Protein AF-A0A2H3INU5-F1 (afdb_monomer_lite)

Foldseek 3Di:
DDVVVVVVLVVVVVVVLDPLVLVLLLLQCPDPVQHLVNSLVVQLVLLLVLLVLLVVVPPDPLSVVVSVVSNVCSNVSSVSSSVPHDDPPVPPVPVPDPPPPPDDDDDDDDDDDDDDDDDDDDPPPPPPPPPPPPCPVVPPPPVVPPPPPDPDPPPDPVPPPVVVCVVVPVSSVDCCPDPSNVVSSVVSNCVSANDLLNLLVVVVVVQVPDDPVSVVQCVVQVSVVVSVQCRPFDLVQKDKDDQPDDDPVLAVVLQVQVVVCVVVVHNDPPPPDDNRHYGADPQKMKIWGQGPVRDIDITIHGNSVVVSSVVSSVPHDPVVNPDPDPDPDPPPDPPDDDDDDDDDDDDDDDDDDDDDDDDDDDDDDDDDDDDDDDDDDDDPPPPVQPFDKDWDWDDAPPDIDIDIDGCRPDDPVRSVVVNVVVNCVRNPCPVVVVVVVVVVD

Sequence (441 aa):
MDRSDLLDELRKRIEELEGTLLSLLLVGVSKQRIGFERMRNVFEEMLDRFANDLEADNHSVLHRDVKSFVSSNSAIITRELFDMIPCDDEQTFNSPGSEADHSLAPMDTRPVHEREEGHLQDLHSDLHTPQINEVTGLFDSHTEESDQDSVTEETGEDELLGGYLEQSGPIKHFILGSTAYQTFRRRLEDFVQPSLHSRLRDIVAMYTDATEESYGEVKRCNLRNLVTELRDVNPHELKFEYDQDSSQTVRSIGYYQHLIEHWTGERWDWWSLSRCPRPLGELEARLRWRCVCGENRWAEVPNWLAERIRSIISSLPMDTAASPNMQPLPEAHVRSSSSSRSSSSKGQVPNPIDTGKGKQPVDSSSNPAPHQTSGLGADSLFVDVFQYRVLFCAKYGAEYRLAQLHVAGLSSHAFFSNLKEEYFRLRSFTELAQCLEILSL

Structure (mmCIF, N/CA/C/O backbone):
data_AF-A0A2H3INU5-F1
#
_entry.id   AF-A0A2H3INU5-F1
#
loop_
_atom_site.group_PDB
_atom_site.id
_atom_site.type_symbol
_atom_site.label_atom_id
_atom_site.label_alt_id
_atom_site.label_comp_id
_atom_site.label_asym_id
_atom_site.label_entity_id
_atom_site.label_seq_id
_atom_site.pdbx_PDB_ins_code
_atom_site.Cartn_x
_atom_site.Cartn_y
_atom_site.Cartn_z
_atom_site.occupancy
_atom_site.B_iso_or_equiv
_atom_site.auth_seq_id
_atom_site.auth_comp_id
_atom_site.auth_asym_id
_atom_site.auth_atom_id
_atom_site.pdbx_PDB_model_num
ATOM 1 N N . MET A 1 1 ? 27.373 -3.802 -36.717 1.00 51.28 1 MET A N 1
ATOM 2 C CA . MET A 1 1 ? 25.904 -3.694 -36.630 1.00 51.28 1 MET A CA 1
ATOM 3 C C . MET A 1 1 ? 25.638 -2.234 -36.363 1.00 51.28 1 MET A C 1
ATOM 5 O O . MET A 1 1 ? 26.251 -1.711 -35.442 1.00 51.28 1 MET A O 1
ATOM 9 N N . ASP A 1 2 ? 24.899 -1.562 -37.238 1.00 65.00 2 ASP A N 1
ATOM 10 C CA . ASP A 1 2 ? 24.682 -0.121 -37.101 1.00 65.00 2 ASP A CA 1
ATOM 11 C C . ASP A 1 2 ? 23.841 0.145 -35.839 1.00 65.00 2 ASP A C 1
ATOM 13 O O . ASP A 1 2 ? 23.052 -0.706 -35.415 1.00 65.00 2 ASP A O 1
ATOM 17 N N . ARG A 1 3 ? 23.979 1.323 -35.228 1.00 57.12 3 ARG A N 1
ATOM 18 C CA . ARG A 1 3 ? 23.133 1.759 -34.106 1.00 57.12 3 ARG A CA 1
ATOM 19 C C . ARG A 1 3 ? 21.645 1.664 -34.470 1.00 57.12 3 ARG A C 1
ATOM 21 O O . ARG A 1 3 ? 20.824 1.363 -33.609 1.00 57.12 3 ARG A O 1
ATOM 28 N N . SER A 1 4 ? 21.310 1.860 -35.747 1.00 59.62 4 SER A N 1
ATOM 29 C CA . SER A 1 4 ? 19.960 1.647 -36.282 1.00 59.62 4 SER A CA 1
ATOM 30 C C . SER A 1 4 ? 19.502 0.189 -36.165 1.00 59.62 4 SER A C 1
ATOM 32 O O . SER A 1 4 ? 18.396 -0.056 -35.699 1.00 59.62 4 SER A O 1
ATOM 34 N N . ASP A 1 5 ? 20.354 -0.783 -36.503 1.00 66.19 5 ASP A N 1
ATOM 35 C CA . ASP A 1 5 ? 20.024 -2.214 -36.408 1.00 66.19 5 ASP A CA 1
ATOM 36 C C . ASP A 1 5 ? 19.826 -2.643 -34.943 1.00 66.19 5 ASP A C 1
ATOM 38 O O . ASP A 1 5 ? 18.989 -3.486 -34.626 1.00 66.19 5 ASP A O 1
ATOM 42 N N . LEU A 1 6 ? 20.611 -2.049 -34.037 1.00 59.34 6 LEU A N 1
ATOM 43 C CA . LEU A 1 6 ? 20.507 -2.210 -32.584 1.00 59.34 6 LEU A CA 1
ATOM 44 C C . LEU A 1 6 ? 19.158 -1.732 -32.054 1.00 59.34 6 LEU A C 1
ATOM 46 O O . LEU A 1 6 ? 18.527 -2.437 -31.267 1.00 59.34 6 LEU A O 1
ATOM 50 N N . LEU A 1 7 ? 18.718 -0.557 -32.498 1.00 59.50 7 LEU A N 1
ATOM 51 C CA . LEU A 1 7 ? 17.434 0.011 -32.111 1.00 59.50 7 LEU A CA 1
ATOM 52 C C . LEU A 1 7 ? 16.262 -0.729 -32.751 1.00 59.50 7 LEU A C 1
ATOM 54 O O . LEU A 1 7 ? 15.282 -0.967 -32.058 1.00 59.50 7 LEU A O 1
ATOM 58 N N . ASP A 1 8 ? 16.367 -1.173 -34.004 1.00 66.25 8 ASP A N 1
ATOM 59 C CA . ASP A 1 8 ? 15.325 -1.974 -34.657 1.00 66.25 8 ASP A CA 1
ATOM 60 C C . ASP A 1 8 ? 15.177 -3.362 -34.015 1.00 66.25 8 ASP A C 1
ATOM 62 O O . ASP A 1 8 ? 14.062 -3.854 -33.819 1.00 66.25 8 ASP A O 1
ATOM 66 N N . GLU A 1 9 ? 16.284 -3.989 -33.613 1.00 65.06 9 GLU A N 1
ATOM 67 C CA . GLU A 1 9 ? 16.249 -5.262 -32.895 1.00 65.06 9 GLU A CA 1
ATOM 68 C C . GLU A 1 9 ? 15.768 -5.078 -31.448 1.00 65.06 9 GLU A C 1
ATOM 70 O O . GLU A 1 9 ? 14.989 -5.896 -30.957 1.00 65.06 9 GLU A O 1
ATOM 75 N N . LEU A 1 10 ? 16.158 -3.993 -30.767 1.00 59.72 10 LEU A N 1
ATOM 76 C CA . LEU A 1 10 ? 15.609 -3.624 -29.461 1.00 59.72 10 LEU A CA 1
ATOM 77 C C . LEU A 1 10 ? 14.105 -3.356 -29.567 1.00 59.72 10 LEU A C 1
ATOM 79 O O . LEU A 1 10 ? 13.345 -3.876 -28.761 1.00 59.72 10 LEU A O 1
ATOM 83 N N . ARG A 1 11 ? 13.664 -2.619 -30.585 1.00 64.25 11 ARG A N 1
ATOM 84 C CA . ARG A 1 11 ? 12.263 -2.313 -30.880 1.00 64.25 11 ARG A CA 1
ATOM 85 C C . ARG A 1 11 ? 11.451 -3.582 -31.080 1.00 64.25 11 ARG A C 1
ATOM 87 O O . ARG A 1 11 ? 10.498 -3.815 -30.342 1.00 64.25 11 ARG A O 1
ATOM 94 N N . LYS A 1 12 ? 11.881 -4.450 -32.000 1.00 70.31 12 LYS A N 1
ATOM 95 C CA . LYS A 1 12 ? 11.267 -5.764 -32.226 1.00 70.31 12 LYS A CA 1
ATOM 96 C C . LYS A 1 12 ? 11.230 -6.578 -30.936 1.00 70.31 12 LYS A C 1
ATOM 98 O O . LYS A 1 12 ? 10.246 -7.245 -30.635 1.00 70.31 12 LYS A O 1
ATOM 103 N N . ARG A 1 13 ? 12.286 -6.506 -30.128 1.00 65.44 13 ARG A N 1
ATOM 104 C CA . ARG A 1 13 ? 12.331 -7.218 -28.855 1.00 65.44 13 ARG A CA 1
ATOM 105 C C . ARG A 1 13 ? 11.463 -6.615 -27.790 1.00 65.44 13 ARG A C 1
ATOM 107 O O . ARG A 1 13 ? 10.966 -7.412 -27.020 1.00 65.44 13 ARG A O 1
ATOM 114 N N . ILE A 1 14 ? 11.271 -5.303 -27.733 1.00 62.53 14 ILE A N 1
ATOM 115 C CA . ILE A 1 14 ? 10.348 -4.658 -26.802 1.00 62.53 14 ILE A CA 1
ATOM 116 C C . ILE A 1 14 ? 8.903 -4.971 -27.197 1.00 62.53 14 ILE A C 1
ATOM 118 O O . ILE A 1 14 ? 8.109 -5.324 -26.328 1.00 62.53 14 ILE A O 1
ATOM 122 N N . GLU A 1 15 ? 8.593 -4.979 -28.495 1.00 67.06 15 GLU A N 1
ATOM 123 C CA . GLU A 1 15 ? 7.325 -5.504 -29.016 1.00 67.06 15 GLU A CA 1
ATOM 124 C C . GLU A 1 15 ? 7.110 -6.975 -28.594 1.00 67.06 15 GLU A C 1
ATOM 126 O O . GLU A 1 15 ? 5.997 -7.379 -28.251 1.00 67.06 15 GLU A O 1
ATOM 131 N N . GLU A 1 16 ? 8.183 -7.774 -28.530 1.00 66.88 16 GLU A N 1
ATOM 132 C CA . GLU A 1 16 ? 8.145 -9.154 -28.040 1.00 66.88 16 GLU A CA 1
ATOM 133 C C . GLU A 1 16 ? 8.360 -9.334 -26.516 1.00 66.88 16 GLU A C 1
ATOM 135 O O . GLU A 1 16 ? 8.151 -10.447 -26.018 1.00 66.88 16 GLU A O 1
ATOM 140 N N . LEU A 1 17 ? 8.829 -8.332 -25.758 1.00 60.66 17 LEU A N 1
ATOM 141 C CA . LEU A 1 17 ? 9.209 -8.414 -24.326 1.00 60.66 17 LEU A CA 1
ATOM 142 C C . LEU A 1 17 ? 7.988 -8.229 -23.425 1.00 60.66 17 LEU A C 1
ATOM 144 O O . LEU A 1 17 ? 8.077 -7.754 -22.300 1.00 60.66 17 LEU A O 1
ATOM 148 N N . GLU A 1 18 ? 6.868 -8.737 -23.930 1.00 66.38 18 GLU A N 1
ATOM 149 C CA . GLU A 1 18 ? 5.526 -8.663 -23.397 1.00 66.38 18 GLU A CA 1
ATOM 150 C C . GLU A 1 18 ? 4.820 -7.347 -23.740 1.00 66.38 18 GLU A C 1
ATOM 152 O O . GLU A 1 18 ? 5.085 -6.289 -23.172 1.00 66.38 18 GLU A O 1
ATOM 157 N N . GLY A 1 19 ? 3.763 -7.458 -24.552 1.00 75.69 19 GLY A N 1
ATOM 158 C CA . GLY A 1 19 ? 2.725 -6.429 -24.658 1.00 75.69 19 GLY A CA 1
ATOM 159 C C . GLY A 1 19 ? 2.126 -6.016 -23.303 1.00 75.69 19 GLY A C 1
ATOM 160 O O . GLY A 1 19 ? 1.387 -5.042 -23.251 1.00 75.69 19 GLY A O 1
ATOM 161 N N . THR A 1 20 ? 2.472 -6.695 -22.201 1.00 83.88 20 THR A N 1
ATOM 162 C CA . THR A 1 20 ? 2.183 -6.271 -20.828 1.00 83.88 20 THR A CA 1
ATOM 163 C C . THR A 1 20 ? 2.901 -4.962 -20.475 1.00 83.88 20 THR A C 1
ATOM 165 O O . THR A 1 20 ? 2.244 -4.062 -19.958 1.00 83.88 20 THR A O 1
ATOM 168 N N . LEU A 1 21 ? 4.193 -4.794 -20.799 1.00 88.81 21 LEU A N 1
ATOM 169 C CA . LEU A 1 21 ? 4.945 -3.578 -20.473 1.00 88.81 21 LEU A CA 1
ATOM 170 C C . LEU A 1 21 ? 4.377 -2.389 -21.242 1.00 88.81 21 LEU A C 1
ATOM 172 O O . LEU A 1 21 ? 4.013 -1.382 -20.641 1.00 88.81 21 LEU A O 1
ATOM 176 N N . LEU A 1 22 ? 4.213 -2.545 -22.558 1.00 88.75 22 LEU A N 1
ATOM 177 C CA . LEU A 1 22 ? 3.614 -1.515 -23.397 1.00 88.75 22 LEU A CA 1
ATOM 178 C C . LEU A 1 22 ? 2.174 -1.215 -22.963 1.00 88.75 22 LEU A C 1
ATOM 180 O O . LEU A 1 22 ? 1.790 -0.053 -22.906 1.00 88.75 22 LEU A O 1
ATOM 184 N N . SER A 1 23 ? 1.389 -2.228 -22.572 1.00 91.00 23 SER A N 1
ATOM 185 C CA . SER A 1 23 ? 0.047 -1.990 -22.028 1.00 91.00 23 SER A CA 1
ATOM 186 C C . SER A 1 23 ? 0.076 -1.192 -20.723 1.00 91.00 23 SER A C 1
ATOM 188 O O . SER A 1 23 ? -0.759 -0.311 -20.546 1.00 91.00 23 SER A O 1
ATOM 190 N N . LEU A 1 24 ? 1.049 -1.428 -19.834 1.00 92.50 24 LEU A N 1
ATOM 191 C CA . LEU A 1 24 ? 1.217 -0.641 -18.610 1.00 92.50 24 LEU A CA 1
ATOM 192 C C . LEU A 1 24 ? 1.623 0.798 -18.931 1.00 92.50 24 LEU A C 1
ATOM 194 O O . LEU A 1 24 ? 1.065 1.719 -18.339 1.00 92.50 24 LEU A O 1
ATOM 198 N N . LEU A 1 25 ? 2.533 0.998 -19.889 1.00 93.75 25 LEU A N 1
ATOM 199 C CA . LEU A 1 25 ? 2.915 2.328 -20.365 1.00 93.75 25 LEU A CA 1
ATOM 200 C C . LEU A 1 25 ? 1.719 3.074 -20.954 1.00 93.75 25 LEU A C 1
ATOM 202 O O . LEU A 1 25 ? 1.453 4.197 -20.543 1.00 93.75 25 LEU A O 1
ATOM 206 N N . LEU A 1 26 ? 0.943 2.433 -21.830 1.00 92.56 26 LEU A N 1
ATOM 207 C CA . LEU A 1 26 ? -0.275 3.002 -22.411 1.00 92.56 26 LEU A CA 1
ATOM 208 C C . LEU A 1 26 ? -1.301 3.363 -21.331 1.00 92.56 26 LEU A C 1
ATOM 210 O O . LEU A 1 26 ? -1.853 4.464 -21.339 1.00 92.56 26 LEU A O 1
ATOM 214 N N . VAL A 1 27 ? -1.521 2.480 -20.351 1.00 92.81 27 VAL A N 1
ATOM 215 C CA . VAL A 1 27 ? -2.390 2.779 -19.204 1.00 92.81 27 VAL A CA 1
ATOM 216 C C . VAL A 1 27 ? -1.842 3.966 -18.405 1.00 92.81 27 VAL A C 1
ATOM 218 O O . VAL A 1 27 ? -2.618 4.831 -18.013 1.00 92.81 27 VAL A O 1
ATOM 221 N N . GLY A 1 28 ? -0.530 4.051 -18.189 1.00 93.00 28 GLY A N 1
ATOM 222 C CA . GLY A 1 28 ? 0.113 5.176 -17.510 1.00 93.00 28 GLY A CA 1
ATOM 223 C C . GLY A 1 28 ? -0.067 6.498 -18.255 1.00 93.00 28 GLY A C 1
ATOM 224 O O . GLY A 1 28 ? -0.573 7.457 -17.680 1.00 93.00 28 GLY A O 1
ATOM 225 N N . VAL A 1 29 ? 0.258 6.527 -19.548 1.00 94.06 29 VAL A N 1
ATOM 226 C CA . VAL A 1 29 ? 0.128 7.707 -20.417 1.00 94.06 29 VAL A CA 1
ATOM 227 C C . VAL A 1 29 ? -1.327 8.179 -20.496 1.00 94.06 29 VAL A C 1
ATOM 229 O O . VAL A 1 29 ? -1.586 9.375 -20.393 1.00 94.06 29 VAL A O 1
ATOM 232 N N . SER A 1 30 ? -2.285 7.250 -20.597 1.00 91.56 30 SER A N 1
ATOM 233 C CA . SER A 1 30 ? -3.720 7.575 -20.679 1.00 91.56 30 SER A CA 1
ATOM 234 C C . SER A 1 30 ? -4.324 8.116 -19.372 1.00 91.56 30 SER A C 1
ATOM 236 O O . SER A 1 30 ? -5.400 8.718 -19.381 1.00 91.56 30 SER A O 1
ATOM 238 N N . LYS A 1 31 ? -3.666 7.923 -18.220 1.00 91.12 31 LYS A N 1
ATOM 239 C CA . LYS A 1 31 ? -4.162 8.415 -16.928 1.00 91.12 31 LYS A CA 1
ATOM 240 C C . LYS A 1 31 ? -3.859 9.897 -16.757 1.00 91.12 31 LYS A C 1
ATOM 242 O O . LYS A 1 31 ? -2.708 10.268 -16.572 1.00 91.12 31 LYS A O 1
ATOM 247 N N . GLN A 1 32 ? -4.901 10.723 -16.636 1.00 89.31 32 GLN A N 1
ATOM 248 C CA . GLN A 1 32 ? -4.793 12.181 -16.440 1.00 89.31 32 GLN A CA 1
ATOM 249 C C . GLN A 1 32 ? -3.845 12.606 -15.299 1.00 89.31 32 GLN A C 1
ATOM 251 O O . GLN A 1 32 ? -3.175 13.626 -15.404 1.00 89.31 32 GLN A O 1
ATOM 256 N N . ARG A 1 33 ? -3.775 11.839 -14.200 1.00 87.50 33 ARG A N 1
ATOM 257 C CA . ARG A 1 33 ? -2.887 12.149 -13.059 1.00 87.50 33 ARG A CA 1
ATOM 258 C C . ARG A 1 33 ? -1.410 11.843 -13.319 1.00 87.50 33 ARG A C 1
ATOM 260 O O . ARG A 1 33 ? -0.547 12.375 -12.619 1.00 87.50 33 ARG A O 1
ATOM 267 N N . ILE A 1 34 ? -1.131 10.938 -14.253 1.00 92.75 34 ILE A N 1
ATOM 268 C CA . ILE A 1 34 ? 0.226 10.575 -14.651 1.00 92.75 34 ILE A CA 1
ATOM 269 C C . ILE A 1 34 ? 0.576 11.418 -15.878 1.00 92.75 34 ILE A C 1
ATOM 271 O O . ILE A 1 34 ? 1.349 12.360 -15.756 1.00 92.75 34 ILE A O 1
ATOM 275 N N . GLY A 1 35 ? -0.072 11.160 -17.013 1.00 92.75 35 GLY A N 1
ATOM 276 C CA . GLY A 1 35 ? 0.192 11.837 -18.277 1.00 92.75 35 GLY A CA 1
ATOM 277 C C . GLY A 1 35 ? 1.493 11.376 -18.938 1.00 92.75 35 GLY A C 1
ATOM 278 O O . GLY A 1 35 ? 2.308 10.675 -18.336 1.00 92.75 35 GLY A O 1
ATOM 279 N N . PHE A 1 36 ? 1.684 11.779 -20.195 1.00 94.19 36 PHE A N 1
ATOM 280 C CA . PHE A 1 36 ? 2.806 11.341 -21.030 1.00 94.19 36 PHE A CA 1
ATOM 281 C C . PHE A 1 36 ? 4.173 11.682 -20.422 1.00 94.19 36 PHE A C 1
ATOM 283 O O . PHE A 1 36 ? 4.962 10.790 -20.123 1.00 94.19 36 PHE A O 1
ATOM 290 N N . GLU A 1 37 ? 4.417 12.968 -20.165 1.00 94.62 37 GLU A N 1
ATOM 291 C CA . GLU A 1 37 ? 5.711 13.482 -19.695 1.00 94.62 37 GLU A CA 1
ATOM 292 C C . GLU A 1 37 ? 6.146 12.862 -18.362 1.00 94.62 37 GLU A C 1
ATOM 294 O O . GLU A 1 37 ? 7.284 12.424 -18.198 1.00 94.62 37 GLU A O 1
ATOM 299 N N . ARG A 1 38 ? 5.219 12.750 -17.406 1.00 94.25 38 ARG A N 1
ATOM 300 C CA . ARG A 1 38 ? 5.519 12.149 -16.104 1.00 94.25 38 ARG A CA 1
ATOM 301 C C . ARG A 1 38 ? 5.783 10.654 -16.218 1.00 94.25 38 ARG A C 1
ATOM 303 O O . ARG A 1 38 ? 6.673 10.155 -15.540 1.00 94.25 38 ARG A O 1
ATOM 310 N N . MET A 1 39 ? 5.009 9.943 -17.043 1.00 96.12 39 MET A N 1
ATOM 311 C CA . MET A 1 39 ? 5.223 8.517 -17.279 1.00 96.12 39 MET A CA 1
ATOM 312 C C . MET A 1 39 ? 6.601 8.276 -17.904 1.00 96.12 39 MET A C 1
ATOM 314 O O . MET A 1 39 ? 7.295 7.359 -17.476 1.00 96.12 39 MET A O 1
ATOM 318 N N . ARG A 1 40 ? 7.010 9.129 -18.854 1.00 95.62 40 ARG A N 1
ATOM 319 C CA . ARG A 1 40 ? 8.322 9.078 -19.510 1.00 95.62 40 ARG A CA 1
ATOM 320 C C . ARG A 1 40 ? 9.460 9.252 -18.509 1.00 95.62 40 ARG A C 1
ATOM 322 O O . ARG A 1 40 ? 10.297 8.364 -18.391 1.00 95.62 40 ARG A O 1
ATOM 329 N N . ASN A 1 41 ? 9.435 10.339 -17.738 1.00 95.62 41 ASN A N 1
ATOM 330 C CA . ASN A 1 41 ? 10.500 10.652 -16.783 1.00 95.62 41 ASN A CA 1
ATOM 331 C C . ASN A 1 41 ? 10.616 9.585 -15.679 1.00 95.62 41 ASN A C 1
ATOM 333 O O . ASN A 1 41 ? 11.714 9.179 -15.312 1.00 95.62 41 ASN A O 1
ATOM 337 N N . VAL A 1 42 ? 9.484 9.089 -15.165 1.00 94.81 42 VAL A N 1
ATOM 338 C CA . VAL A 1 42 ? 9.492 8.030 -14.142 1.00 94.81 42 VAL A CA 1
ATOM 339 C C . VAL A 1 42 ? 9.979 6.700 -14.715 1.00 94.81 42 VAL A C 1
ATOM 341 O O . VAL A 1 42 ? 10.683 5.961 -14.031 1.00 94.81 42 VAL A O 1
ATOM 344 N N . PHE A 1 43 ? 9.618 6.373 -15.956 1.00 96.00 43 PHE A N 1
ATOM 345 C CA . PHE A 1 43 ? 10.096 5.156 -16.605 1.00 96.00 43 PHE A CA 1
ATOM 346 C C . PHE A 1 43 ? 11.614 5.177 -16.814 1.00 96.00 43 PHE A C 1
ATOM 348 O O . PHE A 1 43 ? 12.269 4.178 -16.522 1.00 96.00 43 PHE A O 1
ATOM 355 N N . GLU A 1 44 ? 12.168 6.313 -17.243 1.00 95.56 44 GLU A N 1
ATOM 356 C CA . GLU A 1 44 ? 13.615 6.523 -17.367 1.00 95.56 44 GLU A CA 1
ATOM 357 C C . GLU A 1 44 ? 14.328 6.298 -16.027 1.00 95.56 44 GLU A C 1
ATOM 359 O O . GLU A 1 44 ? 15.214 5.450 -15.931 1.00 95.56 44 GLU A O 1
ATOM 364 N N . GLU A 1 45 ? 13.848 6.932 -14.951 1.00 95.62 45 GLU A N 1
ATOM 365 C CA . GLU A 1 45 ? 14.405 6.744 -13.605 1.00 95.62 45 GLU A CA 1
ATOM 366 C C . GLU A 1 45 ? 14.306 5.277 -13.135 1.00 95.62 45 GLU A C 1
ATOM 368 O O . GLU A 1 45 ? 15.196 4.737 -12.467 1.00 95.62 45 GLU A O 1
ATOM 373 N N . MET A 1 46 ? 13.218 4.584 -13.486 1.00 95.62 46 MET A N 1
ATOM 374 C CA . MET A 1 46 ? 13.067 3.162 -13.187 1.00 95.62 46 MET A CA 1
ATOM 375 C C . MET A 1 46 ? 14.055 2.286 -13.966 1.00 95.62 46 MET A C 1
ATOM 377 O O . MET A 1 46 ? 14.480 1.267 -13.416 1.00 95.62 46 MET A O 1
ATOM 381 N N . LEU A 1 47 ? 14.427 2.651 -15.198 1.00 94.25 47 LEU A N 1
ATOM 382 C CA . LEU A 1 47 ? 15.454 1.943 -15.971 1.00 94.25 47 LEU A CA 1
ATOM 383 C C . LEU A 1 47 ? 16.838 2.093 -15.338 1.00 94.25 47 LEU A C 1
ATOM 385 O O . LEU A 1 47 ? 17.562 1.102 -15.235 1.00 94.25 47 LEU A O 1
ATOM 389 N N . ASP A 1 48 ? 17.175 3.278 -14.836 1.00 94.25 48 ASP A N 1
ATOM 390 C CA . ASP A 1 48 ? 18.444 3.499 -14.136 1.00 94.25 48 ASP A CA 1
ATOM 391 C C . ASP A 1 48 ? 18.516 2.665 -12.848 1.00 94.25 48 ASP A C 1
ATOM 393 O O . ASP A 1 48 ? 19.497 1.966 -12.578 1.00 94.25 48 ASP A O 1
ATOM 397 N N . ARG A 1 49 ? 17.425 2.641 -12.070 1.00 94.94 49 ARG A N 1
ATOM 398 C CA . ARG A 1 49 ? 17.313 1.772 -10.886 1.00 94.94 49 ARG A CA 1
ATOM 399 C C . ARG A 1 49 ? 17.379 0.295 -11.251 1.00 94.94 49 ARG A C 1
ATOM 401 O O . ARG A 1 49 ? 17.980 -0.479 -10.516 1.00 94.94 49 ARG A O 1
ATOM 408 N N . PHE A 1 50 ? 16.782 -0.101 -12.370 1.00 94.00 50 PHE A N 1
ATOM 409 C CA . PHE A 1 50 ? 16.863 -1.468 -12.872 1.00 94.00 50 PHE A CA 1
ATOM 410 C C . PHE A 1 50 ? 18.304 -1.852 -13.238 1.00 94.00 50 PHE A C 1
ATOM 412 O O . PHE A 1 50 ? 18.741 -2.942 -12.874 1.00 94.00 50 PHE A O 1
ATOM 419 N N . ALA A 1 51 ? 19.072 -0.958 -13.868 1.00 93.50 51 ALA A N 1
ATOM 420 C CA . ALA A 1 51 ? 20.494 -1.182 -14.133 1.00 93.50 51 ALA A CA 1
ATOM 421 C C . ALA A 1 51 ? 21.305 -1.360 -12.835 1.00 93.50 51 ALA A C 1
ATOM 423 O O . ALA A 1 51 ? 22.185 -2.222 -12.764 1.00 93.50 51 ALA A O 1
ATOM 424 N N . ASN A 1 52 ? 20.978 -0.601 -11.787 1.00 93.25 52 ASN A N 1
ATOM 425 C CA . ASN A 1 52 ? 21.584 -0.768 -10.464 1.00 93.25 52 ASN A CA 1
ATOM 426 C C . ASN A 1 52 ? 21.155 -2.080 -9.786 1.00 93.25 52 ASN A C 1
ATOM 428 O O . ASN A 1 52 ? 21.989 -2.782 -9.223 1.00 93.25 52 ASN A O 1
ATOM 432 N N . ASP A 1 53 ? 19.884 -2.470 -9.888 1.00 92.50 53 ASP A N 1
ATOM 433 C CA . ASP A 1 53 ? 19.392 -3.739 -9.337 1.00 92.50 53 ASP A CA 1
ATOM 434 C C . ASP A 1 53 ? 20.027 -4.949 -10.059 1.00 92.50 53 ASP A C 1
ATOM 436 O O . ASP A 1 53 ? 20.342 -5.957 -9.424 1.00 92.50 53 ASP A O 1
ATOM 440 N N . LEU A 1 54 ? 20.309 -4.842 -11.365 1.00 90.00 54 LEU A N 1
ATOM 441 C CA . LEU A 1 54 ? 21.066 -5.852 -12.119 1.00 90.00 54 LEU A CA 1
ATOM 442 C C . LEU A 1 54 ? 22.497 -6.037 -11.595 1.00 90.00 54 LEU A C 1
ATOM 444 O O . LEU A 1 54 ? 23.057 -7.126 -11.725 1.00 90.00 54 LEU A O 1
ATOM 448 N N . GLU A 1 55 ? 23.096 -5.005 -10.991 1.00 90.12 55 GLU A N 1
ATOM 449 C CA . GLU A 1 55 ? 24.409 -5.126 -10.355 1.00 90.12 55 GLU A CA 1
ATOM 450 C C . GLU A 1 55 ? 24.379 -6.061 -9.150 1.00 90.12 55 GLU A C 1
ATOM 452 O O . GLU A 1 55 ? 25.327 -6.818 -8.941 1.00 90.12 55 GLU A O 1
ATOM 457 N N . ALA A 1 56 ? 23.300 -6.019 -8.366 1.00 86.44 56 ALA A N 1
ATOM 458 C CA . ALA A 1 56 ? 23.135 -6.878 -7.199 1.00 86.44 56 ALA A CA 1
ATOM 459 C C . ALA A 1 56 ? 22.964 -8.355 -7.598 1.00 86.44 56 ALA A C 1
ATOM 461 O O . ALA A 1 56 ? 23.419 -9.242 -6.875 1.00 86.44 56 ALA A O 1
ATOM 462 N N . ASP A 1 57 ? 22.395 -8.608 -8.781 1.00 80.56 57 ASP A N 1
ATOM 463 C CA . ASP A 1 57 ? 22.222 -9.940 -9.371 1.00 80.56 57 ASP A CA 1
ATOM 464 C C . ASP A 1 57 ? 23.489 -10.438 -10.122 1.00 80.56 57 ASP A C 1
ATOM 466 O O . ASP A 1 57 ? 23.467 -11.513 -10.724 1.00 80.56 57 ASP A O 1
ATOM 470 N N . ASN A 1 58 ? 24.619 -9.707 -10.087 1.00 77.88 58 ASN A N 1
ATOM 471 C CA . ASN A 1 58 ? 25.845 -10.025 -10.841 1.00 77.88 58 ASN A CA 1
ATOM 472 C C . ASN A 1 58 ? 26.402 -11.431 -10.541 1.00 77.88 58 ASN A C 1
ATOM 474 O O . ASN A 1 58 ? 27.228 -11.647 -9.649 1.00 77.88 58 ASN A O 1
ATOM 478 N N . HIS A 1 59 ? 26.023 -12.397 -11.371 1.00 78.94 59 HIS A N 1
ATOM 479 C CA . HIS A 1 59 ? 26.561 -13.760 -11.342 1.00 78.94 59 HIS A CA 1
ATOM 480 C C . HIS A 1 59 ? 27.299 -14.139 -12.634 1.00 78.94 59 HIS A C 1
ATOM 482 O O . HIS A 1 59 ? 27.871 -15.224 -12.726 1.00 78.94 59 HIS A O 1
ATOM 488 N N . SER A 1 60 ? 27.307 -13.263 -13.645 1.00 80.81 60 SER A N 1
ATOM 489 C CA . SER A 1 60 ? 27.901 -13.535 -14.960 1.00 80.81 60 SER A CA 1
ATOM 490 C C . SER A 1 60 ? 28.399 -12.258 -15.640 1.00 80.81 60 SER A C 1
ATOM 492 O O . SER A 1 60 ? 27.902 -11.172 -15.362 1.00 80.81 60 SER A O 1
ATOM 494 N N . VAL A 1 61 ? 29.358 -12.396 -16.565 1.00 82.94 61 VAL A N 1
ATOM 495 C CA . VAL A 1 61 ? 29.845 -11.294 -17.424 1.00 82.94 61 VAL A CA 1
ATOM 496 C C . VAL A 1 61 ? 28.683 -10.628 -18.170 1.00 82.94 61 VAL A C 1
ATOM 498 O O . VAL A 1 61 ? 28.617 -9.408 -18.238 1.00 82.94 61 VAL A O 1
ATOM 501 N N . LEU A 1 62 ? 27.695 -11.428 -18.580 1.00 80.12 62 LEU A N 1
ATOM 502 C CA . LEU A 1 62 ? 26.482 -10.953 -19.237 1.00 80.12 62 LEU A CA 1
ATOM 503 C C . LEU A 1 62 ? 25.685 -9.935 -18.398 1.00 80.12 62 LEU A C 1
ATOM 505 O O . LEU A 1 62 ? 25.125 -9.008 -18.970 1.00 80.12 62 LEU A O 1
ATOM 509 N N . HIS A 1 63 ? 25.637 -10.061 -17.063 1.00 81.75 63 HIS A N 1
ATOM 510 C CA . HIS A 1 63 ? 24.955 -9.067 -16.216 1.00 81.75 63 HIS A CA 1
ATOM 511 C C . HIS A 1 63 ? 25.621 -7.693 -16.318 1.00 81.75 63 HIS A C 1
ATOM 513 O O . HIS A 1 63 ? 24.929 -6.681 -16.388 1.00 81.75 63 HIS A O 1
ATOM 519 N N . ARG A 1 64 ? 26.959 -7.658 -16.362 1.00 86.94 64 ARG A N 1
ATOM 520 C CA . ARG A 1 64 ? 27.724 -6.412 -16.464 1.00 86.94 64 ARG A CA 1
ATOM 521 C C . ARG A 1 64 ? 27.477 -5.727 -17.801 1.00 86.94 64 ARG A C 1
ATOM 523 O O . ARG A 1 64 ? 27.251 -4.521 -17.817 1.00 86.94 64 ARG A O 1
ATOM 530 N N . ASP A 1 65 ? 27.470 -6.500 -18.881 1.00 85.25 65 ASP A N 1
ATOM 531 C CA . ASP A 1 65 ? 27.248 -5.973 -20.228 1.00 85.25 65 ASP A CA 1
ATOM 532 C C . ASP A 1 65 ? 25.815 -5.438 -20.369 1.00 85.25 65 ASP A C 1
ATOM 534 O O . ASP A 1 65 ? 25.614 -4.327 -20.852 1.00 85.25 65 ASP A O 1
ATOM 538 N N . VAL A 1 66 ? 24.815 -6.172 -19.858 1.00 85.56 66 VAL A N 1
ATOM 5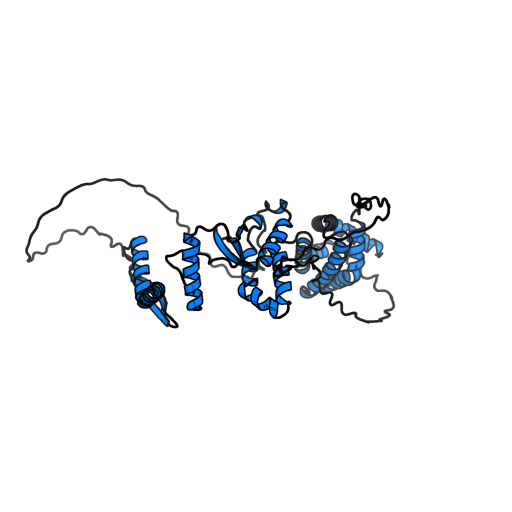39 C CA . VAL A 1 66 ? 23.413 -5.718 -19.844 1.00 85.56 66 VAL A CA 1
ATOM 540 C C . VAL A 1 66 ? 23.236 -4.488 -18.955 1.00 85.56 66 VAL A C 1
ATOM 542 O O . VAL A 1 66 ? 22.570 -3.545 -19.370 1.00 85.56 66 VAL A O 1
ATOM 545 N N . LYS A 1 67 ? 23.842 -4.454 -17.763 1.00 90.62 67 LYS A N 1
ATOM 546 C CA . LYS A 1 67 ? 23.821 -3.273 -16.889 1.00 90.62 67 LYS A CA 1
ATOM 547 C C . LYS A 1 67 ? 24.388 -2.055 -17.613 1.00 90.62 67 LYS A C 1
ATOM 549 O O . LYS A 1 67 ? 23.730 -1.019 -17.648 1.00 90.62 67 LYS A O 1
ATOM 554 N N . SER A 1 68 ? 25.599 -2.181 -18.162 1.00 89.44 68 SER A N 1
ATOM 555 C CA . SER A 1 68 ? 26.268 -1.088 -18.870 1.00 89.44 68 SER A CA 1
ATOM 556 C C . SER A 1 68 ? 25.406 -0.610 -20.030 1.00 89.44 68 SER A C 1
ATOM 558 O O . SER A 1 68 ? 25.191 0.585 -20.182 1.00 89.44 68 SER A O 1
ATOM 560 N N . PHE A 1 69 ? 24.835 -1.541 -20.795 1.00 87.25 69 PHE A N 1
ATOM 561 C CA . PHE A 1 69 ? 23.938 -1.216 -21.891 1.00 87.25 69 PHE A CA 1
ATOM 562 C C . PHE A 1 69 ? 22.697 -0.444 -21.427 1.00 87.25 69 PHE A C 1
ATOM 564 O O . PHE A 1 69 ? 22.428 0.628 -21.962 1.00 87.25 69 PHE A O 1
ATOM 571 N N . VAL A 1 70 ? 21.955 -0.952 -20.436 1.00 88.81 70 VAL A N 1
ATOM 572 C CA . VAL A 1 70 ? 20.728 -0.306 -19.937 1.00 88.81 70 VAL A CA 1
ATOM 573 C C . VAL A 1 70 ? 21.041 1.069 -19.354 1.00 88.81 70 VAL A C 1
ATOM 575 O O . VAL A 1 70 ? 20.342 2.021 -19.676 1.00 88.81 70 VAL A O 1
ATOM 578 N N . SER A 1 71 ? 22.105 1.190 -18.558 1.00 91.25 71 SER A N 1
ATOM 579 C CA . SER A 1 71 ? 22.497 2.459 -17.937 1.00 91.25 71 SER A CA 1
ATOM 580 C C . SER A 1 71 ? 22.951 3.500 -18.962 1.00 91.25 71 SER A C 1
ATOM 582 O O . SER A 1 71 ? 22.602 4.665 -18.828 1.00 91.25 71 SER A O 1
ATOM 584 N N . SER A 1 72 ? 23.702 3.108 -19.996 1.00 90.38 72 SER A N 1
ATOM 585 C CA . SER A 1 72 ? 24.160 4.039 -21.038 1.00 90.38 72 SER A CA 1
ATOM 586 C C . SER A 1 72 ? 23.070 4.402 -22.049 1.00 90.38 72 SER A C 1
ATOM 588 O O . SER A 1 72 ? 23.218 5.379 -22.778 1.00 90.38 72 SER A O 1
ATOM 590 N N . ASN A 1 73 ? 21.989 3.618 -22.127 1.00 86.94 73 ASN A N 1
ATOM 591 C CA . ASN A 1 73 ? 20.943 3.789 -23.135 1.00 86.94 73 ASN A CA 1
ATOM 592 C C . ASN A 1 73 ? 19.552 4.072 -22.545 1.00 86.94 73 ASN A C 1
ATOM 594 O O . ASN A 1 73 ? 18.596 4.084 -23.314 1.00 86.94 73 ASN A O 1
ATOM 598 N N . SER A 1 74 ? 19.389 4.317 -21.240 1.00 91.44 74 SER A N 1
ATOM 599 C CA . SER A 1 74 ? 18.067 4.492 -20.605 1.00 91.44 74 SER A CA 1
ATOM 600 C C . SER A 1 74 ? 17.241 5.616 -21.244 1.00 91.44 74 SER A C 1
ATOM 602 O O . SER A 1 74 ? 16.081 5.392 -21.602 1.00 91.44 74 SER A O 1
ATOM 604 N N . ALA A 1 75 ? 17.854 6.773 -21.506 1.00 92.19 75 ALA A N 1
ATOM 605 C CA . ALA A 1 75 ? 17.224 7.895 -22.207 1.00 92.19 75 ALA A CA 1
ATOM 606 C C . ALA A 1 75 ? 16.801 7.541 -23.645 1.00 92.19 75 ALA A C 1
ATOM 608 O O . ALA A 1 75 ? 15.701 7.878 -24.085 1.00 92.19 75 ALA A O 1
ATOM 609 N N . ILE A 1 76 ? 17.656 6.822 -24.385 1.00 88.25 76 ILE A N 1
ATOM 610 C CA . ILE A 1 76 ? 17.376 6.406 -25.769 1.00 88.25 76 ILE A CA 1
ATOM 611 C C . ILE A 1 76 ? 16.241 5.380 -25.781 1.00 88.25 76 ILE A C 1
ATOM 613 O O . ILE A 1 76 ? 15.275 5.554 -26.514 1.00 88.25 76 ILE A O 1
ATOM 617 N N . ILE A 1 77 ? 16.328 4.348 -24.936 1.00 87.06 77 ILE A N 1
ATOM 618 C CA . ILE A 1 77 ? 15.300 3.313 -24.775 1.00 87.06 77 ILE A CA 1
ATOM 619 C C . ILE A 1 77 ? 13.957 3.965 -24.444 1.00 87.06 77 ILE A C 1
ATOM 621 O O . ILE A 1 77 ? 12.946 3.626 -25.053 1.00 87.06 77 ILE A O 1
ATOM 625 N N . THR A 1 78 ? 13.950 4.918 -23.509 1.00 92.38 78 THR A N 1
ATOM 626 C CA . THR A 1 78 ? 12.747 5.654 -23.115 1.00 92.38 78 THR A CA 1
ATOM 627 C C . THR A 1 78 ? 12.184 6.463 -24.279 1.00 92.38 78 THR A C 1
ATOM 629 O O . THR A 1 78 ? 10.999 6.343 -24.573 1.00 92.38 78 THR A O 1
ATOM 632 N N . ARG A 1 79 ? 13.006 7.251 -24.978 1.00 92.06 79 ARG A N 1
ATOM 633 C CA . ARG A 1 79 ? 12.554 8.050 -26.124 1.00 92.06 79 ARG A CA 1
ATOM 634 C C . ARG A 1 79 ? 11.916 7.177 -27.202 1.00 92.06 79 ARG A C 1
ATOM 636 O O . ARG A 1 79 ? 10.759 7.389 -27.536 1.00 92.06 79 ARG A O 1
ATOM 643 N N . GLU A 1 80 ? 12.631 6.156 -27.672 1.00 87.94 80 GLU A N 1
ATOM 644 C CA . GLU A 1 80 ? 12.134 5.263 -28.728 1.00 87.94 80 GLU A CA 1
ATOM 645 C C . GLU A 1 80 ? 10.844 4.543 -28.303 1.00 87.94 80 GLU A C 1
ATOM 647 O O . GLU A 1 80 ? 9.931 4.361 -29.105 1.00 87.94 80 GLU A O 1
ATOM 652 N N . LEU A 1 81 ? 10.731 4.158 -27.026 1.00 87.94 81 LEU A N 1
ATOM 653 C CA . LEU A 1 81 ? 9.517 3.535 -26.502 1.00 87.94 81 LEU A CA 1
ATOM 654 C C . LEU A 1 81 ? 8.308 4.459 -26.508 1.00 87.94 81 LEU A C 1
ATOM 656 O O . LEU A 1 81 ? 7.205 4.023 -26.836 1.00 87.94 81 LEU A O 1
ATOM 660 N N . PHE A 1 82 ? 8.506 5.710 -26.112 1.00 91.94 82 PHE A N 1
ATOM 661 C CA . PHE A 1 82 ? 7.429 6.682 -26.010 1.00 91.94 82 PHE A CA 1
ATOM 662 C C . PHE A 1 82 ? 7.072 7.297 -27.368 1.00 91.94 82 PHE A C 1
ATOM 664 O O . PHE A 1 82 ? 5.908 7.626 -27.567 1.00 91.94 82 PHE A O 1
ATOM 671 N N . ASP A 1 83 ? 8.000 7.329 -28.329 1.00 90.31 83 ASP A N 1
ATOM 672 C CA . ASP A 1 83 ? 7.725 7.686 -29.729 1.00 90.31 83 ASP A CA 1
ATOM 673 C C . ASP A 1 83 ? 6.794 6.665 -30.417 1.00 90.31 83 ASP A C 1
ATOM 675 O O . ASP A 1 83 ? 6.083 6.996 -31.367 1.00 90.31 83 ASP A O 1
ATOM 679 N N . MET A 1 84 ? 6.756 5.417 -29.931 1.00 86.50 84 MET A N 1
ATOM 680 C CA . MET A 1 84 ? 5.814 4.392 -30.403 1.00 86.50 84 MET A CA 1
ATOM 681 C C . MET A 1 84 ? 4.414 4.513 -29.792 1.00 86.50 84 MET A C 1
ATOM 683 O O . MET A 1 84 ? 3.473 3.886 -30.289 1.00 86.50 84 MET A O 1
ATOM 687 N N . ILE A 1 85 ? 4.258 5.265 -28.703 1.00 88.44 85 ILE A N 1
ATOM 688 C CA . ILE A 1 85 ? 2.964 5.448 -28.055 1.00 88.44 85 ILE A CA 1
ATOM 689 C C . ILE A 1 85 ? 2.225 6.553 -28.814 1.00 88.44 85 ILE A C 1
ATOM 691 O O . ILE A 1 85 ? 2.711 7.682 -28.839 1.00 88.44 85 ILE A O 1
ATOM 695 N N . PRO A 1 86 ? 1.059 6.273 -29.430 1.00 85.31 86 PRO A N 1
ATOM 696 C CA . PRO A 1 86 ? 0.294 7.310 -30.104 1.00 85.31 86 PRO A CA 1
ATOM 697 C C . PRO A 1 86 ? -0.106 8.371 -29.076 1.00 85.31 86 PRO A C 1
ATOM 699 O O . PRO A 1 86 ? -0.909 8.114 -28.177 1.00 85.31 86 PRO A O 1
ATOM 702 N N . CYS A 1 87 ? 0.496 9.552 -29.189 1.00 82.00 87 CYS A N 1
ATOM 703 C CA . CYS A 1 87 ? 0.060 10.732 -28.470 1.00 82.00 87 CYS A CA 1
ATOM 704 C C . CYS A 1 87 ? -1.045 11.356 -29.318 1.00 82.00 87 CYS A C 1
ATOM 706 O O . CYS A 1 87 ? -0.778 11.913 -30.382 1.00 82.00 87 CYS A O 1
ATOM 708 N N . ASP A 1 88 ? -2.300 11.200 -28.893 1.00 79.19 88 ASP A N 1
ATOM 709 C CA . ASP A 1 88 ? -3.406 11.950 -29.481 1.00 79.19 88 ASP A CA 1
ATOM 710 C C . ASP A 1 88 ? -3.230 13.428 -29.086 1.00 79.19 88 ASP A C 1
ATOM 712 O O . ASP A 1 88 ? -3.888 13.932 -28.172 1.00 79.19 88 ASP A O 1
ATOM 716 N N . ASP A 1 89 ? -2.333 14.134 -29.782 1.00 65.94 89 ASP A N 1
ATOM 717 C CA . ASP A 1 89 ? -2.055 15.570 -29.617 1.00 65.94 89 ASP A CA 1
ATOM 718 C C . ASP A 1 89 ? -3.324 16.435 -29.809 1.00 65.94 89 ASP A C 1
ATOM 720 O O . ASP A 1 89 ? -3.357 17.622 -29.477 1.00 65.94 89 ASP A O 1
ATOM 724 N N . GLU A 1 90 ? -4.410 15.833 -30.305 1.00 55.69 90 GLU A N 1
ATOM 725 C CA . GLU A 1 90 ? -5.716 16.453 -30.514 1.00 55.69 90 GLU A CA 1
ATOM 726 C C . GLU A 1 90 ? -6.651 16.428 -29.295 1.00 55.69 90 GLU A C 1
ATOM 728 O O . GLU A 1 90 ? -7.690 17.089 -29.329 1.00 55.69 90 GLU A O 1
ATOM 733 N N . GLN A 1 91 ? -6.284 15.802 -28.167 1.00 57.53 91 GLN A N 1
ATOM 734 C CA . GLN A 1 91 ? -6.895 16.158 -26.877 1.00 57.53 91 GLN A CA 1
ATOM 735 C C . GLN A 1 91 ? -6.299 17.472 -26.356 1.00 57.53 91 GLN A C 1
ATOM 737 O O . GLN A 1 91 ? -5.858 17.598 -25.213 1.00 57.53 91 GLN A O 1
ATOM 742 N N . THR A 1 92 ? -6.355 18.513 -27.191 1.00 56.59 92 THR A N 1
ATOM 743 C CA . THR A 1 92 ? -6.453 19.877 -26.689 1.00 56.59 92 THR A CA 1
ATOM 744 C C . THR A 1 92 ? -7.676 19.866 -25.786 1.00 56.59 92 THR A C 1
ATOM 746 O O . THR A 1 92 ? -8.815 19.816 -26.249 1.00 56.59 92 THR A O 1
ATOM 749 N N . PHE A 1 93 ? -7.428 19.806 -24.477 1.00 54.88 93 PHE A N 1
ATOM 750 C CA . PHE A 1 93 ? -8.409 20.069 -23.444 1.00 54.88 93 PHE A CA 1
ATOM 751 C C . PHE A 1 93 ? -8.993 21.443 -23.766 1.00 54.88 93 PHE A C 1
ATOM 753 O O . PHE A 1 93 ? -8.483 22.474 -23.327 1.00 54.88 93 PHE A O 1
ATOM 760 N N . ASN A 1 94 ? -10.058 21.453 -24.565 1.00 47.88 94 ASN A N 1
ATOM 761 C CA . ASN A 1 94 ? -11.016 22.531 -24.646 1.00 47.88 94 ASN A CA 1
ATOM 762 C C . ASN A 1 94 ? -11.616 22.608 -23.248 1.00 47.88 94 ASN A C 1
ATOM 764 O O . ASN A 1 94 ? -12.655 22.015 -22.966 1.00 47.88 94 ASN A O 1
ATOM 768 N N . SER A 1 95 ? -10.872 23.251 -22.347 1.00 47.00 95 SER A N 1
ATOM 769 C CA . SER A 1 95 ? -11.320 23.636 -21.027 1.00 47.00 95 SER A CA 1
ATOM 770 C C . SER A 1 95 ? -12.632 24.376 -21.257 1.00 47.00 95 SER A C 1
ATOM 772 O O . SER A 1 95 ? -12.624 25.409 -21.937 1.00 47.00 95 SER A O 1
ATOM 774 N N . PRO A 1 96 ? -13.778 23.817 -20.841 1.00 51.34 96 PRO A N 1
ATOM 775 C CA . PRO A 1 96 ? -15.054 24.418 -21.154 1.00 51.34 96 PRO A CA 1
ATOM 776 C C . PRO A 1 96 ? -15.142 25.749 -20.405 1.00 51.34 96 PRO A C 1
ATOM 778 O O . PRO A 1 96 ? -15.297 25.774 -19.191 1.00 51.34 96 PRO A O 1
ATOM 781 N N . GLY A 1 97 ? -15.011 26.840 -21.161 1.00 54.03 97 GLY A N 1
ATOM 782 C CA . GLY A 1 97 ? -15.588 28.151 -20.888 1.00 54.03 97 GLY A CA 1
ATOM 783 C C . GLY A 1 97 ? -15.309 28.761 -19.515 1.00 54.03 97 GLY A C 1
ATOM 784 O O . GLY A 1 97 ? -16.112 28.635 -18.597 1.00 54.03 97 GLY A O 1
ATOM 785 N N . SER A 1 98 ? -14.272 29.594 -19.448 1.00 48.31 98 SER A N 1
ATOM 786 C CA . SER A 1 98 ? -14.309 30.804 -18.619 1.00 48.31 98 SER A CA 1
ATOM 787 C C . SER A 1 98 ? -14.313 32.038 -19.526 1.00 48.31 98 SER A C 1
ATOM 789 O O . SER A 1 98 ? -13.459 32.912 -19.410 1.00 48.31 98 SER A O 1
ATOM 791 N N . GLU A 1 99 ? -15.281 32.120 -20.442 1.00 50.94 99 GLU A N 1
ATOM 792 C CA . GLU A 1 99 ? -15.712 33.407 -21.000 1.00 50.94 99 GLU A CA 1
ATOM 793 C C . GLU A 1 99 ? -16.641 34.070 -19.973 1.00 50.94 99 GLU A C 1
ATOM 795 O O . GLU A 1 99 ? -17.865 34.045 -20.078 1.00 50.94 99 GLU A O 1
ATOM 800 N N . ALA A 1 100 ? -16.037 34.618 -18.916 1.00 53.81 100 ALA A N 1
ATOM 801 C CA . ALA A 1 100 ? -16.688 35.626 -18.096 1.00 53.81 100 ALA A CA 1
ATOM 802 C C . ALA A 1 100 ? -16.597 36.951 -18.860 1.00 53.81 100 ALA A C 1
ATOM 804 O O . ALA A 1 100 ? -15.571 37.628 -18.877 1.00 53.81 100 ALA A O 1
ATOM 805 N N . ASP A 1 101 ? -17.695 37.252 -19.537 1.00 52.97 101 ASP A N 1
ATOM 806 C CA . ASP A 1 101 ? -18.014 38.505 -20.198 1.00 52.97 101 ASP A CA 1
ATOM 807 C C . ASP A 1 101 ? -17.826 39.690 -19.227 1.00 52.97 101 ASP A C 1
ATOM 809 O O . ASP A 1 101 ? -18.628 39.934 -18.320 1.00 52.97 101 ASP A O 1
ATOM 813 N N . HIS A 1 102 ? -16.716 40.418 -19.372 1.00 51.16 102 HIS A N 1
ATOM 814 C CA . HIS A 1 102 ? -16.470 41.669 -18.662 1.00 51.16 102 HIS A CA 1
ATOM 815 C C . HIS A 1 102 ? -17.213 42.816 -19.357 1.00 51.16 102 HIS A C 1
ATOM 817 O O . HIS A 1 102 ? -16.622 43.621 -20.078 1.00 51.16 102 HIS A O 1
ATOM 823 N N . SER A 1 103 ? -18.513 42.933 -19.085 1.00 56.78 103 SER A N 1
ATOM 824 C CA . SER A 1 103 ? -19.265 44.151 -19.388 1.00 56.78 103 SER A CA 1
ATOM 825 C C . SER A 1 103 ? -19.045 45.194 -18.285 1.00 56.78 103 SER A C 1
ATOM 827 O O . SER A 1 103 ? -19.574 45.099 -17.178 1.00 56.78 103 SER A O 1
ATOM 829 N N . LEU A 1 104 ? -18.240 46.205 -18.609 1.00 61.09 104 LEU A N 1
ATOM 830 C CA . LEU A 1 104 ? -17.998 47.420 -17.828 1.00 61.09 104 LEU A CA 1
ATOM 831 C C . LEU A 1 104 ? -19.246 48.321 -17.785 1.00 61.09 104 LEU A C 1
ATOM 833 O O . LEU A 1 104 ? -19.763 48.694 -18.836 1.00 61.09 104 LEU A O 1
ATOM 837 N N . ALA A 1 105 ? -19.654 48.776 -16.594 1.00 46.09 105 ALA A N 1
ATOM 838 C CA . ALA A 1 105 ? -20.364 50.049 -16.410 1.00 46.09 105 ALA A CA 1
ATOM 839 C C . ALA A 1 105 ? -20.179 50.609 -14.976 1.00 46.09 105 ALA A C 1
ATOM 841 O O . ALA A 1 105 ? -19.934 49.829 -14.054 1.00 46.09 105 ALA A O 1
ATOM 842 N N . PRO A 1 106 ? -20.243 51.945 -14.780 1.00 59.59 106 PRO A N 1
ATOM 843 C CA . PRO A 1 106 ? -19.533 52.645 -13.709 1.00 59.59 106 PRO A CA 1
ATOM 844 C C . PRO A 1 106 ? -20.413 53.170 -12.558 1.00 59.59 106 PRO A C 1
ATOM 846 O O . PRO A 1 106 ? -21.616 53.352 -12.705 1.00 59.59 106 PRO A O 1
ATOM 849 N N . MET A 1 107 ? -19.723 53.446 -11.441 1.00 60.00 107 MET A N 1
ATOM 850 C CA . MET A 1 107 ? -20.037 54.298 -10.278 1.00 60.00 107 MET A CA 1
ATOM 851 C C . MET A 1 107 ? -21.435 54.929 -10.150 1.00 60.00 107 MET A C 1
ATOM 853 O O . MET A 1 107 ? -21.805 55.783 -10.949 1.00 60.00 107 MET A O 1
ATOM 857 N N . ASP A 1 108 ? -22.058 54.708 -8.986 1.00 42.50 108 ASP A N 1
ATOM 858 C CA . ASP A 1 108 ? -22.762 55.776 -8.267 1.00 42.50 108 ASP A CA 1
ATOM 859 C C . ASP A 1 108 ? -22.715 55.556 -6.737 1.00 42.50 108 ASP A C 1
ATOM 861 O O . ASP A 1 108 ? -22.273 54.527 -6.229 1.00 42.50 108 ASP A O 1
ATOM 865 N N . THR A 1 109 ? -23.088 56.596 -6.010 1.00 52.50 109 THR A N 1
ATOM 866 C CA . THR A 1 109 ? -22.469 57.109 -4.789 1.00 52.50 109 THR A CA 1
ATOM 867 C C . THR A 1 109 ? -23.256 56.735 -3.508 1.00 52.50 109 THR A C 1
ATOM 869 O O . THR A 1 109 ? -24.459 56.516 -3.564 1.00 52.50 109 THR A O 1
ATOM 872 N N . ARG A 1 110 ? -22.554 56.680 -2.355 1.00 45.56 110 ARG A N 1
ATOM 873 C CA . ARG A 1 110 ? -22.967 56.746 -0.909 1.00 45.56 110 ARG A CA 1
ATOM 874 C C . ARG A 1 110 ? -24.411 57.228 -0.573 1.00 45.56 110 ARG A C 1
ATOM 876 O O . ARG A 1 110 ? -24.902 58.070 -1.316 1.00 45.56 110 ARG A O 1
ATOM 883 N N . PRO A 1 111 ? -25.012 56.931 0.623 1.00 51.75 111 PRO A N 1
ATOM 884 C CA . PRO A 1 111 ? -24.350 57.020 1.947 1.00 51.75 111 PRO A CA 1
ATOM 885 C C . PRO A 1 111 ? -24.810 56.079 3.101 1.00 51.75 111 PRO A C 1
ATOM 887 O O . PRO A 1 111 ? -25.896 55.521 3.104 1.00 51.75 111 PRO A O 1
ATOM 890 N N . VAL A 1 112 ? -23.930 55.994 4.112 1.00 48.09 112 VAL A N 1
ATOM 891 C CA . VAL A 1 112 ? -24.165 56.011 5.579 1.00 48.09 112 VAL A CA 1
ATOM 892 C C . VAL A 1 112 ? -25.398 55.280 6.139 1.00 48.09 112 VAL A C 1
ATOM 894 O O . VAL A 1 112 ? -26.512 55.788 6.061 1.00 48.09 112 VAL A O 1
ATOM 897 N N . HIS A 1 113 ? -25.157 54.212 6.910 1.00 45.62 113 HIS A N 1
ATOM 898 C CA . HIS A 1 113 ? -25.890 54.000 8.161 1.00 45.62 113 HIS A CA 1
ATOM 899 C C . HIS A 1 113 ? -24.997 53.325 9.211 1.00 45.62 113 HIS A C 1
ATOM 901 O O . HIS A 1 113 ? -24.556 52.190 9.047 1.00 45.62 113 HIS A O 1
ATOM 907 N N . GLU A 1 114 ? -24.731 54.060 10.289 1.00 48.56 114 GLU A N 1
ATOM 908 C CA . GLU A 1 114 ? -24.282 53.534 11.577 1.00 48.56 114 GLU A CA 1
ATOM 909 C C . GLU A 1 114 ? -25.346 52.584 12.143 1.00 48.56 114 GLU A C 1
ATOM 911 O O . GLU A 1 114 ? -26.508 52.984 12.261 1.00 48.56 114 GLU A O 1
ATOM 916 N N . ARG A 1 115 ? -24.956 51.374 12.559 1.00 47.59 115 ARG A N 1
ATOM 917 C CA . ARG A 1 115 ? -25.510 50.777 13.778 1.00 47.59 115 ARG A CA 1
ATOM 918 C C . ARG A 1 115 ? -24.557 49.756 14.386 1.00 47.59 115 ARG A C 1
ATOM 920 O O . ARG A 1 115 ? -24.118 48.812 13.740 1.00 47.59 115 ARG A O 1
ATOM 927 N N . GLU A 1 116 ? -24.267 50.044 15.640 1.00 40.38 116 GLU A N 1
ATOM 928 C CA . GLU A 1 116 ? -23.503 49.304 16.625 1.00 40.38 116 GLU A CA 1
ATOM 929 C C . GLU A 1 116 ? -24.052 47.901 16.944 1.00 40.38 116 GLU A C 1
ATOM 931 O O . GLU A 1 116 ? -25.237 47.618 16.770 1.00 40.38 116 GLU A O 1
ATOM 936 N N . GLU A 1 117 ? -23.143 47.123 17.546 1.00 37.62 117 GLU A N 1
ATOM 937 C CA . GLU A 1 117 ? -23.353 46.049 18.529 1.00 37.62 117 GLU A CA 1
ATOM 938 C C . GLU A 1 117 ? -23.718 44.637 18.042 1.00 37.62 117 GLU A C 1
ATOM 940 O O . GLU A 1 117 ? -24.831 44.331 17.626 1.00 37.62 117 GLU A O 1
ATOM 945 N N . GLY A 1 118 ? -22.751 43.726 18.220 1.00 34.09 118 GLY A N 1
ATOM 946 C CA . GLY A 1 118 ? -22.930 42.283 18.060 1.00 34.09 118 GLY A CA 1
ATOM 947 C C . GLY A 1 118 ? -21.625 41.495 18.161 1.00 34.09 118 GLY A C 1
ATOM 948 O O . GLY A 1 118 ? -21.271 40.754 17.255 1.00 34.09 118 GLY A O 1
ATOM 949 N N . HIS A 1 119 ? -20.887 41.720 19.243 1.00 45.75 119 HIS A N 1
ATOM 950 C CA . HIS A 1 119 ? -19.606 41.114 19.602 1.00 45.75 119 HIS A CA 1
ATOM 951 C C . HIS A 1 119 ? -19.726 39.585 19.797 1.00 45.75 119 HIS A C 1
ATOM 953 O O . HIS A 1 119 ? -20.119 39.150 20.873 1.00 45.75 119 HIS A O 1
ATOM 959 N N . LEU A 1 120 ? -19.393 38.788 18.772 1.00 39.19 120 LEU A N 1
ATOM 960 C CA . LEU A 1 120 ? -18.994 37.369 18.865 1.00 39.19 120 LEU A CA 1
ATOM 961 C C . LEU A 1 120 ? -18.014 37.029 17.715 1.00 39.19 120 LEU A C 1
ATOM 963 O O . LEU A 1 120 ? -18.356 36.356 16.748 1.00 39.19 120 LEU A O 1
ATOM 967 N N . GLN A 1 121 ? -16.792 37.553 17.822 1.00 40.06 121 GLN A N 1
ATOM 968 C CA . GLN A 1 121 ? -15.554 36.863 17.415 1.00 40.06 121 GLN A CA 1
ATOM 969 C C . GLN A 1 121 ? -15.174 35.991 18.630 1.00 40.06 121 GLN A C 1
ATOM 971 O O . GLN A 1 121 ? -15.426 36.406 19.757 1.00 40.06 121 GLN A O 1
ATOM 976 N N . ASP A 1 122 ? -14.686 34.762 18.571 1.00 40.84 122 ASP A N 1
ATOM 977 C CA . ASP A 1 122 ? -13.694 34.120 17.716 1.00 40.84 122 ASP A CA 1
ATOM 978 C C . ASP A 1 122 ? -13.786 32.601 17.974 1.00 40.84 122 ASP A C 1
ATOM 980 O O . ASP A 1 122 ? -14.390 32.187 18.965 1.00 40.84 122 ASP A O 1
ATOM 984 N N . LEU A 1 123 ? -13.109 31.799 17.142 1.00 36.31 123 LEU A N 1
ATOM 985 C CA . LEU A 1 123 ? -13.018 30.321 17.107 1.00 36.31 123 LEU A CA 1
ATOM 986 C C . LEU A 1 123 ? -13.816 29.655 15.976 1.00 36.31 123 LEU A C 1
ATOM 988 O O . LEU A 1 123 ? -14.317 28.543 16.111 1.00 36.31 123 LEU A O 1
ATOM 992 N N . HIS A 1 124 ? -13.825 30.271 14.796 1.00 35.16 124 HIS A N 1
ATOM 993 C CA . HIS A 1 124 ? -13.626 29.463 13.596 1.00 35.16 124 HIS A CA 1
ATOM 994 C C . HIS A 1 124 ? -12.118 29.268 13.450 1.00 35.16 124 HIS A C 1
ATOM 996 O O . HIS A 1 124 ? -11.426 30.097 12.870 1.00 35.16 124 HIS A O 1
ATOM 1002 N N . SER A 1 125 ? -11.590 28.197 14.049 1.00 35.19 125 SER A N 1
ATOM 1003 C CA . SER A 1 125 ? -10.296 27.677 13.621 1.00 35.19 125 SER A CA 1
ATOM 1004 C C . SER A 1 125 ? -10.443 27.319 12.151 1.00 35.19 125 SER A C 1
ATOM 1006 O O . SER A 1 125 ? -11.121 26.348 11.813 1.00 35.19 125 SER A O 1
ATOM 1008 N N . ASP A 1 126 ? -9.827 28.131 11.298 1.00 33.50 126 ASP A N 1
ATOM 1009 C CA . ASP A 1 126 ? -9.469 27.765 9.940 1.00 33.50 126 ASP A CA 1
ATOM 1010 C C . ASP A 1 126 ? -8.667 26.460 10.010 1.00 33.50 126 ASP A C 1
ATOM 1012 O O . ASP A 1 126 ? -7.439 26.448 10.107 1.00 33.50 126 ASP A O 1
ATOM 1016 N N . LEU A 1 127 ? -9.370 25.325 9.952 1.00 39.25 127 LEU A N 1
ATOM 1017 C CA . LEU A 1 127 ? -8.819 24.127 9.349 1.00 39.25 127 LEU A CA 1
ATOM 1018 C C . LEU A 1 127 ? -8.614 24.484 7.878 1.00 39.25 127 LEU A C 1
ATOM 1020 O O . LEU A 1 127 ? -9.430 24.163 7.012 1.00 39.25 127 LEU A O 1
ATOM 1024 N N . HIS A 1 128 ? -7.496 25.154 7.599 1.00 34.25 128 HIS A N 1
ATOM 1025 C CA . HIS A 1 128 ? -6.830 25.024 6.324 1.00 34.25 128 HIS A CA 1
ATOM 1026 C C . HIS A 1 128 ? -6.660 23.527 6.118 1.00 34.25 128 HIS A C 1
ATOM 1028 O O . HIS A 1 128 ? -5.758 22.907 6.668 1.00 34.25 128 HIS A O 1
ATOM 1034 N N . THR A 1 129 ? -7.584 22.928 5.371 1.00 33.94 129 THR A N 1
ATOM 1035 C CA . THR A 1 129 ? -7.325 21.648 4.737 1.00 33.94 129 THR A CA 1
ATOM 1036 C C . THR A 1 129 ? -6.204 21.998 3.776 1.00 33.94 129 THR A C 1
ATOM 1038 O O . THR A 1 129 ? -6.457 22.777 2.850 1.00 33.94 129 THR A O 1
ATOM 1041 N N . PRO A 1 130 ? -4.951 21.589 4.028 1.00 34.28 130 PRO A N 1
ATOM 1042 C CA . PRO A 1 130 ? -3.897 21.941 3.108 1.00 34.28 130 PRO A CA 1
ATOM 1043 C C . PRO A 1 130 ? -4.328 21.351 1.768 1.00 34.28 130 PRO A C 1
ATOM 1045 O O . PRO A 1 130 ? -4.628 20.157 1.663 1.00 34.28 130 PRO A O 1
ATOM 1048 N N . GLN A 1 131 ? -4.447 22.212 0.758 1.00 34.62 131 GLN A N 1
ATOM 1049 C CA . GLN A 1 131 ? -4.507 21.803 -0.636 1.00 34.62 131 GLN A CA 1
ATOM 1050 C C . GLN A 1 131 ? -3.126 21.201 -0.923 1.00 34.62 131 GLN A C 1
ATOM 1052 O O . GLN A 1 131 ? -2.237 21.829 -1.487 1.00 34.62 131 GLN A O 1
ATOM 1057 N N . ILE A 1 132 ? -2.897 19.999 -0.394 1.00 37.53 132 ILE A N 1
ATOM 1058 C CA . ILE A 1 132 ? -1.717 19.202 -0.658 1.00 37.53 132 ILE A CA 1
ATOM 1059 C C . ILE A 1 132 ? -1.951 18.728 -2.081 1.00 37.53 132 ILE A C 1
ATOM 1061 O O . ILE A 1 132 ? -2.577 17.688 -2.304 1.00 37.53 132 ILE A O 1
ATOM 1065 N N . ASN A 1 133 ? -1.493 19.536 -3.043 1.00 33.41 133 ASN A N 1
ATOM 1066 C CA . ASN A 1 133 ? -1.037 19.040 -4.336 1.00 33.41 133 ASN A CA 1
ATOM 1067 C C . ASN A 1 133 ? -0.391 17.693 -4.050 1.00 33.41 133 ASN A C 1
ATOM 1069 O O . ASN A 1 133 ? 0.503 17.673 -3.212 1.00 33.41 133 ASN A O 1
ATOM 1073 N N . GLU A 1 134 ? -0.911 16.592 -4.607 1.00 42.94 134 GLU A N 1
ATOM 1074 C CA . GLU A 1 134 ? -0.411 15.237 -4.355 1.00 42.94 134 GLU A CA 1
ATOM 1075 C C . GLU A 1 134 ? 1.117 15.241 -4.488 1.00 42.94 134 GLU A C 1
ATOM 1077 O O . GLU A 1 134 ? 1.649 15.105 -5.590 1.00 42.94 134 GLU A O 1
ATOM 1082 N N . VAL A 1 135 ? 1.817 15.426 -3.360 1.00 42.00 135 VAL A N 1
ATOM 1083 C CA . VAL A 1 135 ? 3.270 15.376 -3.252 1.00 42.00 135 VAL A CA 1
ATOM 1084 C C . VAL A 1 135 ? 3.597 13.913 -3.461 1.00 42.00 135 VAL A C 1
ATOM 1086 O O . VAL A 1 135 ? 3.662 13.110 -2.543 1.00 42.00 135 VAL A O 1
ATOM 1089 N N . THR A 1 136 ? 3.694 13.557 -4.732 1.00 46.47 136 THR A N 1
ATOM 1090 C CA . THR A 1 136 ? 4.298 12.315 -5.195 1.00 46.47 136 THR A CA 1
ATOM 1091 C C . THR A 1 136 ? 5.773 12.574 -5.528 1.00 46.47 136 THR A C 1
ATOM 1093 O O . THR A 1 136 ? 6.377 11.831 -6.290 1.00 46.47 136 THR A O 1
ATOM 1096 N N . GLY A 1 137 ? 6.337 13.661 -4.989 1.00 40.66 137 GLY A N 1
ATOM 1097 C CA . GLY A 1 137 ? 7.749 14.021 -5.061 1.00 40.66 137 GLY A CA 1
ATOM 1098 C C . GLY A 1 137 ? 8.538 13.393 -3.918 1.00 40.66 137 GLY A C 1
ATOM 1099 O O . GLY A 1 137 ? 9.286 14.090 -3.252 1.00 40.66 137 GLY A O 1
ATOM 1100 N N . LEU A 1 138 ? 8.319 12.101 -3.660 1.00 45.47 138 LEU A N 1
ATOM 1101 C CA . LEU A 1 138 ? 9.192 11.284 -2.811 1.00 45.47 138 LEU A CA 1
ATOM 1102 C C . LEU A 1 138 ? 9.973 10.290 -3.687 1.00 45.47 138 LEU A C 1
ATOM 1104 O O . LEU A 1 138 ? 10.183 9.131 -3.347 1.00 45.47 138 LEU A O 1
ATOM 1108 N N . PHE A 1 139 ? 10.360 10.756 -4.870 1.00 47.00 139 PHE A N 1
ATOM 1109 C CA . PHE A 1 139 ? 11.545 10.280 -5.557 1.00 47.00 139 PHE A CA 1
ATOM 1110 C C . PHE A 1 139 ? 12.579 11.369 -5.296 1.00 47.00 139 PHE A C 1
ATOM 1112 O O . PHE A 1 139 ? 12.671 12.328 -6.054 1.00 47.00 139 PHE A O 1
ATOM 1119 N N . ASP A 1 140 ? 13.244 11.292 -4.140 1.00 41.34 140 ASP A N 1
ATOM 1120 C CA . ASP A 1 140 ? 14.410 12.126 -3.858 1.00 41.34 140 ASP A CA 1
ATOM 1121 C C . ASP A 1 140 ? 15.446 11.794 -4.930 1.00 41.34 140 ASP A C 1
ATOM 1123 O O . ASP A 1 140 ? 16.165 10.794 -4.848 1.00 41.34 140 ASP A O 1
ATOM 1127 N N . SER A 1 141 ? 15.481 12.610 -5.980 1.00 42.09 141 SER A N 1
ATOM 1128 C CA . SER A 1 141 ? 16.579 12.652 -6.926 1.00 42.09 141 SER A CA 1
ATOM 1129 C C . SER A 1 141 ? 17.764 13.275 -6.195 1.00 42.09 141 SER A C 1
ATOM 1131 O O . SER A 1 141 ? 18.136 14.423 -6.432 1.00 42.09 141 SER A O 1
ATOM 1133 N N . HIS A 1 142 ? 18.382 12.502 -5.300 1.00 40.00 142 HIS A N 1
ATOM 1134 C CA . HIS A 1 142 ? 19.794 12.651 -4.969 1.00 40.00 142 HIS A CA 1
ATOM 1135 C C . HIS A 1 142 ? 20.613 12.222 -6.197 1.00 40.00 142 HIS A C 1
ATOM 1137 O O . HIS A 1 142 ? 21.405 11.284 -6.171 1.00 40.00 142 HIS A O 1
ATOM 1143 N N . THR A 1 143 ? 20.369 12.906 -7.312 1.00 46.19 143 THR A N 1
ATOM 1144 C CA . THR A 1 143 ? 21.290 12.980 -8.427 1.00 46.19 143 THR A CA 1
ATOM 1145 C C . THR A 1 143 ? 22.371 13.910 -7.922 1.00 46.19 143 THR A C 1
ATOM 1147 O O . THR A 1 143 ? 22.236 15.129 -7.986 1.00 46.19 143 THR A O 1
ATOM 1150 N N . GLU A 1 144 ? 23.396 13.339 -7.294 1.00 44.97 144 GLU A N 1
ATOM 1151 C CA . GLU A 1 144 ? 24.637 14.073 -7.122 1.00 44.97 144 GLU A CA 1
ATOM 1152 C C . GLU A 1 144 ? 25.045 14.534 -8.521 1.00 44.97 144 GLU A C 1
ATOM 1154 O O . GLU A 1 144 ? 25.282 13.704 -9.401 1.00 44.97 144 GLU A O 1
ATOM 1159 N N . GLU A 1 145 ? 25.017 15.850 -8.742 1.00 44.53 145 GLU A N 1
ATOM 1160 C CA . GLU A 1 145 ? 25.609 16.501 -9.902 1.00 44.53 145 GLU A CA 1
ATOM 1161 C C . GLU A 1 145 ? 27.084 16.099 -9.916 1.00 44.53 145 GLU A C 1
ATOM 1163 O O . GLU A 1 145 ? 27.943 16.693 -9.264 1.00 44.53 145 GLU A O 1
ATOM 1168 N N . SER A 1 146 ? 27.367 14.983 -10.583 1.00 46.69 146 SER A N 1
ATOM 1169 C CA . SER A 1 146 ? 28.718 14.545 -10.853 1.00 46.69 146 SER A CA 1
ATOM 1170 C C . SER A 1 146 ? 29.235 15.457 -11.953 1.00 46.69 146 SER A C 1
ATOM 1172 O O . SER A 1 146 ? 29.099 15.165 -13.139 1.00 46.69 146 SER A O 1
ATOM 1174 N N . ASP A 1 147 ? 29.797 16.590 -11.532 1.00 47.22 147 ASP A N 1
ATOM 1175 C CA . ASP A 1 147 ? 30.665 17.451 -12.331 1.00 47.22 147 ASP A CA 1
ATOM 1176 C C . ASP A 1 147 ? 31.915 16.650 -12.736 1.00 47.22 147 ASP A C 1
ATOM 1178 O O . ASP A 1 147 ? 33.013 16.814 -12.200 1.00 47.22 147 ASP A O 1
ATOM 1182 N N . GLN A 1 148 ? 31.748 15.719 -13.673 1.00 45.53 148 GLN A N 1
ATOM 1183 C CA . GLN A 1 148 ? 32.845 15.117 -14.410 1.00 45.53 148 GLN A CA 1
ATOM 1184 C C . GLN A 1 148 ? 32.785 15.609 -15.846 1.00 45.53 148 GLN A C 1
ATOM 1186 O O . GLN A 1 148 ? 32.259 14.956 -16.745 1.00 45.53 148 GLN A O 1
ATOM 1191 N N . ASP A 1 149 ? 33.420 16.764 -16.034 1.00 45.53 149 ASP A N 1
ATOM 1192 C CA . ASP A 1 149 ? 33.998 17.238 -17.290 1.00 45.53 149 ASP A CA 1
ATOM 1193 C C . ASP A 1 149 ? 35.070 16.223 -17.755 1.00 45.53 149 ASP A C 1
ATOM 1195 O O . ASP A 1 149 ? 36.281 16.449 -17.695 1.00 45.53 149 ASP A O 1
ATOM 1199 N N . SER A 1 150 ? 34.633 15.022 -18.143 1.00 50.19 150 SER A N 1
ATOM 1200 C CA . SER A 1 150 ? 35.478 14.003 -18.756 1.00 50.19 150 SER A CA 1
ATOM 1201 C C . SER A 1 150 ? 35.196 14.004 -20.253 1.00 50.19 150 SER A C 1
ATOM 1203 O O . SER A 1 150 ? 34.291 13.347 -20.762 1.00 50.19 150 SER A O 1
ATOM 1205 N N . VAL A 1 151 ? 35.983 14.809 -20.965 1.00 63.78 151 VAL A N 1
ATOM 1206 C CA . VAL A 1 151 ? 36.128 14.729 -22.419 1.00 63.78 151 VAL A CA 1
ATOM 1207 C C . VAL A 1 151 ? 36.754 13.368 -22.722 1.00 63.78 151 VAL A C 1
ATOM 1209 O O . VAL A 1 151 ? 37.973 13.206 -22.723 1.00 63.78 151 VAL A O 1
ATOM 1212 N N . THR A 1 152 ? 35.905 12.360 -22.881 1.00 49.00 152 THR A N 1
ATOM 1213 C CA . THR A 1 152 ? 36.285 11.036 -23.360 1.00 49.00 152 THR A CA 1
ATOM 1214 C C . THR A 1 152 ? 36.180 11.064 -24.874 1.00 49.00 152 THR A C 1
ATOM 1216 O O . THR A 1 152 ? 35.108 11.268 -25.437 1.00 49.00 152 THR A O 1
ATOM 1219 N N . GLU A 1 153 ? 37.327 10.941 -25.540 1.00 50.47 153 GLU A N 1
ATOM 1220 C CA . GLU A 1 153 ? 37.375 10.816 -26.989 1.00 50.47 153 GLU A CA 1
ATOM 1221 C C . GLU A 1 153 ? 36.604 9.562 -27.415 1.00 50.47 153 GLU A C 1
ATOM 1223 O O . GLU A 1 153 ? 36.981 8.434 -27.098 1.00 50.47 153 GLU A O 1
ATOM 1228 N N . GLU A 1 154 ? 35.513 9.799 -28.135 1.00 53.12 154 GLU A N 1
ATOM 1229 C CA . GLU A 1 154 ? 34.639 8.850 -28.818 1.00 53.12 154 GLU A CA 1
ATOM 1230 C C . GLU A 1 154 ? 35.447 8.091 -29.888 1.00 53.12 154 GLU A C 1
ATOM 1232 O O . GLU A 1 154 ? 35.421 8.409 -31.073 1.00 53.12 154 GLU A O 1
ATOM 1237 N N . THR A 1 155 ? 36.272 7.129 -29.467 1.00 49.88 155 THR A N 1
ATOM 1238 C CA . THR A 1 155 ? 37.102 6.329 -30.377 1.00 49.88 155 THR A CA 1
ATOM 1239 C C . THR A 1 155 ? 36.880 4.837 -30.138 1.00 49.88 155 THR A C 1
ATOM 1241 O O . THR A 1 155 ? 37.646 4.180 -29.442 1.00 49.88 155 THR A O 1
ATOM 1244 N N . GLY A 1 156 ? 35.857 4.291 -30.803 1.00 54.38 156 GLY A N 1
ATOM 1245 C CA . GLY A 1 156 ? 35.936 2.944 -31.380 1.00 54.38 156 GLY A CA 1
ATOM 1246 C C . GLY A 1 156 ? 35.443 1.745 -30.561 1.00 54.38 156 GLY A C 1
ATOM 1247 O O . GLY A 1 156 ? 35.966 0.655 -30.777 1.00 54.38 156 GLY A O 1
ATOM 1248 N N . GLU A 1 157 ? 34.446 1.886 -29.681 1.00 53.03 157 GLU A N 1
ATOM 1249 C CA . GLU A 1 157 ? 33.856 0.729 -28.966 1.00 53.03 157 GLU A CA 1
ATOM 1250 C C . GLU A 1 157 ? 32.536 0.198 -29.571 1.00 53.03 157 GLU A C 1
ATOM 1252 O O . GLU A 1 157 ? 32.069 -0.878 -29.192 1.00 53.03 157 GLU A O 1
ATOM 1257 N N . ASP A 1 158 ? 31.977 0.865 -30.587 1.00 54.09 158 ASP A N 1
ATOM 1258 C CA . ASP A 1 158 ? 30.681 0.495 -31.188 1.00 54.09 158 ASP A CA 1
ATOM 1259 C C . ASP A 1 158 ? 30.683 -0.846 -31.952 1.00 54.09 158 ASP A C 1
ATOM 1261 O O . ASP A 1 158 ? 29.626 -1.401 -32.265 1.00 54.09 158 ASP A O 1
ATOM 1265 N N . GLU A 1 159 ? 31.851 -1.427 -32.245 1.00 57.34 159 GLU A N 1
ATOM 1266 C CA . GLU A 1 159 ? 31.936 -2.622 -33.093 1.00 57.34 159 GLU A CA 1
ATOM 1267 C C . GLU A 1 159 ? 31.801 -3.956 -32.328 1.00 57.34 159 GLU A C 1
ATOM 1269 O O . GLU A 1 159 ? 31.565 -4.998 -32.944 1.00 57.34 159 GLU A O 1
ATOM 1274 N N . LEU A 1 160 ? 31.870 -3.954 -30.988 1.00 55.72 160 LEU A N 1
ATOM 1275 C CA . LEU A 1 160 ? 31.802 -5.187 -30.181 1.00 55.72 160 LEU A CA 1
ATOM 1276 C C . LEU A 1 160 ? 30.381 -5.625 -29.796 1.00 55.72 160 LEU A C 1
ATOM 1278 O O . LEU A 1 160 ? 30.175 -6.797 -29.470 1.00 55.72 160 LEU A O 1
ATOM 1282 N N . LEU A 1 161 ? 29.384 -4.741 -29.874 1.00 56.06 161 LEU A N 1
ATOM 1283 C CA . LEU A 1 161 ? 28.017 -5.076 -29.455 1.00 56.06 161 LEU A CA 1
ATOM 1284 C C . LEU A 1 161 ? 27.252 -5.925 -30.487 1.00 56.06 161 LEU A C 1
ATOM 1286 O O . LEU A 1 161 ? 26.378 -6.713 -30.122 1.00 56.06 161 LEU A O 1
ATOM 1290 N N . GLY A 1 162 ? 27.604 -5.815 -31.774 1.00 57.44 162 GLY A N 1
ATOM 1291 C CA . GLY A 1 162 ? 26.856 -6.437 -32.873 1.00 57.44 162 GLY A CA 1
ATOM 1292 C C . GLY A 1 162 ? 26.813 -7.969 -32.848 1.00 57.44 162 GLY A C 1
ATOM 1293 O O . GLY A 1 162 ? 25.828 -8.558 -33.278 1.00 57.44 162 GLY A O 1
ATOM 1294 N N . GLY A 1 163 ? 27.840 -8.630 -32.302 1.00 62.28 163 GLY A N 1
ATOM 1295 C CA . GLY A 1 163 ? 27.892 -10.098 -32.231 1.00 62.28 163 GLY A CA 1
ATOM 1296 C C . GLY A 1 163 ? 27.065 -10.713 -31.094 1.00 62.28 163 GLY A C 1
ATOM 1297 O O . GLY A 1 163 ? 26.658 -11.870 -31.181 1.00 62.28 163 GLY A O 1
ATOM 1298 N N . TYR A 1 164 ? 26.786 -9.957 -30.027 1.00 58.12 164 TYR A N 1
ATOM 1299 C CA . TYR A 1 164 ? 26.065 -10.474 -28.856 1.00 58.12 164 TYR A CA 1
ATOM 1300 C C . TYR A 1 164 ? 24.547 -10.526 -29.062 1.00 58.12 164 TYR A C 1
ATOM 1302 O O . TYR A 1 164 ? 23.867 -11.365 -28.468 1.00 58.12 164 TYR A O 1
ATOM 1310 N N . LEU A 1 165 ? 24.004 -9.684 -29.945 1.00 56.16 165 LEU A N 1
ATOM 1311 C CA . LEU A 1 165 ? 22.565 -9.640 -30.204 1.00 56.16 165 LEU A CA 1
ATOM 1312 C C . LEU A 1 165 ? 22.043 -10.833 -30.992 1.00 56.16 165 LEU A C 1
ATOM 1314 O O . LEU A 1 165 ? 20.902 -11.232 -30.765 1.00 56.16 165 LEU A O 1
ATOM 1318 N N . GLU A 1 166 ? 22.860 -11.473 -31.825 1.00 62.81 166 GLU A N 1
ATOM 1319 C CA . GLU A 1 166 ? 22.460 -12.701 -32.522 1.00 62.81 166 GLU A CA 1
ATOM 1320 C C . GLU A 1 166 ? 22.198 -13.864 -31.539 1.00 62.81 166 GLU A C 1
ATOM 1322 O O . GLU A 1 166 ? 21.393 -14.750 -31.822 1.00 62.81 166 GLU A O 1
ATOM 1327 N N . GLN A 1 167 ? 22.752 -13.807 -30.317 1.00 64.06 167 GLN A N 1
ATOM 1328 C CA . GLN A 1 167 ? 22.440 -14.715 -29.196 1.00 64.06 167 GLN A CA 1
ATOM 1329 C C . GLN A 1 167 ? 21.323 -14.173 -28.288 1.00 64.06 167 GLN A C 1
ATOM 1331 O O . GLN A 1 167 ? 21.304 -14.332 -27.069 1.00 64.06 167 GLN A O 1
ATOM 1336 N N . SER A 1 168 ? 20.351 -13.557 -28.943 1.00 66.38 168 SER A N 1
ATOM 1337 C CA . SER A 1 168 ? 19.114 -12.975 -28.448 1.00 66.38 168 SER A CA 1
ATOM 1338 C C . SER A 1 168 ? 18.379 -13.709 -27.326 1.00 66.38 168 SER A C 1
ATOM 1340 O O . SER A 1 168 ? 18.108 -13.163 -26.253 1.00 66.38 168 SER A O 1
ATOM 1342 N N . GLY A 1 169 ? 18.014 -14.959 -27.615 1.00 76.19 169 GLY A N 1
ATOM 1343 C CA . GLY A 1 169 ? 17.059 -15.725 -26.827 1.00 76.19 169 GLY A CA 1
ATOM 1344 C C . GLY A 1 169 ? 17.527 -15.966 -25.392 1.00 76.19 169 GLY A C 1
ATOM 1345 O O . GLY A 1 169 ? 16.763 -15.688 -24.466 1.00 76.19 169 GLY A O 1
ATOM 1346 N N . PRO A 1 170 ? 18.775 -16.429 -25.183 1.00 80.69 170 PRO A N 1
ATOM 1347 C CA . PRO A 1 170 ? 19.351 -16.581 -23.852 1.00 80.69 170 PRO A CA 1
ATOM 1348 C C . PRO A 1 170 ? 19.344 -15.289 -23.030 1.00 80.69 170 PRO A C 1
ATOM 1350 O O . PRO A 1 170 ? 18.939 -15.329 -21.872 1.00 80.69 170 PRO A O 1
ATOM 1353 N N . ILE A 1 171 ? 19.726 -14.151 -23.626 1.00 76.94 171 ILE A N 1
ATOM 1354 C CA . ILE A 1 171 ? 19.781 -12.851 -22.936 1.00 76.94 171 ILE A CA 1
ATOM 1355 C C . ILE A 1 171 ? 18.374 -12.396 -22.544 1.00 76.94 171 ILE A C 1
ATOM 1357 O O . ILE A 1 171 ? 18.152 -11.975 -21.412 1.00 76.94 171 ILE A O 1
ATOM 1361 N N . LYS A 1 172 ? 17.396 -12.549 -23.444 1.00 80.69 172 LYS A N 1
ATOM 1362 C CA . LYS A 1 172 ? 15.993 -12.213 -23.174 1.00 80.69 172 LYS A CA 1
ATOM 1363 C C . LYS A 1 172 ? 15.422 -13.040 -22.024 1.00 80.69 172 LYS A C 1
ATOM 1365 O O . LYS A 1 172 ? 14.889 -12.477 -21.074 1.00 80.69 172 LYS A O 1
ATOM 1370 N N . HIS A 1 173 ? 15.548 -14.367 -22.092 1.00 83.25 173 HIS A N 1
ATOM 1371 C CA . HIS A 1 173 ? 15.059 -15.260 -21.036 1.00 83.25 173 HIS A CA 1
ATOM 1372 C C . HIS A 1 173 ? 15.725 -14.951 -19.692 1.00 83.25 173 HIS A C 1
ATOM 1374 O O . HIS A 1 173 ? 15.094 -15.001 -18.641 1.00 83.25 173 HIS A O 1
ATOM 1380 N N . PHE A 1 174 ? 17.007 -14.614 -19.733 1.00 83.88 174 PHE A N 1
ATOM 1381 C CA . PHE A 1 174 ? 17.775 -14.239 -18.564 1.00 83.88 174 PHE A CA 1
ATOM 1382 C C . PHE A 1 174 ? 17.317 -12.910 -17.947 1.00 83.88 174 PHE A C 1
ATOM 1384 O O . PHE A 1 174 ? 17.056 -12.879 -16.749 1.00 83.88 174 PHE A O 1
ATOM 1391 N N . ILE A 1 175 ? 17.138 -11.848 -18.743 1.00 84.81 175 ILE A N 1
ATOM 1392 C CA . ILE A 1 175 ? 16.630 -10.555 -18.258 1.00 84.81 175 ILE A CA 1
ATOM 1393 C C . ILE A 1 175 ? 15.234 -10.735 -17.664 1.00 84.81 175 ILE A C 1
ATOM 1395 O O . ILE A 1 175 ? 15.011 -10.356 -16.519 1.00 84.81 175 ILE A O 1
ATOM 1399 N N . LEU A 1 176 ? 14.319 -11.378 -18.394 1.00 86.50 176 LEU A N 1
ATOM 1400 C CA . LEU A 1 176 ? 12.942 -11.615 -17.942 1.00 86.50 176 LEU A CA 1
ATOM 1401 C C . LEU A 1 176 ? 12.872 -12.479 -16.671 1.00 86.50 176 LEU A C 1
ATOM 1403 O O . LEU A 1 176 ? 11.983 -12.303 -15.835 1.00 86.50 176 LEU A O 1
ATOM 1407 N N . GLY A 1 177 ? 13.816 -13.410 -16.520 1.00 86.25 177 GLY A N 1
ATOM 1408 C CA . GLY A 1 177 ? 13.952 -14.267 -15.345 1.00 86.25 177 GLY A CA 1
ATOM 1409 C C . GLY A 1 177 ? 14.701 -13.632 -14.169 1.00 86.25 177 GLY A C 1
ATOM 1410 O O . GLY A 1 177 ? 14.737 -14.244 -13.103 1.00 86.25 177 GLY A O 1
ATOM 1411 N N . SER A 1 178 ? 15.300 -12.448 -14.339 1.00 89.62 178 SER A N 1
ATOM 1412 C CA . SER A 1 178 ? 16.072 -11.775 -13.285 1.00 89.62 178 SER A CA 1
ATOM 1413 C C . SER A 1 178 ? 15.174 -11.197 -12.189 1.00 89.62 178 SER A C 1
ATOM 1415 O O . SER A 1 178 ? 14.052 -10.742 -12.444 1.00 89.62 178 SER A O 1
ATOM 1417 N N . THR A 1 179 ? 15.677 -11.164 -10.952 1.00 92.38 179 THR A N 1
ATOM 1418 C CA . THR A 1 179 ? 14.969 -10.541 -9.822 1.00 92.38 179 THR A CA 1
ATOM 1419 C C . THR A 1 179 ? 14.850 -9.033 -10.034 1.00 92.38 179 THR A C 1
ATOM 1421 O O . THR A 1 179 ? 13.812 -8.443 -9.710 1.00 92.38 179 THR A O 1
ATOM 1424 N N . ALA A 1 180 ? 15.875 -8.424 -10.637 1.00 91.62 180 ALA A N 1
ATOM 1425 C CA . ALA A 1 180 ? 15.875 -7.028 -11.056 1.00 91.62 180 ALA A CA 1
ATOM 1426 C C . ALA A 1 180 ? 14.689 -6.696 -11.982 1.00 91.62 180 ALA A C 1
ATOM 1428 O O . ALA A 1 180 ? 13.937 -5.762 -11.697 1.00 91.62 180 ALA A O 1
ATOM 1429 N N . TYR A 1 181 ? 14.436 -7.491 -13.030 1.00 91.81 181 TYR A N 1
ATOM 1430 C CA . TYR A 1 181 ? 13.325 -7.231 -13.958 1.00 91.81 181 TYR A CA 1
ATOM 1431 C C . TYR A 1 181 ? 11.960 -7.402 -13.284 1.00 91.81 181 TYR A C 1
ATOM 1433 O O . TYR A 1 181 ? 11.066 -6.576 -13.461 1.00 91.81 181 TYR A O 1
ATOM 1441 N N . GLN A 1 182 ? 11.798 -8.434 -12.451 1.00 91.94 182 GLN A N 1
ATOM 1442 C CA . GLN A 1 182 ? 10.560 -8.631 -11.686 1.00 91.94 182 GLN A CA 1
ATOM 1443 C C . GLN A 1 182 ? 10.294 -7.464 -10.723 1.00 91.94 182 GLN A C 1
ATOM 1445 O O . GLN A 1 182 ? 9.147 -7.063 -10.517 1.00 91.94 182 GLN A O 1
ATOM 1450 N N . THR A 1 183 ? 11.352 -6.889 -10.150 1.00 92.88 183 THR A N 1
ATOM 1451 C CA . THR A 1 183 ? 11.267 -5.706 -9.286 1.00 92.88 183 THR A CA 1
ATOM 1452 C C . THR A 1 183 ? 10.912 -4.455 -10.085 1.00 92.88 183 THR A C 1
ATOM 1454 O O . THR A 1 183 ? 10.003 -3.729 -9.684 1.00 92.88 183 THR A O 1
ATOM 1457 N N . PHE A 1 184 ? 11.560 -4.235 -11.230 1.00 94.31 184 PHE A N 1
ATOM 1458 C CA . PHE A 1 184 ? 11.245 -3.159 -12.170 1.00 94.31 184 PHE A CA 1
ATOM 1459 C C . PHE A 1 184 ? 9.779 -3.205 -12.611 1.00 94.31 184 PHE A C 1
ATOM 1461 O O . PHE A 1 184 ? 9.044 -2.240 -12.409 1.00 94.31 184 PHE A O 1
ATOM 1468 N N . ARG A 1 185 ? 9.317 -4.358 -13.110 1.00 93.69 185 ARG A N 1
ATOM 1469 C CA . ARG A 1 185 ? 7.928 -4.560 -13.535 1.00 93.69 185 ARG A CA 1
ATOM 1470 C C . ARG A 1 185 ? 6.944 -4.275 -12.404 1.00 93.69 185 ARG A C 1
ATOM 1472 O O . ARG A 1 185 ? 5.964 -3.573 -12.625 1.00 93.69 185 ARG A O 1
ATOM 1479 N N . ARG A 1 186 ? 7.213 -4.772 -11.192 1.00 92.56 186 ARG A N 1
ATOM 1480 C CA . ARG A 1 186 ? 6.362 -4.520 -10.019 1.00 92.56 186 ARG A CA 1
ATOM 1481 C C . ARG A 1 186 ? 6.303 -3.033 -9.664 1.00 92.56 186 ARG A C 1
ATOM 1483 O O . ARG A 1 186 ? 5.228 -2.545 -9.340 1.00 92.56 186 ARG A O 1
ATOM 1490 N N . ARG A 1 187 ? 7.434 -2.317 -9.706 1.00 93.88 187 ARG A N 1
ATOM 1491 C CA . ARG A 1 187 ? 7.482 -0.864 -9.452 1.00 93.88 187 ARG A CA 1
ATOM 1492 C C . ARG A 1 187 ? 6.700 -0.094 -10.512 1.00 93.88 187 ARG A C 1
ATOM 1494 O O . ARG A 1 187 ? 5.963 0.820 -10.161 1.00 93.88 187 ARG A O 1
ATOM 1501 N N . LEU A 1 188 ? 6.823 -0.486 -11.778 1.00 94.81 188 LEU A N 1
ATOM 1502 C CA . LEU A 1 188 ? 6.077 0.125 -12.872 1.00 94.81 188 LEU A CA 1
ATOM 1503 C C . LEU A 1 188 ? 4.571 -0.112 -12.727 1.00 94.81 188 LEU A C 1
ATOM 1505 O O . LEU A 1 188 ? 3.781 0.820 -12.843 1.00 94.81 188 LEU A O 1
ATOM 1509 N N . GLU A 1 189 ? 4.175 -1.350 -12.439 1.00 93.62 189 GLU A N 1
ATOM 1510 C CA . GLU A 1 189 ? 2.779 -1.714 -12.210 1.00 93.62 189 GLU A CA 1
ATOM 1511 C C . GLU A 1 189 ? 2.188 -0.946 -11.025 1.00 93.62 189 GLU A C 1
ATOM 1513 O O . GLU A 1 189 ? 1.107 -0.384 -11.155 1.00 93.62 189 GLU A O 1
ATOM 1518 N N . ASP A 1 190 ? 2.913 -0.840 -9.912 1.00 92.69 190 ASP A N 1
ATOM 1519 C CA . ASP A 1 190 ? 2.474 -0.089 -8.733 1.00 92.69 190 ASP A CA 1
ATOM 1520 C C . ASP A 1 19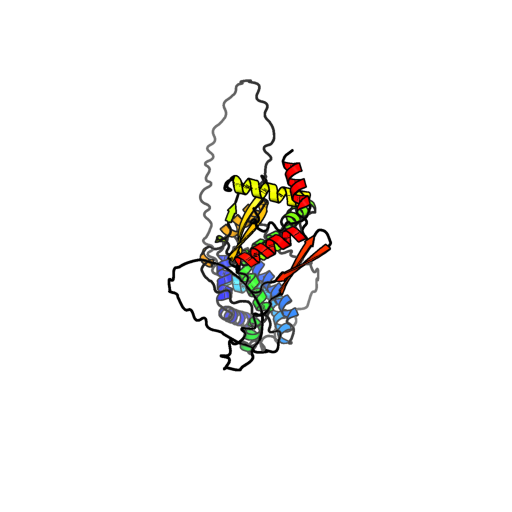0 ? 2.490 1.436 -8.965 1.00 92.69 190 ASP A C 1
ATOM 1522 O O . ASP A 1 190 ? 1.667 2.154 -8.410 1.00 92.69 190 ASP A O 1
ATOM 1526 N N . PHE A 1 191 ? 3.345 1.964 -9.842 1.00 93.75 191 PHE A N 1
ATOM 1527 C CA . PHE A 1 191 ? 3.273 3.372 -10.243 1.00 93.75 191 PHE A CA 1
ATOM 1528 C C . PHE A 1 191 ? 2.033 3.664 -11.097 1.00 93.75 191 PHE A C 1
ATOM 1530 O O . PHE A 1 191 ? 1.304 4.628 -10.850 1.00 93.75 191 PHE A O 1
ATOM 1537 N N . VAL A 1 192 ? 1.766 2.812 -12.090 1.00 93.75 192 VAL A N 1
ATOM 1538 C CA . VAL A 1 192 ? 0.621 2.968 -12.994 1.00 93.75 192 VAL A CA 1
ATOM 1539 C C . VAL A 1 192 ? -0.687 2.671 -12.264 1.00 93.75 192 VAL A C 1
ATOM 1541 O O . VAL A 1 192 ? -1.679 3.378 -12.448 1.00 93.75 192 VAL A O 1
ATOM 1544 N N . GLN A 1 193 ? -0.721 1.626 -11.443 1.00 92.44 193 GLN A N 1
ATOM 1545 C CA . GLN A 1 193 ? -1.883 1.128 -10.708 1.00 92.44 193 GLN A CA 1
ATOM 1546 C C . GLN A 1 193 ? -1.525 0.933 -9.229 1.00 92.44 193 GLN A C 1
ATOM 1548 O O . GLN A 1 193 ? -1.372 -0.197 -8.763 1.00 92.44 193 GLN A O 1
ATOM 1553 N N . PRO A 1 194 ? -1.413 2.031 -8.468 1.00 91.69 194 PRO A N 1
ATOM 1554 C CA . PRO A 1 194 ? -0.969 1.957 -7.089 1.00 91.69 194 PRO A CA 1
ATOM 1555 C C . PRO A 1 194 ? -1.939 1.155 -6.244 1.00 91.69 194 PRO A C 1
ATOM 1557 O O . PRO A 1 194 ? -3.139 1.435 -6.196 1.00 91.69 194 PRO A O 1
ATOM 1560 N N . SER A 1 195 ? -1.391 0.162 -5.553 1.00 91.25 195 SER A N 1
ATOM 1561 C CA . SER A 1 195 ? -2.136 -0.624 -4.579 1.00 91.25 195 SER A CA 1
ATOM 1562 C C . SER A 1 195 ? -2.490 0.223 -3.350 1.00 91.25 195 SER A C 1
ATOM 1564 O O . SER A 1 195 ? -1.780 1.173 -3.004 1.00 91.25 195 SER A O 1
ATOM 1566 N N . LEU A 1 196 ? -3.557 -0.150 -2.626 1.00 91.62 196 LEU A N 1
ATOM 1567 C CA . LEU A 1 196 ? -3.877 0.470 -1.332 1.00 91.62 196 LEU A CA 1
ATOM 1568 C C . LEU A 1 196 ? -2.653 0.440 -0.407 1.00 91.62 196 LEU A C 1
ATOM 1570 O O . LEU A 1 196 ? -2.312 1.444 0.210 1.00 91.62 196 LEU A O 1
ATOM 1574 N N . HIS A 1 197 ? -1.964 -0.700 -0.349 1.00 92.19 197 HIS A N 1
ATOM 1575 C CA . HIS A 1 197 ? -0.795 -0.873 0.503 1.00 92.19 197 HIS A CA 1
ATOM 1576 C C . HIS A 1 197 ? 0.360 0.070 0.139 1.00 92.19 197 HIS A C 1
ATOM 1578 O O . HIS A 1 197 ? 0.978 0.626 1.045 1.00 92.19 197 HIS A O 1
ATOM 1584 N N . SER A 1 198 ? 0.637 0.275 -1.152 1.00 91.38 198 SER A N 1
ATOM 1585 C CA . SER A 1 198 ? 1.672 1.215 -1.596 1.00 91.38 198 SER A CA 1
ATOM 1586 C C . SER A 1 198 ? 1.348 2.647 -1.175 1.00 91.38 198 SER A C 1
ATOM 1588 O O . SER A 1 198 ? 2.116 3.269 -0.445 1.00 91.38 198 SER A O 1
ATOM 1590 N N . ARG A 1 199 ? 0.123 3.109 -1.449 1.00 93.81 199 ARG A N 1
ATOM 1591 C CA . ARG A 1 199 ? -0.342 4.441 -1.025 1.00 93.81 199 ARG A CA 1
ATOM 1592 C C . ARG A 1 199 ? -0.320 4.629 0.495 1.00 93.81 199 ARG A C 1
ATOM 1594 O O . ARG A 1 199 ? -0.017 5.712 0.986 1.00 93.81 199 ARG A O 1
ATOM 1601 N N . LEU A 1 200 ? -0.654 3.588 1.259 1.00 93.69 200 LEU A N 1
ATOM 1602 C CA . LEU A 1 200 ? -0.566 3.614 2.722 1.00 93.69 200 LEU A CA 1
ATOM 1603 C C . LEU A 1 200 ? 0.889 3.661 3.214 1.00 93.69 200 LEU A C 1
ATOM 1605 O O . LEU A 1 200 ? 1.168 4.284 4.239 1.00 93.69 200 LEU A O 1
ATOM 1609 N N . ARG A 1 201 ? 1.821 3.022 2.501 1.00 92.44 201 ARG A N 1
ATOM 1610 C CA . ARG A 1 201 ? 3.254 3.103 2.799 1.00 92.44 201 ARG A CA 1
ATOM 1611 C C . ARG A 1 201 ? 3.788 4.512 2.561 1.00 92.44 201 ARG A C 1
ATOM 1613 O O . ARG A 1 201 ? 4.545 4.986 3.400 1.00 92.44 201 ARG A O 1
ATOM 1620 N N . ASP A 1 202 ? 3.342 5.187 1.506 1.00 91.44 202 ASP A N 1
ATOM 1621 C CA . ASP A 1 202 ? 3.717 6.582 1.237 1.00 91.44 202 ASP A CA 1
ATOM 1622 C C . ASP A 1 202 ? 3.295 7.504 2.385 1.00 91.44 202 ASP A C 1
ATOM 1624 O O . ASP A 1 202 ? 4.068 8.354 2.820 1.00 91.44 202 ASP A O 1
ATOM 1628 N N . ILE A 1 203 ? 2.099 7.285 2.950 1.00 91.12 203 ILE A N 1
ATOM 1629 C CA . ILE A 1 203 ? 1.661 7.983 4.167 1.00 91.12 203 ILE A CA 1
ATOM 1630 C C . ILE A 1 203 ? 2.649 7.709 5.306 1.00 91.12 203 ILE A C 1
ATOM 1632 O O . ILE A 1 203 ? 3.123 8.640 5.946 1.00 91.12 203 ILE A O 1
ATOM 1636 N N . VAL A 1 204 ? 2.990 6.444 5.567 1.00 90.88 204 VAL A N 1
ATOM 1637 C CA . VAL A 1 204 ? 3.942 6.094 6.637 1.00 90.88 204 VAL A CA 1
ATOM 1638 C C . VAL A 1 204 ? 5.299 6.765 6.437 1.00 90.88 204 VAL A C 1
ATOM 1640 O O . VAL A 1 204 ? 5.863 7.230 7.424 1.00 90.88 204 VAL A O 1
ATOM 1643 N N . ALA A 1 205 ? 5.821 6.806 5.209 1.00 89.81 205 ALA A N 1
ATOM 1644 C CA . ALA A 1 205 ? 7.094 7.452 4.891 1.00 89.81 205 ALA A CA 1
ATOM 1645 C C . ALA A 1 205 ? 7.024 8.958 5.175 1.00 89.81 205 ALA A C 1
ATOM 1647 O O . ALA A 1 205 ? 7.766 9.449 6.021 1.00 89.81 205 ALA A O 1
ATOM 1648 N N . MET A 1 206 ? 6.017 9.637 4.616 1.00 87.81 206 MET A N 1
ATOM 1649 C CA . MET A 1 206 ? 5.773 11.070 4.817 1.00 87.81 206 MET A CA 1
ATOM 1650 C C . MET A 1 206 ? 5.724 11.465 6.301 1.00 87.81 206 MET A C 1
ATOM 1652 O O . MET A 1 206 ? 6.199 12.530 6.678 1.00 87.81 206 MET A O 1
ATOM 1656 N N . TYR A 1 207 ? 5.172 10.601 7.156 1.00 84.69 207 TYR A N 1
ATOM 1657 C CA . TYR A 1 207 ? 5.080 10.835 8.599 1.00 84.69 207 TYR A CA 1
ATOM 1658 C C . TYR A 1 207 ? 6.257 10.291 9.418 1.00 84.69 207 TYR A C 1
ATOM 1660 O O . TYR A 1 207 ? 6.398 10.646 10.586 1.00 84.69 207 TYR A O 1
ATOM 1668 N N . THR A 1 208 ? 7.079 9.410 8.851 1.00 83.38 208 THR A N 1
ATOM 1669 C CA . THR A 1 208 ? 8.332 8.982 9.489 1.00 83.38 208 THR A CA 1
ATOM 1670 C C . THR A 1 208 ? 9.385 10.082 9.364 1.00 83.38 208 THR A C 1
ATOM 1672 O O . THR A 1 208 ? 10.174 10.253 10.290 1.00 83.38 208 THR A O 1
ATOM 1675 N N . ASP A 1 209 ? 9.341 10.840 8.268 1.00 81.88 209 ASP A N 1
ATOM 1676 C CA . ASP A 1 209 ? 10.312 11.893 7.956 1.00 81.88 209 ASP A CA 1
ATOM 1677 C C . ASP A 1 209 ? 9.890 13.276 8.488 1.00 81.88 209 ASP A C 1
ATOM 1679 O O . ASP A 1 209 ? 10.682 14.218 8.510 1.00 81.88 209 ASP A O 1
ATOM 1683 N N . ALA A 1 210 ? 8.640 13.414 8.940 1.00 78.38 210 ALA A N 1
ATOM 1684 C CA . ALA A 1 210 ? 8.103 14.664 9.460 1.00 78.38 210 ALA A CA 1
ATOM 1685 C C . ALA A 1 210 ? 8.669 15.028 10.852 1.00 78.38 210 ALA A C 1
ATOM 1687 O O . ALA A 1 210 ? 9.045 14.174 11.656 1.00 78.38 210 ALA A O 1
ATOM 1688 N N . THR A 1 211 ? 8.714 16.334 11.134 1.00 76.31 211 THR A N 1
ATOM 1689 C CA . THR A 1 211 ? 9.264 16.941 12.360 1.00 76.31 211 THR A CA 1
ATOM 1690 C C . THR A 1 211 ? 8.630 16.397 13.652 1.00 76.31 211 THR A C 1
ATOM 1692 O O . THR A 1 211 ? 7.515 15.863 13.643 1.00 76.31 211 THR A O 1
ATOM 1695 N N . GLU A 1 212 ? 9.332 16.569 14.787 1.00 75.75 212 GLU A N 1
ATOM 1696 C CA . GLU A 1 212 ? 8.995 15.996 16.109 1.00 75.75 212 GLU A CA 1
ATOM 1697 C C . GLU A 1 212 ? 7.529 16.177 16.553 1.00 75.75 212 GLU A C 1
ATOM 1699 O O . GLU A 1 212 ? 6.995 15.310 17.245 1.00 75.75 212 GLU A O 1
ATOM 1704 N N . GLU A 1 213 ? 6.845 17.250 16.142 1.00 75.56 213 GLU A N 1
ATOM 1705 C CA . GLU A 1 213 ? 5.448 17.512 16.526 1.00 75.56 213 GLU A CA 1
ATOM 1706 C C . GLU A 1 213 ? 4.462 16.483 15.945 1.00 75.56 213 GLU A C 1
ATOM 1708 O O . GLU A 1 213 ? 3.531 16.051 16.627 1.00 75.56 213 GLU A O 1
ATOM 1713 N N . SER A 1 214 ? 4.701 16.007 14.721 1.00 69.62 214 SER A N 1
ATOM 1714 C CA . SER A 1 214 ? 3.853 14.998 14.066 1.00 69.62 214 SER A CA 1
ATOM 1715 C C . SER A 1 214 ? 4.075 13.578 14.609 1.00 69.62 214 SER A C 1
ATOM 1717 O O . SER A 1 214 ? 3.199 12.711 14.524 1.00 69.62 214 SER A O 1
ATOM 1719 N N . TYR A 1 215 ? 5.227 13.340 15.244 1.00 74.12 215 TYR A N 1
ATOM 1720 C CA . TYR A 1 215 ? 5.627 12.029 15.751 1.00 74.12 215 TYR A CA 1
ATOM 1721 C C . TYR A 1 215 ? 4.695 11.518 16.863 1.00 74.12 215 TYR A C 1
ATOM 1723 O O . TYR A 1 215 ? 4.449 10.311 16.979 1.00 74.12 215 TYR A O 1
ATOM 1731 N N . GLY A 1 216 ? 4.134 12.430 17.666 1.00 75.75 216 GLY A N 1
ATOM 1732 C CA . GLY A 1 216 ? 3.208 12.097 18.751 1.00 75.75 216 GLY A CA 1
ATOM 1733 C C . GLY A 1 216 ? 1.937 11.399 18.258 1.00 75.75 216 GLY A C 1
ATOM 1734 O O . GLY A 1 216 ? 1.540 10.367 18.810 1.00 75.75 216 GLY A O 1
ATOM 1735 N N . GLU A 1 217 ? 1.332 11.907 17.183 1.00 71.25 217 GLU A N 1
ATOM 1736 C CA . GLU A 1 217 ? 0.110 11.338 16.598 1.00 71.25 217 GLU A CA 1
ATOM 1737 C C . GLU A 1 217 ? 0.378 9.991 15.916 1.00 71.25 217 GLU A C 1
ATOM 1739 O O . GLU A 1 217 ? -0.347 9.014 16.123 1.00 71.25 217 GLU A O 1
ATOM 1744 N N . VAL A 1 218 ? 1.481 9.898 15.170 1.00 71.38 218 VAL A N 1
ATOM 1745 C CA . VAL A 1 218 ? 1.889 8.684 14.445 1.00 71.38 218 VAL A CA 1
ATOM 1746 C C . VAL A 1 218 ? 2.165 7.533 15.411 1.00 71.38 218 VAL A C 1
ATOM 1748 O O . VAL A 1 218 ? 1.736 6.393 15.184 1.00 71.38 218 VAL A O 1
ATOM 1751 N N . LYS A 1 219 ? 2.841 7.832 16.528 1.00 78.00 219 LYS A N 1
ATOM 1752 C CA . LYS A 1 219 ? 3.108 6.864 17.594 1.00 78.00 219 LYS A CA 1
ATOM 1753 C C . LYS A 1 219 ? 1.823 6.436 18.299 1.00 78.00 219 LYS A C 1
ATOM 1755 O O . LYS A 1 219 ? 1.671 5.250 18.592 1.00 78.00 219 LYS A O 1
ATOM 1760 N N . ARG A 1 220 ? 0.887 7.365 18.532 1.00 75.62 220 ARG A N 1
ATOM 1761 C CA . ARG A 1 220 ? -0.407 7.078 19.173 1.00 75.62 220 ARG A CA 1
ATOM 1762 C C . ARG A 1 220 ? -1.240 6.089 18.358 1.00 75.62 220 ARG A C 1
ATOM 1764 O O . ARG A 1 220 ? -1.809 5.163 18.932 1.00 75.62 220 ARG A O 1
ATOM 1771 N N . CYS A 1 221 ? -1.260 6.236 17.037 1.00 77.56 221 CYS A N 1
ATOM 1772 C CA . CYS A 1 221 ? -2.025 5.353 16.152 1.00 77.56 221 CYS A CA 1
ATOM 1773 C C . CYS A 1 221 ? -1.297 4.066 15.773 1.00 77.56 221 CYS A C 1
ATOM 1775 O O . CYS A 1 221 ? -1.900 3.191 15.156 1.00 77.56 221 CYS A O 1
ATOM 1777 N N . ASN A 1 222 ? -0.012 3.946 16.125 1.00 88.44 222 ASN A N 1
ATOM 1778 C CA . ASN A 1 222 ? 0.850 2.852 15.694 1.00 88.44 222 ASN A CA 1
ATOM 1779 C C . ASN A 1 222 ? 0.696 2.588 14.183 1.00 88.44 222 ASN A C 1
ATOM 1781 O O . ASN A 1 222 ? 0.369 1.483 13.741 1.00 88.44 222 ASN A O 1
ATOM 1785 N N . LEU A 1 223 ? 0.882 3.656 13.401 1.00 90.38 223 LEU A N 1
ATOM 1786 C CA . LEU A 1 223 ? 0.540 3.706 11.979 1.00 90.38 223 LEU A CA 1
ATOM 1787 C C . LEU A 1 223 ? 1.165 2.555 11.174 1.00 90.38 223 LEU A C 1
ATOM 1789 O O . LEU A 1 223 ? 0.513 1.988 10.303 1.00 90.38 223 LEU A O 1
ATOM 1793 N N . ARG A 1 224 ? 2.398 2.150 11.503 1.00 90.50 224 ARG A N 1
ATOM 1794 C CA . ARG A 1 224 ? 3.076 1.013 10.856 1.00 90.50 224 ARG A CA 1
ATOM 1795 C C . ARG A 1 224 ? 2.323 -0.304 11.039 1.00 90.50 224 ARG A C 1
ATOM 1797 O O . ARG A 1 224 ? 2.163 -1.053 10.074 1.00 90.50 224 ARG A O 1
ATOM 1804 N N . ASN A 1 225 ? 1.835 -0.579 12.249 1.00 91.38 225 ASN A N 1
ATOM 1805 C CA . ASN A 1 225 ? 1.046 -1.781 12.507 1.00 91.38 225 ASN A CA 1
ATOM 1806 C C . ASN A 1 225 ? -0.295 -1.709 11.780 1.00 91.38 225 ASN A C 1
ATOM 1808 O O . ASN A 1 225 ? -0.682 -2.686 11.150 1.00 91.38 225 ASN A O 1
ATOM 1812 N N . LEU A 1 226 ? -0.949 -0.542 11.786 1.00 93.69 226 LEU A N 1
ATOM 1813 C CA . LEU A 1 226 ? -2.192 -0.345 11.045 1.00 93.69 226 LEU A CA 1
ATOM 1814 C C . LEU A 1 226 ? -2.007 -0.625 9.547 1.00 93.69 226 LEU A C 1
ATOM 1816 O O . LEU A 1 226 ? -2.740 -1.426 8.982 1.00 93.69 226 LEU A O 1
ATOM 1820 N N . VAL A 1 227 ? -0.996 -0.034 8.907 1.00 93.88 227 VAL A N 1
ATOM 1821 C CA . VAL A 1 227 ? -0.717 -0.256 7.477 1.00 93.88 227 VAL A CA 1
ATOM 1822 C C . VAL A 1 227 ? -0.378 -1.714 7.172 1.00 93.88 227 VAL A C 1
ATOM 1824 O O . VAL A 1 227 ? -0.762 -2.227 6.121 1.00 93.88 227 VAL A O 1
ATOM 1827 N N . THR A 1 228 ? 0.299 -2.400 8.094 1.00 91.69 228 THR A N 1
ATOM 1828 C CA . THR A 1 228 ? 0.574 -3.837 7.967 1.00 91.69 228 THR A CA 1
ATOM 1829 C C . THR A 1 228 ? -0.716 -4.654 8.034 1.00 91.69 228 THR A C 1
ATOM 1831 O O . THR A 1 228 ? -0.913 -5.541 7.212 1.00 91.69 228 THR A O 1
ATOM 1834 N N . GLU A 1 229 ? -1.622 -4.333 8.961 1.00 93.00 229 GLU A N 1
ATOM 1835 C CA . GLU A 1 229 ? -2.917 -5.013 9.087 1.00 93.00 229 GLU A CA 1
ATOM 1836 C C . GLU A 1 229 ? -3.864 -4.732 7.914 1.00 93.00 229 GLU A C 1
ATOM 1838 O O . GLU A 1 229 ? -4.674 -5.591 7.572 1.00 93.00 229 GLU A O 1
ATOM 1843 N N . LEU A 1 230 ? -3.756 -3.558 7.286 1.00 94.69 230 LEU A N 1
ATOM 1844 C CA . LEU A 1 230 ? -4.562 -3.163 6.128 1.00 94.69 230 LEU A CA 1
ATOM 1845 C C . LEU A 1 230 ? -4.031 -3.691 4.789 1.00 94.69 230 LEU A C 1
ATOM 1847 O O . LEU A 1 230 ? -4.715 -3.547 3.778 1.00 94.69 230 LEU A O 1
ATOM 1851 N N . ARG A 1 231 ? -2.837 -4.297 4.758 1.00 91.88 231 ARG A N 1
ATOM 1852 C CA . ARG A 1 231 ? -2.185 -4.762 3.522 1.00 91.88 231 ARG A CA 1
ATOM 1853 C C . ARG A 1 231 ? -3.059 -5.717 2.707 1.00 91.88 231 ARG A C 1
ATOM 1855 O O . ARG A 1 231 ? -3.120 -5.580 1.490 1.00 91.88 231 ARG A O 1
ATOM 1862 N N . ASP A 1 232 ? -3.715 -6.650 3.390 1.00 88.94 232 ASP A N 1
ATOM 1863 C CA . ASP A 1 232 ? -4.486 -7.734 2.768 1.00 88.94 232 ASP A CA 1
ATOM 1864 C C . ASP A 1 232 ? -6.002 -7.484 2.831 1.00 88.94 232 ASP A C 1
ATOM 1866 O O . ASP A 1 232 ? -6.809 -8.377 2.574 1.00 88.94 232 ASP A O 1
ATOM 1870 N N . VAL A 1 233 ? -6.408 -6.273 3.218 1.00 92.44 233 VAL A N 1
ATOM 1871 C CA . VAL A 1 233 ? -7.815 -5.909 3.375 1.00 92.44 233 VAL A CA 1
ATOM 1872 C C . VAL A 1 233 ? -8.359 -5.397 2.050 1.00 92.44 233 VAL A C 1
ATOM 1874 O O . VAL A 1 233 ? -7.756 -4.539 1.405 1.00 92.44 233 VAL A O 1
ATOM 1877 N N . ASN A 1 234 ? -9.541 -5.881 1.665 1.00 91.56 234 ASN A N 1
ATOM 1878 C CA . ASN A 1 234 ? -10.258 -5.329 0.524 1.00 91.56 234 ASN A CA 1
ATOM 1879 C C . ASN A 1 234 ? -10.614 -3.853 0.811 1.00 91.56 234 ASN A C 1
ATOM 1881 O O . ASN A 1 234 ? -11.323 -3.592 1.789 1.00 91.56 234 ASN A O 1
ATOM 1885 N N . PRO A 1 235 ? -10.189 -2.891 -0.033 1.00 93.56 235 PRO A N 1
ATOM 1886 C CA . PRO A 1 235 ? -10.471 -1.470 0.165 1.00 93.56 235 PRO A CA 1
ATOM 1887 C C . PRO A 1 235 ? -11.956 -1.153 0.403 1.00 93.56 235 PRO A C 1
ATOM 1889 O O . PRO A 1 235 ? -12.276 -0.250 1.169 1.00 93.56 235 PRO A O 1
ATOM 1892 N N . HIS A 1 236 ? -12.871 -1.917 -0.200 1.00 91.06 236 HIS A N 1
ATOM 1893 C CA . HIS A 1 236 ? -14.318 -1.713 -0.077 1.00 91.06 236 HIS A CA 1
ATOM 1894 C C . HIS A 1 236 ? -14.925 -2.280 1.215 1.00 91.06 236 HIS A C 1
ATOM 1896 O O . HIS A 1 236 ? -16.058 -1.949 1.564 1.00 91.06 236 HIS A O 1
ATOM 1902 N N . GLU A 1 237 ? -14.196 -3.130 1.940 1.00 94.31 237 GLU A N 1
ATOM 1903 C CA . GLU A 1 237 ? -14.617 -3.631 3.254 1.00 94.31 237 GLU A CA 1
ATOM 1904 C C . GLU A 1 237 ? -14.245 -2.675 4.394 1.00 94.31 237 GLU A C 1
ATOM 1906 O O . GLU A 1 237 ? -14.707 -2.857 5.527 1.00 94.31 237 GLU A O 1
ATOM 1911 N N . LEU A 1 238 ? -13.441 -1.647 4.103 1.00 96.31 238 LEU A N 1
ATOM 1912 C CA . LEU A 1 238 ? -13.094 -0.612 5.063 1.00 96.31 238 LEU A CA 1
ATOM 1913 C C . LEU A 1 238 ? -14.300 0.283 5.330 1.00 96.31 238 LEU A C 1
ATOM 1915 O O . LEU A 1 238 ? -14.827 0.956 4.445 1.00 96.31 238 LEU A O 1
ATOM 1919 N N . LYS A 1 239 ? -14.726 0.305 6.590 1.00 96.56 239 LYS A N 1
ATOM 1920 C CA . LYS A 1 239 ? -15.785 1.182 7.082 1.00 96.56 239 LYS A CA 1
ATOM 1921 C C . LYS A 1 239 ? -15.184 2.251 7.969 1.00 96.56 239 LYS A C 1
ATOM 1923 O O . LYS A 1 239 ? -14.280 1.981 8.758 1.00 96.56 239 LYS A O 1
ATOM 1928 N N . PHE A 1 240 ? -15.735 3.446 7.863 1.00 95.94 240 PHE A N 1
ATOM 1929 C CA . PHE A 1 240 ? -15.334 4.591 8.657 1.00 95.94 240 PHE A CA 1
ATOM 1930 C C . PHE A 1 240 ? -16.516 5.008 9.513 1.00 95.94 240 PHE A C 1
ATOM 1932 O O . PHE A 1 240 ? -17.601 5.239 8.983 1.00 95.94 240 PHE A O 1
ATOM 1939 N N . GLU A 1 241 ? -16.309 5.088 10.819 1.00 94.75 241 GLU A N 1
ATOM 1940 C CA . GLU A 1 241 ? -17.322 5.565 11.750 1.00 94.75 241 GLU A CA 1
ATOM 1941 C C . GLU A 1 241 ? -16.876 6.879 12.368 1.00 94.75 241 GLU A C 1
ATOM 1943 O O . GLU A 1 241 ? -15.771 6.987 12.907 1.00 94.75 241 GLU A O 1
ATOM 1948 N N . TYR A 1 242 ? -17.788 7.837 12.316 1.00 91.81 242 TYR A N 1
ATOM 1949 C CA . TYR A 1 242 ? -17.749 9.089 13.056 1.00 91.81 242 TYR A CA 1
ATOM 1950 C C . TYR A 1 242 ? -18.759 8.976 14.210 1.00 91.81 242 TYR A C 1
ATOM 1952 O O . TYR A 1 242 ? -19.613 8.091 14.168 1.00 91.81 242 TYR A O 1
ATOM 1960 N N . ASP A 1 243 ? -18.641 9.802 15.255 1.00 78.75 243 ASP A N 1
ATOM 1961 C CA . ASP A 1 243 ? -19.228 9.658 16.614 1.00 78.75 243 ASP A CA 1
ATOM 1962 C C . ASP A 1 243 ? -20.778 9.499 16.744 1.00 78.75 243 ASP A C 1
ATOM 1964 O O . ASP A 1 243 ? -21.347 9.670 17.820 1.00 78.75 243 ASP A O 1
ATOM 1968 N N . GLN A 1 244 ? -21.515 9.130 15.695 1.00 65.94 244 GLN A N 1
ATOM 1969 C CA . GLN A 1 244 ? -22.982 9.169 15.672 1.00 65.94 244 GLN A CA 1
ATOM 1970 C C . GLN A 1 244 ? -23.705 7.815 15.794 1.00 65.94 244 GLN A C 1
ATOM 1972 O O . GLN A 1 244 ? -24.845 7.806 16.251 1.00 65.94 244 GLN A O 1
ATOM 1977 N N . ASP A 1 245 ? -23.072 6.669 15.518 1.00 69.56 245 ASP A N 1
ATOM 1978 C CA . ASP A 1 245 ? -23.847 5.429 15.276 1.00 69.56 245 ASP A CA 1
ATOM 1979 C C . ASP A 1 245 ? -23.817 4.362 16.384 1.00 69.56 245 ASP A C 1
ATOM 1981 O O . ASP A 1 245 ? -24.419 3.292 16.254 1.00 69.56 245 ASP A O 1
ATOM 1985 N N . SER A 1 246 ? -23.135 4.604 17.505 1.00 75.06 246 SER A N 1
ATOM 1986 C CA . SER A 1 246 ? -23.059 3.596 18.573 1.00 75.06 246 SER A CA 1
ATOM 1987 C C . SER A 1 246 ? -24.196 3.734 19.588 1.00 75.06 246 SER A C 1
ATOM 1989 O O . SER A 1 246 ? -24.451 4.811 20.127 1.00 75.06 246 SER A O 1
ATOM 1991 N N . SER A 1 247 ? -24.869 2.615 19.890 1.00 82.25 247 SER A N 1
ATOM 1992 C CA . SER A 1 247 ? -25.886 2.574 20.950 1.00 82.25 247 SER A CA 1
ATOM 1993 C C . SER A 1 247 ? -25.315 3.096 22.275 1.00 82.25 247 SER A C 1
ATOM 1995 O O . SER A 1 247 ? -24.172 2.789 22.629 1.00 82.25 247 SER A O 1
ATOM 1997 N N . GLN A 1 248 ? -26.119 3.853 23.027 1.00 83.62 248 GLN A N 1
ATOM 1998 C CA . GLN A 1 248 ? -25.705 4.487 24.283 1.00 83.62 248 GLN A CA 1
ATOM 1999 C C . GLN A 1 248 ? -25.061 3.493 25.264 1.00 83.62 248 GLN A C 1
ATOM 2001 O O . GLN A 1 248 ? -24.053 3.804 25.889 1.00 83.62 248 GLN A O 1
ATOM 2006 N N . THR A 1 249 ? -25.577 2.263 25.339 1.00 83.31 249 THR A N 1
ATOM 2007 C CA . THR A 1 249 ? -25.039 1.204 26.204 1.00 83.31 249 THR A CA 1
ATOM 2008 C C . THR A 1 249 ? -23.614 0.793 25.827 1.00 83.31 249 THR A C 1
ATOM 2010 O O . THR A 1 249 ? -22.767 0.653 26.707 1.00 83.31 249 THR A O 1
ATOM 2013 N N . VAL A 1 250 ? -23.317 0.631 24.531 1.00 83.62 250 VAL A N 1
ATOM 2014 C CA . VAL A 1 250 ? -21.961 0.286 24.063 1.00 83.62 250 VAL A CA 1
ATOM 2015 C C . VAL A 1 250 ? -20.991 1.433 24.345 1.00 83.62 250 VAL A C 1
ATOM 2017 O O . VAL A 1 250 ? -19.865 1.176 24.770 1.00 83.62 250 VAL A O 1
ATOM 2020 N N . ARG A 1 251 ? -21.441 2.689 24.196 1.00 82.88 251 ARG A N 1
ATOM 2021 C CA . ARG A 1 251 ? -20.643 3.875 24.556 1.00 82.88 251 ARG A CA 1
ATOM 2022 C C . ARG A 1 251 ? -20.290 3.882 26.038 1.00 82.88 251 ARG A C 1
ATOM 2024 O O . ARG A 1 251 ? -19.130 4.090 26.373 1.00 82.88 251 ARG A O 1
ATOM 2031 N N . SER A 1 252 ? -21.257 3.612 26.916 1.00 86.25 252 SER A N 1
ATOM 2032 C CA . SER A 1 252 ? -21.018 3.567 28.362 1.00 86.25 252 SER A CA 1
ATOM 2033 C C . SER A 1 252 ? -20.036 2.461 28.747 1.00 86.25 252 SER A C 1
ATOM 2035 O O . SER A 1 252 ? -19.091 2.724 29.483 1.00 86.25 252 SER A O 1
ATOM 2037 N N . ILE A 1 253 ? -20.204 1.239 28.225 1.00 88.50 253 ILE A N 1
ATOM 2038 C CA . ILE A 1 253 ? -19.277 0.133 28.524 1.00 88.50 253 ILE A CA 1
ATOM 2039 C C . ILE A 1 253 ? -17.870 0.466 28.015 1.00 88.50 253 ILE A C 1
ATOM 2041 O O . ILE A 1 253 ? -16.910 0.344 28.771 1.00 88.50 253 ILE A O 1
ATOM 2045 N N . GLY A 1 254 ? -17.745 0.940 26.771 1.00 88.50 254 GLY A N 1
ATOM 2046 C CA . GLY A 1 254 ? -16.464 1.360 26.200 1.00 88.50 254 GLY A CA 1
ATOM 2047 C C . GLY A 1 254 ? -15.799 2.493 26.984 1.00 88.50 254 GLY A C 1
ATOM 2048 O O . GLY A 1 254 ? -14.585 2.474 27.164 1.00 88.50 254 GLY A O 1
ATOM 2049 N N . TYR A 1 255 ? -16.581 3.444 27.506 1.00 89.25 255 TYR A N 1
ATOM 2050 C CA . TYR A 1 255 ? -16.085 4.527 28.358 1.00 89.25 255 TYR A CA 1
ATOM 2051 C C . TYR A 1 255 ? -15.448 3.995 29.647 1.00 89.25 255 TYR A C 1
ATOM 2053 O O . TYR A 1 255 ? -14.309 4.344 29.947 1.00 89.25 255 TYR A O 1
ATOM 2061 N N . TYR A 1 256 ? -16.129 3.106 30.377 1.00 90.25 256 TYR A N 1
ATOM 2062 C CA . TYR A 1 256 ? -15.570 2.531 31.606 1.00 90.25 256 TYR A CA 1
ATOM 2063 C C . TYR A 1 256 ? -14.372 1.621 31.334 1.00 90.25 256 TYR A C 1
ATOM 2065 O O . TYR A 1 256 ? -13.393 1.672 32.078 1.00 90.25 256 TYR A O 1
ATOM 2073 N N . GLN A 1 257 ? -14.417 0.826 30.258 1.00 92.19 257 GLN A N 1
ATOM 2074 C CA . GLN A 1 257 ? -13.271 0.013 29.851 1.00 92.19 257 GLN A CA 1
ATOM 2075 C C . GLN A 1 257 ? -12.048 0.896 29.578 1.00 92.19 257 GLN A C 1
ATOM 2077 O O . GLN A 1 257 ? -10.969 0.667 30.120 1.00 92.19 257 GLN A O 1
ATOM 2082 N N . HIS A 1 258 ? -12.234 1.968 28.808 1.00 88.69 258 HIS A N 1
ATOM 2083 C CA . HIS A 1 258 ? -11.170 2.920 28.524 1.00 88.69 258 HIS A CA 1
ATOM 2084 C C . HIS A 1 258 ? -10.638 3.612 29.781 1.00 88.69 258 HIS A C 1
ATOM 2086 O O . HIS A 1 258 ? -9.426 3.731 29.938 1.00 88.69 258 HIS A O 1
ATOM 2092 N N . LEU A 1 259 ? -11.523 4.035 30.687 1.00 90.88 259 LEU A N 1
ATOM 2093 C CA . LEU A 1 259 ? -11.143 4.698 31.933 1.00 90.88 259 LEU A CA 1
ATOM 2094 C C . LEU A 1 259 ? -10.256 3.798 32.805 1.00 90.88 259 LEU A C 1
ATOM 2096 O O . LEU A 1 259 ? -9.253 4.263 33.340 1.00 90.88 259 LEU A O 1
ATOM 2100 N N . ILE A 1 260 ? -10.591 2.509 32.908 1.00 89.81 260 ILE A N 1
ATOM 2101 C CA . ILE A 1 260 ? -9.808 1.527 33.668 1.00 89.81 260 ILE A CA 1
ATOM 2102 C C . ILE A 1 260 ? -8.443 1.284 33.007 1.00 89.81 260 ILE A C 1
ATOM 2104 O O . ILE A 1 260 ? -7.426 1.312 33.700 1.00 89.81 260 ILE A O 1
ATOM 2108 N N . GLU A 1 261 ? -8.384 1.095 31.684 1.00 89.75 261 GLU A N 1
ATOM 2109 C CA . GLU A 1 261 ? -7.104 0.955 30.960 1.00 89.75 261 GLU A CA 1
ATOM 2110 C C . GLU A 1 261 ? -6.228 2.201 31.126 1.00 89.75 261 GLU A C 1
ATOM 2112 O O . GLU A 1 261 ? -5.033 2.094 31.387 1.00 89.75 261 GLU A O 1
ATOM 2117 N N . HIS A 1 262 ? -6.826 3.390 31.029 1.00 86.75 262 HIS A N 1
ATOM 2118 C CA . HIS A 1 262 ? -6.123 4.654 31.205 1.00 86.75 262 HIS A CA 1
ATOM 2119 C C . HIS A 1 262 ? -5.585 4.813 32.631 1.00 86.75 262 HIS A C 1
ATOM 2121 O O . HIS A 1 262 ? -4.427 5.176 32.816 1.00 86.75 262 HIS A O 1
ATOM 2127 N N . TRP A 1 263 ? -6.402 4.522 33.647 1.00 88.44 263 TRP A N 1
ATOM 2128 C CA . TRP A 1 263 ? -6.007 4.658 35.050 1.00 88.44 263 TRP A CA 1
ATOM 2129 C C . TRP A 1 263 ? -4.908 3.671 35.452 1.00 88.44 263 TRP A C 1
ATOM 2131 O O . TRP A 1 263 ? -4.016 4.005 36.227 1.00 88.44 263 TRP A O 1
ATOM 2141 N N . THR A 1 264 ? -4.952 2.464 34.898 1.00 86.25 264 THR A N 1
ATOM 2142 C CA . THR A 1 264 ? -3.988 1.400 35.209 1.00 86.25 264 THR A CA 1
ATOM 2143 C C . THR A 1 264 ? -2.741 1.445 34.330 1.00 86.25 264 THR A C 1
ATOM 2145 O O . THR A 1 264 ? -1.732 0.837 34.677 1.00 86.25 264 THR A O 1
ATOM 2148 N N . GLY A 1 265 ? -2.792 2.142 33.191 1.00 84.56 265 GLY A N 1
ATOM 2149 C CA . GLY A 1 265 ? -1.707 2.201 32.211 1.00 84.56 265 GLY A CA 1
ATOM 2150 C C . GLY A 1 265 ? -1.452 0.881 31.471 1.00 84.56 265 GLY A C 1
ATOM 2151 O O . GLY A 1 265 ? -0.497 0.790 30.699 1.00 84.56 265 GLY A O 1
ATOM 2152 N N . GLU A 1 266 ? -2.284 -0.142 31.679 1.00 81.62 266 GLU A N 1
ATOM 2153 C CA . GLU A 1 266 ? -2.171 -1.449 31.031 1.00 81.62 266 GLU A CA 1
ATOM 2154 C C . GLU A 1 266 ? -3.354 -1.697 30.086 1.00 81.62 266 GLU A C 1
ATOM 2156 O O . GLU A 1 266 ? -4.465 -1.213 30.292 1.00 81.62 266 GLU A O 1
ATOM 2161 N N . ARG A 1 267 ? -3.134 -2.499 29.037 1.00 80.12 267 ARG A N 1
ATOM 2162 C CA . ARG A 1 267 ? -4.236 -3.032 28.223 1.00 80.12 267 ARG A CA 1
ATOM 2163 C C . ARG A 1 267 ? -4.882 -4.190 28.977 1.00 80.12 267 ARG A C 1
ATOM 2165 O O . ARG A 1 267 ? -4.212 -5.190 29.238 1.00 80.12 267 ARG A O 1
ATOM 2172 N N . TRP A 1 268 ? -6.163 -4.060 29.305 1.00 82.44 268 TRP A N 1
ATOM 2173 C CA . TRP A 1 268 ? -6.891 -5.081 30.051 1.00 82.44 268 TRP A CA 1
ATOM 2174 C C . TRP A 1 268 ? -7.425 -6.164 29.118 1.00 82.44 268 TRP A C 1
ATOM 2176 O O . TRP A 1 268 ? -7.925 -5.892 28.025 1.00 82.44 268 TRP A O 1
ATOM 2186 N N . ASP A 1 269 ? -7.339 -7.413 29.572 1.00 84.25 269 ASP A N 1
ATOM 2187 C CA . ASP A 1 269 ? -8.120 -8.494 28.984 1.00 84.25 269 ASP A CA 1
ATOM 2188 C C . ASP A 1 269 ? -9.535 -8.426 29.563 1.00 84.25 269 ASP A C 1
ATOM 2190 O O . ASP A 1 269 ? -9.779 -8.795 30.714 1.00 84.25 269 ASP A O 1
ATOM 2194 N N . TRP A 1 270 ? -10.458 -7.895 28.763 1.00 84.19 270 TRP A N 1
ATOM 2195 C CA . TRP A 1 270 ? -11.845 -7.655 29.153 1.00 84.19 270 TRP A CA 1
ATOM 2196 C C . TRP A 1 270 ? -12.689 -8.923 29.282 1.00 84.19 270 TRP A C 1
ATOM 2198 O O . TRP A 1 270 ? -13.875 -8.820 29.591 1.00 84.19 270 TRP A O 1
ATOM 2208 N N . TRP A 1 271 ? -12.116 -10.114 29.086 1.00 79.44 271 TRP A N 1
ATOM 2209 C CA . TRP A 1 271 ? -12.838 -11.376 29.204 1.00 79.44 271 TRP A CA 1
ATOM 2210 C C . TRP A 1 271 ? -13.640 -11.484 30.520 1.00 79.44 271 TRP A C 1
ATOM 2212 O O . TRP A 1 271 ? -13.125 -11.277 31.615 1.00 79.44 271 TRP A O 1
ATOM 2222 N N . SER A 1 272 ? -14.931 -11.834 30.509 1.00 82.25 272 SER A N 1
ATOM 2223 C CA . SER A 1 272 ? -15.768 -12.349 29.410 1.00 82.25 272 SER A CA 1
ATOM 2224 C C . SER A 1 272 ? -16.538 -11.289 28.611 1.00 82.25 272 SER A C 1
ATOM 2226 O O . SER A 1 272 ? -17.441 -11.637 27.853 1.00 82.25 272 SER A O 1
ATOM 2228 N N . LEU A 1 273 ? -16.263 -10.006 28.826 1.00 80.19 273 LEU A N 1
ATOM 2229 C CA . LEU A 1 273 ? -16.862 -8.924 28.055 1.00 80.19 273 LEU A CA 1
ATOM 2230 C C . LEU A 1 273 ? -16.123 -8.777 26.726 1.00 80.19 273 LEU A C 1
ATOM 2232 O O . LEU A 1 273 ? -14.897 -8.866 26.655 1.00 80.19 273 LEU A O 1
ATOM 2236 N N . SER A 1 274 ? -16.873 -8.517 25.658 1.00 82.25 274 SER A N 1
ATOM 2237 C CA . SER A 1 274 ? -16.261 -8.088 24.406 1.00 82.25 274 SER A CA 1
ATOM 2238 C C . SER A 1 274 ? -15.555 -6.756 24.631 1.00 82.25 274 SER A C 1
ATOM 2240 O O . SER A 1 274 ? -16.089 -5.862 25.298 1.00 82.25 274 SER A O 1
ATOM 2242 N N . ARG A 1 275 ? -14.361 -6.618 24.052 1.00 84.19 275 ARG A N 1
ATOM 2243 C CA . ARG A 1 275 ? -13.656 -5.341 24.024 1.00 84.19 275 ARG A CA 1
ATOM 2244 C C . ARG A 1 275 ? -14.532 -4.331 23.290 1.00 84.19 275 ARG A C 1
ATOM 2246 O O . ARG A 1 275 ? -14.762 -4.455 22.086 1.00 84.19 275 ARG A O 1
ATOM 2253 N N . CYS A 1 276 ? -15.058 -3.374 24.035 1.00 85.69 276 CYS A N 1
ATOM 2254 C CA . CYS A 1 276 ? -15.865 -2.302 23.499 1.00 85.69 276 CYS A CA 1
ATOM 2255 C C . CYS A 1 276 ? -14.920 -1.209 23.001 1.00 85.69 276 CYS A C 1
ATOM 2257 O O . CYS A 1 276 ? -13.962 -0.860 23.693 1.00 85.69 276 CYS A O 1
ATOM 2259 N N . PRO A 1 277 ? -15.152 -0.669 21.800 1.00 86.69 277 PRO A N 1
ATOM 2260 C CA . PRO A 1 277 ? -14.403 0.490 21.355 1.00 86.69 277 PRO A CA 1
ATOM 2261 C C . PRO A 1 277 ? -14.638 1.661 22.317 1.00 86.69 277 PRO A C 1
ATOM 2263 O O . PRO A 1 277 ? -15.766 1.850 22.782 1.00 86.69 277 PRO A O 1
ATOM 2266 N N . ARG A 1 278 ? -13.602 2.451 22.618 1.00 87.56 278 ARG A N 1
ATOM 2267 C CA . ARG A 1 278 ? -13.773 3.621 23.491 1.00 87.56 278 ARG A CA 1
ATOM 2268 C C . ARG A 1 278 ? -14.616 4.701 22.797 1.00 87.56 278 ARG A C 1
ATOM 2270 O O . ARG A 1 278 ? -14.823 4.639 21.587 1.00 87.56 278 ARG A O 1
ATOM 2277 N N . PRO A 1 279 ? -15.122 5.716 23.500 1.00 87.00 279 PRO A N 1
ATOM 2278 C CA . PRO A 1 279 ? -15.695 6.878 22.830 1.00 87.00 279 PRO A CA 1
ATOM 2279 C C . PRO A 1 279 ? -14.660 7.538 21.904 1.00 87.00 279 PRO A C 1
ATOM 2281 O O . PRO A 1 279 ? -13.480 7.636 22.259 1.00 87.00 279 PRO A O 1
ATOM 2284 N N . LEU A 1 280 ? -15.097 7.936 20.708 1.00 90.44 280 LEU A N 1
ATOM 2285 C CA . LEU A 1 280 ? -14.257 8.690 19.780 1.00 90.44 280 LEU A CA 1
ATOM 2286 C C . LEU A 1 280 ? -14.084 10.116 20.305 1.00 90.44 280 LEU A C 1
ATOM 2288 O O . LEU A 1 280 ? -15.032 10.696 20.831 1.00 90.44 280 LEU A O 1
ATOM 2292 N N . GLY A 1 281 ? -12.875 10.663 20.188 1.00 89.38 281 GLY A N 1
ATOM 2293 C CA . GLY A 1 281 ? -12.671 12.100 20.351 1.00 89.38 281 GLY A CA 1
ATOM 2294 C C . GLY A 1 281 ? -13.251 12.880 19.167 1.00 89.38 281 GLY A C 1
ATOM 2295 O O . GLY A 1 281 ? -13.482 12.318 18.100 1.00 89.38 281 GLY A O 1
ATOM 2296 N N . GLU A 1 282 ? -13.430 14.191 19.332 1.00 90.69 282 GLU A N 1
ATOM 2297 C CA . GLU A 1 282 ? -13.997 15.083 18.300 1.00 90.69 282 GLU A CA 1
ATOM 2298 C C . GLU A 1 282 ? -13.217 15.045 16.971 1.00 90.69 282 GLU A C 1
ATOM 2300 O O . GLU A 1 282 ? -13.791 15.176 15.891 1.00 90.69 282 GLU A O 1
ATOM 2305 N N . LEU A 1 283 ? -11.902 14.821 17.050 1.00 91.94 283 LEU A N 1
ATOM 2306 C CA . LEU A 1 283 ? -10.985 14.780 15.909 1.00 91.94 283 LEU A CA 1
ATOM 2307 C C . LEU A 1 283 ? -10.565 13.358 15.517 1.00 91.94 283 LEU A C 1
ATOM 2309 O O . LEU A 1 283 ? -9.578 13.186 14.802 1.00 91.94 283 LEU A O 1
ATOM 2313 N N . GLU A 1 284 ? -11.277 12.338 15.992 1.00 93.56 284 GLU A N 1
ATOM 2314 C CA . GLU A 1 284 ? -10.951 10.938 15.736 1.00 93.56 284 GLU A CA 1
ATOM 2315 C C . GLU A 1 284 ? -12.077 10.217 14.994 1.00 93.56 284 GLU A C 1
ATOM 2317 O O . GLU A 1 284 ? -13.266 10.398 15.251 1.00 93.56 284 GLU A O 1
ATOM 2322 N N . ALA A 1 285 ? -11.667 9.309 14.120 1.00 95.31 285 ALA A N 1
ATOM 2323 C CA . ALA A 1 285 ? -12.522 8.386 13.409 1.00 95.31 285 ALA A CA 1
ATOM 2324 C C . ALA A 1 285 ? -12.142 6.953 13.779 1.00 95.31 285 ALA A C 1
ATOM 2326 O O . ALA A 1 285 ? -10.995 6.640 14.122 1.00 95.31 285 ALA A O 1
ATOM 2327 N N . ARG A 1 286 ? -13.109 6.045 13.664 1.00 95.00 286 ARG A N 1
ATOM 2328 C CA . ARG A 1 286 ? -12.848 4.611 13.772 1.00 95.00 286 ARG A CA 1
ATOM 2329 C C . ARG A 1 286 ? -12.809 3.982 12.397 1.00 95.00 286 ARG A C 1
ATOM 2331 O O . ARG A 1 286 ? -13.813 3.965 11.690 1.00 95.00 286 ARG A O 1
ATOM 2338 N N . LEU A 1 287 ? -11.675 3.386 12.065 1.00 96.25 287 LEU A N 1
ATOM 2339 C CA . LEU A 1 287 ? -11.556 2.491 10.927 1.00 96.25 287 LEU A CA 1
ATOM 2340 C C . LEU A 1 287 ? -11.966 1.083 11.362 1.00 96.25 287 LEU A C 1
ATOM 2342 O O . LEU A 1 287 ? -11.480 0.595 12.381 1.00 96.25 287 LEU A O 1
ATOM 2346 N N . ARG A 1 288 ? -12.846 0.425 10.606 1.00 96.25 288 ARG A N 1
ATOM 2347 C CA . ARG A 1 288 ? -13.254 -0.972 10.813 1.00 96.25 288 ARG A CA 1
ATOM 2348 C C . ARG A 1 288 ? -13.007 -1.791 9.558 1.00 96.25 288 ARG A C 1
ATOM 2350 O O . ARG A 1 288 ? -13.292 -1.328 8.459 1.00 96.25 288 ARG A O 1
ATOM 2357 N N . TRP A 1 289 ? -12.538 -3.020 9.731 1.00 96.88 289 TRP A N 1
ATOM 2358 C CA . TRP A 1 289 ? -12.332 -3.963 8.635 1.00 96.88 289 TRP A CA 1
ATOM 2359 C C . TRP A 1 289 ? -12.515 -5.402 9.094 1.00 96.88 289 TRP A C 1
ATOM 2361 O O . TRP A 1 289 ? -12.535 -5.696 10.291 1.00 96.88 289 TRP A O 1
ATOM 2371 N N . ARG A 1 290 ? -12.634 -6.314 8.131 1.00 95.19 290 ARG A N 1
ATOM 2372 C CA . ARG A 1 290 ? -12.564 -7.751 8.375 1.00 95.19 290 ARG A CA 1
ATOM 2373 C C . ARG A 1 290 ? -11.162 -8.234 8.021 1.00 95.19 290 ARG A C 1
ATOM 2375 O O . ARG A 1 290 ? -10.666 -7.982 6.930 1.00 95.19 290 ARG A O 1
ATOM 2382 N N . CYS A 1 291 ? -10.500 -8.889 8.965 1.00 90.06 291 CYS A N 1
ATOM 2383 C CA . CYS A 1 291 ? -9.216 -9.533 8.714 1.00 90.06 291 CYS A CA 1
ATOM 2384 C C . CYS A 1 291 ? -9.416 -10.789 7.849 1.00 90.06 291 CYS A C 1
ATOM 2386 O O . CYS A 1 291 ? -10.495 -11.383 7.856 1.00 90.06 291 CYS A O 1
ATOM 2388 N N . VAL A 1 292 ? -8.361 -11.253 7.175 1.00 86.12 292 VAL A N 1
ATOM 2389 C CA . VAL A 1 292 ? -8.357 -12.506 6.396 1.00 86.12 292 VAL A CA 1
ATOM 2390 C C . VAL A 1 292 ? -8.779 -13.719 7.246 1.00 86.12 292 VAL A C 1
ATOM 2392 O O . VAL A 1 292 ? -9.387 -14.653 6.729 1.00 86.12 292 VAL A O 1
ATOM 2395 N N . CYS A 1 293 ? -8.548 -13.696 8.567 1.00 87.31 293 CYS A N 1
ATOM 2396 C CA . CYS A 1 293 ? -9.030 -14.735 9.490 1.00 87.31 293 CYS A CA 1
ATOM 2397 C C . CYS A 1 293 ? -10.547 -14.683 9.782 1.00 87.31 293 CYS A C 1
ATOM 2399 O O . CYS A 1 293 ? -11.059 -15.534 10.505 1.00 87.31 293 CYS A O 1
ATOM 2401 N N . GLY A 1 294 ? -11.271 -13.693 9.254 1.00 90.38 294 GLY A N 1
ATOM 2402 C CA . GLY A 1 294 ? -12.705 -13.480 9.466 1.00 90.38 294 GLY A CA 1
ATOM 2403 C C . GLY A 1 294 ? -13.058 -12.617 10.682 1.00 90.38 294 GLY A C 1
ATOM 2404 O O . GLY A 1 294 ? -14.217 -12.228 10.833 1.00 90.38 294 GLY A O 1
ATOM 2405 N N . GLU A 1 295 ? -12.089 -12.275 11.535 1.00 88.69 295 GLU A N 1
ATOM 2406 C CA . GLU A 1 295 ? -12.314 -11.409 12.696 1.00 88.69 295 GLU A CA 1
ATOM 2407 C C . GLU A 1 295 ? -12.549 -9.952 12.277 1.00 88.69 295 GLU A C 1
ATOM 2409 O O . GLU A 1 295 ? -11.834 -9.407 11.433 1.00 88.69 295 GLU A O 1
ATOM 2414 N N . ASN A 1 296 ? -13.528 -9.294 12.904 1.00 92.00 296 ASN A N 1
ATOM 2415 C CA . ASN A 1 296 ? -13.723 -7.856 12.734 1.00 92.00 296 ASN A CA 1
ATOM 2416 C C . ASN A 1 296 ? -12.711 -7.107 13.604 1.00 92.00 296 ASN A C 1
ATOM 2418 O O . ASN A 1 296 ? -12.690 -7.272 14.825 1.00 92.00 296 ASN A O 1
ATOM 2422 N N . ARG A 1 297 ? -11.901 -6.266 12.972 1.00 93.94 297 ARG A N 1
ATOM 2423 C CA . ARG A 1 297 ? -10.901 -5.422 13.620 1.00 93.94 297 ARG A CA 1
ATOM 2424 C C . ARG A 1 297 ? -11.277 -3.958 13.494 1.00 93.94 297 ARG A C 1
ATOM 2426 O O . ARG A 1 297 ? -12.091 -3.570 12.652 1.00 93.94 297 ARG A O 1
ATOM 2433 N N . TRP A 1 298 ? -10.699 -3.152 14.372 1.00 94.44 298 TRP A N 1
ATOM 2434 C CA . TRP A 1 298 ? -10.848 -1.712 14.326 1.00 94.44 298 TRP A CA 1
ATOM 2435 C C . TRP A 1 298 ? -9.594 -1.012 14.843 1.00 94.44 298 TRP A C 1
ATOM 2437 O O . TRP A 1 298 ? -8.852 -1.565 15.654 1.00 94.44 298 TRP A O 1
ATOM 2447 N N . ALA A 1 299 ? -9.394 0.222 14.394 1.00 94.62 299 ALA A N 1
ATOM 2448 C CA . ALA A 1 299 ? -8.390 1.140 14.911 1.00 94.62 299 ALA A CA 1
ATOM 2449 C C . ALA A 1 299 ? -8.968 2.553 14.989 1.00 94.62 299 ALA A C 1
ATOM 2451 O O . ALA A 1 299 ? -9.827 2.935 14.194 1.00 94.62 299 ALA A O 1
ATOM 2452 N N . GLU A 1 300 ? -8.498 3.316 15.966 1.00 93.31 300 GLU A N 1
ATOM 2453 C CA . GLU A 1 300 ? -8.839 4.727 16.126 1.00 93.31 300 GLU A CA 1
ATOM 2454 C C . GLU A 1 300 ? -7.728 5.565 15.518 1.00 93.31 300 GLU A C 1
ATOM 2456 O O . GLU A 1 300 ? -6.546 5.376 15.821 1.00 93.31 300 GLU A O 1
ATOM 2461 N N . VAL A 1 301 ? -8.121 6.464 14.629 1.00 94.75 301 VAL A N 1
ATOM 2462 C CA . VAL A 1 301 ? -7.217 7.285 13.832 1.00 94.75 301 VAL A CA 1
ATOM 2463 C C . VAL A 1 301 ? -7.707 8.730 13.830 1.00 94.75 301 VAL A C 1
ATOM 2465 O O . VAL A 1 301 ? -8.911 8.952 13.937 1.00 94.75 301 VAL A O 1
ATOM 2468 N N . PRO A 1 302 ? -6.822 9.726 13.687 1.00 93.62 302 PRO A N 1
ATOM 2469 C CA . PRO A 1 302 ? -7.229 11.095 13.432 1.00 93.62 302 PRO A CA 1
ATOM 2470 C C . PRO A 1 302 ? -8.144 11.190 12.211 1.00 93.62 302 PRO A C 1
ATOM 2472 O O . PRO A 1 302 ? -7.966 10.462 11.229 1.00 93.62 302 PRO A O 1
ATOM 2475 N N . ASN A 1 303 ? -9.085 12.131 12.244 1.00 93.88 303 ASN A N 1
ATOM 2476 C CA . ASN A 1 303 ? -10.013 12.384 11.143 1.00 93.88 303 ASN A CA 1
ATOM 2477 C C . ASN A 1 303 ? -9.267 12.647 9.835 1.00 93.88 303 ASN A C 1
ATOM 2479 O O . ASN A 1 303 ? -9.620 12.069 8.813 1.00 93.88 303 ASN A O 1
ATOM 2483 N N . TRP A 1 304 ? -8.189 13.438 9.872 1.00 93.06 304 TRP A N 1
ATOM 2484 C CA . TRP A 1 304 ? -7.381 13.725 8.685 1.00 93.06 304 TRP A CA 1
ATOM 2485 C C . TRP A 1 304 ? -6.835 12.442 8.032 1.00 93.06 304 TRP A C 1
ATOM 2487 O O . TRP A 1 304 ? -6.824 12.328 6.806 1.00 93.06 304 TRP A O 1
ATOM 2497 N N . LEU A 1 305 ? -6.434 11.448 8.835 1.00 93.75 305 LEU A N 1
ATOM 2498 C CA . LEU A 1 305 ? -5.904 10.178 8.340 1.00 93.75 305 LEU A CA 1
ATOM 2499 C C . LEU A 1 305 ? -7.028 9.324 7.760 1.00 93.75 305 LEU A C 1
ATOM 2501 O O . LEU A 1 305 ? -6.869 8.756 6.682 1.00 93.75 305 LEU A O 1
ATOM 2505 N N . ALA A 1 306 ? -8.178 9.264 8.433 1.00 95.69 306 ALA A N 1
ATOM 2506 C CA . ALA A 1 306 ? -9.359 8.586 7.909 1.00 95.69 306 ALA A CA 1
ATOM 2507 C C . ALA A 1 306 ? -9.817 9.176 6.566 1.00 95.69 306 ALA A C 1
ATOM 2509 O O . ALA A 1 306 ? -10.053 8.417 5.626 1.00 95.69 306 ALA A O 1
ATOM 2510 N N . GLU A 1 307 ? -9.876 10.505 6.443 1.00 95.75 307 GLU A N 1
ATOM 2511 C CA . GLU A 1 307 ? -10.183 11.186 5.180 1.00 95.75 307 GLU A CA 1
ATOM 2512 C C . GLU A 1 307 ? -9.151 10.865 4.099 1.00 95.75 307 GLU A C 1
ATOM 2514 O O . GLU A 1 307 ? -9.508 10.590 2.952 1.00 95.75 307 GLU A O 1
ATOM 2519 N N . ARG A 1 308 ? -7.862 10.838 4.456 1.00 94.75 308 ARG A N 1
ATOM 2520 C CA . ARG A 1 308 ? -6.795 10.502 3.511 1.00 94.75 308 ARG A CA 1
ATOM 2521 C C . ARG A 1 308 ? -6.916 9.065 3.010 1.00 94.75 308 ARG A C 1
ATOM 2523 O O . ARG A 1 308 ? -6.833 8.842 1.804 1.00 94.75 308 ARG A O 1
ATOM 2530 N N . ILE A 1 309 ? -7.153 8.106 3.905 1.00 95.88 309 ILE A N 1
ATOM 2531 C CA . ILE A 1 309 ? -7.363 6.698 3.540 1.00 95.88 309 ILE A CA 1
ATOM 2532 C C . ILE A 1 309 ? -8.616 6.563 2.670 1.00 95.88 309 ILE A C 1
ATOM 2534 O O . ILE A 1 309 ? -8.570 5.890 1.643 1.00 95.88 309 ILE A O 1
ATOM 2538 N N . ARG A 1 310 ? -9.718 7.241 3.016 1.00 96.25 310 ARG A N 1
ATOM 2539 C CA . ARG A 1 310 ? -10.932 7.256 2.187 1.00 96.25 310 ARG A CA 1
ATOM 2540 C C . ARG A 1 310 ? -10.657 7.801 0.791 1.00 96.25 310 ARG A C 1
ATOM 2542 O O . ARG A 1 310 ? -11.081 7.190 -0.182 1.00 96.25 310 ARG A O 1
ATOM 2549 N N . SER A 1 311 ? -9.942 8.918 0.691 1.00 95.31 311 SER A N 1
ATOM 2550 C CA . SER A 1 311 ? -9.567 9.525 -0.589 1.00 95.31 311 SER A CA 1
ATOM 2551 C C . SER A 1 311 ? -8.735 8.568 -1.447 1.00 95.31 311 SER A C 1
ATOM 2553 O O . SER A 1 311 ? -9.022 8.404 -2.633 1.00 95.31 311 SER A O 1
ATOM 2555 N N . ILE A 1 312 ? -7.779 7.853 -0.836 1.00 94.56 312 ILE A N 1
ATOM 2556 C CA . ILE A 1 312 ? -7.018 6.797 -1.515 1.00 94.56 312 ILE A CA 1
ATOM 2557 C C . ILE A 1 312 ? -7.964 5.731 -2.058 1.00 94.56 312 ILE A C 1
ATOM 2559 O O . ILE A 1 312 ? -7.929 5.480 -3.259 1.00 94.56 312 ILE A O 1
ATOM 2563 N N . ILE A 1 313 ? -8.830 5.156 -1.217 1.00 94.44 313 ILE A N 1
ATOM 2564 C CA . ILE A 1 313 ? -9.770 4.096 -1.617 1.00 94.44 313 ILE A CA 1
ATOM 2565 C C . ILE A 1 313 ? -10.655 4.556 -2.778 1.00 94.44 313 ILE A C 1
ATOM 2567 O O . ILE A 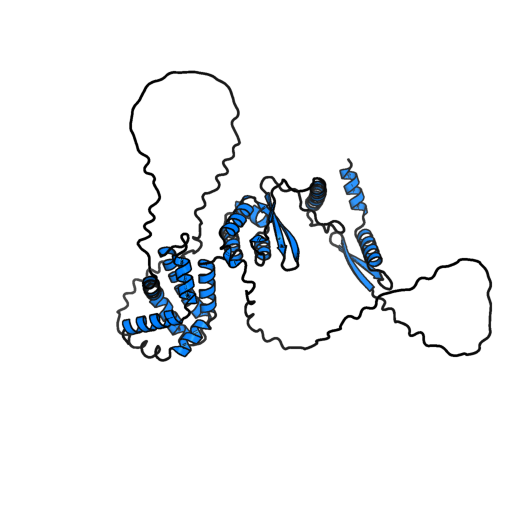1 313 ? -10.801 3.825 -3.752 1.00 94.44 313 ILE A O 1
ATOM 2571 N N . SER A 1 314 ? -11.190 5.776 -2.716 1.00 93.06 314 SER A N 1
ATOM 2572 C CA . SER A 1 314 ? -12.024 6.351 -3.779 1.00 93.06 314 SER A CA 1
ATOM 2573 C C . SER A 1 314 ? -11.266 6.601 -5.087 1.00 93.06 314 SER A C 1
ATOM 2575 O O . SER A 1 314 ? -11.888 6.697 -6.140 1.00 93.06 314 SER A O 1
ATOM 2577 N N . SER A 1 315 ? -9.938 6.740 -5.031 1.00 90.88 315 SER A N 1
ATOM 2578 C CA . SER A 1 315 ? -9.083 6.915 -6.212 1.00 90.88 315 SER A CA 1
ATOM 2579 C C . SER A 1 315 ? -8.577 5.601 -6.812 1.00 90.88 315 SER A C 1
ATOM 2581 O O . SER A 1 315 ? -7.992 5.617 -7.898 1.00 90.88 315 SER A O 1
ATOM 2583 N N . LEU A 1 316 ? -8.772 4.471 -6.121 1.00 90.56 316 LEU A N 1
ATOM 2584 C CA . LEU A 1 316 ? -8.395 3.164 -6.646 1.00 90.56 316 LEU A CA 1
ATOM 2585 C C . LEU A 1 316 ? -9.330 2.776 -7.804 1.00 90.56 316 LEU A C 1
ATOM 2587 O O . LEU A 1 316 ? -10.532 3.043 -7.742 1.00 90.56 316 LEU A O 1
ATOM 2591 N N . PRO A 1 317 ? -8.808 2.134 -8.862 1.00 83.88 317 PRO A N 1
ATOM 2592 C CA . PRO A 1 317 ? -9.640 1.625 -9.946 1.00 83.88 317 PRO A CA 1
ATOM 2593 C C . PRO A 1 317 ? -10.657 0.607 -9.402 1.00 83.88 317 PRO A C 1
ATOM 2595 O O . PRO A 1 317 ? -10.276 -0.424 -8.848 1.00 83.88 317 PRO A O 1
ATOM 2598 N N . MET A 1 318 ? -11.955 0.893 -9.560 1.00 74.81 318 MET A N 1
ATOM 2599 C CA . MET A 1 318 ? -13.040 0.015 -9.085 1.00 74.81 318 MET A CA 1
ATOM 2600 C C . MET A 1 318 ? -13.049 -1.350 -9.792 1.00 74.81 318 MET A C 1
ATOM 2602 O O . MET A 1 318 ? -13.501 -2.342 -9.221 1.00 74.81 318 MET A O 1
ATOM 2606 N N . ASP A 1 319 ? -12.505 -1.417 -11.008 1.00 64.56 319 ASP A N 1
ATOM 2607 C CA . ASP A 1 319 ? -12.530 -2.618 -11.850 1.00 64.56 319 ASP A CA 1
ATOM 2608 C C . ASP A 1 319 ? -11.592 -3.733 -11.357 1.00 64.56 319 ASP A C 1
ATOM 2610 O O . ASP A 1 319 ? -11.723 -4.889 -11.761 1.00 64.56 319 ASP A O 1
ATOM 2614 N N . THR A 1 320 ? -10.678 -3.434 -10.430 1.00 54.75 320 THR A N 1
ATOM 2615 C CA . THR A 1 320 ? -9.724 -4.421 -9.898 1.00 54.75 320 THR A CA 1
ATOM 2616 C C . THR A 1 320 ? -10.338 -5.317 -8.808 1.00 54.75 320 THR A C 1
ATOM 2618 O O . THR A 1 320 ? -9.734 -6.310 -8.405 1.00 54.75 320 THR A O 1
ATOM 2621 N N . ALA A 1 321 ? -11.565 -5.037 -8.352 1.00 50.28 321 ALA A N 1
ATOM 2622 C CA . ALA A 1 321 ? -12.199 -5.739 -7.230 1.00 50.28 321 ALA A CA 1
ATOM 2623 C C . ALA A 1 321 ? -12.585 -7.214 -7.504 1.00 50.28 321 ALA A C 1
ATOM 2625 O O . ALA A 1 321 ? -12.975 -7.920 -6.574 1.00 50.28 321 ALA A O 1
ATOM 2626 N N . ALA A 1 322 ? -12.475 -7.704 -8.746 1.00 46.06 322 ALA A N 1
ATOM 2627 C CA . ALA A 1 322 ? -12.960 -9.031 -9.143 1.00 46.06 322 ALA A CA 1
ATOM 2628 C C . ALA A 1 322 ? -11.877 -10.054 -9.538 1.00 46.06 322 ALA A C 1
ATOM 2630 O O . ALA A 1 322 ? -12.236 -11.133 -10.010 1.00 46.06 322 ALA A O 1
ATOM 2631 N N . SER A 1 323 ? -10.580 -9.780 -9.345 1.00 42.62 323 SER A N 1
ATOM 2632 C CA . SER A 1 323 ? -9.533 -10.775 -9.638 1.00 42.62 323 SER A CA 1
ATOM 2633 C C . SER A 1 323 ? -8.955 -11.387 -8.353 1.00 42.62 323 SER A C 1
ATOM 2635 O O . SER A 1 323 ? -7.997 -10.857 -7.794 1.00 42.62 323 SER A O 1
ATOM 2637 N N . PRO A 1 324 ? -9.496 -12.516 -7.851 1.00 46.78 324 PRO A N 1
ATOM 2638 C CA . PRO A 1 324 ? -9.013 -13.183 -6.638 1.00 46.78 324 PRO A CA 1
ATOM 2639 C C . PRO A 1 324 ? -7.695 -13.953 -6.849 1.00 46.78 324 PRO A C 1
ATOM 2641 O O . PRO A 1 324 ? -7.427 -14.914 -6.135 1.00 46.78 324 PRO A O 1
ATOM 2644 N N . ASN A 1 325 ? -6.870 -13.578 -7.829 1.00 40.28 325 ASN A N 1
ATOM 2645 C CA . ASN A 1 325 ? -5.728 -14.383 -8.255 1.00 40.28 325 ASN A CA 1
ATOM 2646 C C . ASN A 1 325 ? -4.396 -13.635 -8.121 1.00 40.28 325 ASN A C 1
ATOM 2648 O O . ASN A 1 325 ? -3.592 -13.600 -9.047 1.00 40.28 325 ASN A O 1
ATOM 2652 N N . MET A 1 326 ? -4.140 -13.051 -6.948 1.00 42.94 326 MET A N 1
ATOM 2653 C CA . MET A 1 326 ? -2.755 -12.829 -6.536 1.00 42.94 326 MET A CA 1
ATOM 2654 C C . MET A 1 326 ? -2.192 -14.178 -6.097 1.00 42.94 326 MET A C 1
ATOM 2656 O O . MET A 1 326 ? -2.375 -14.619 -4.963 1.00 42.94 326 MET A O 1
ATOM 2660 N N . GLN A 1 327 ? -1.552 -14.864 -7.043 1.00 40.41 327 GLN A N 1
ATOM 2661 C CA . GLN A 1 327 ? -0.695 -16.000 -6.741 1.00 40.41 327 GLN A CA 1
ATOM 2662 C C . GLN A 1 327 ? 0.322 -15.542 -5.680 1.00 40.41 327 GLN A C 1
ATOM 2664 O O . GLN A 1 327 ? 0.980 -14.518 -5.890 1.00 40.41 327 GLN A O 1
ATOM 2669 N N . PRO A 1 328 ? 0.441 -16.234 -4.533 1.00 40.19 328 PRO A N 1
ATOM 2670 C CA . PRO A 1 328 ? 1.438 -15.879 -3.539 1.00 40.19 328 PRO A CA 1
ATOM 2671 C C . PRO A 1 328 ? 2.822 -15.908 -4.190 1.00 40.19 328 PRO A C 1
ATOM 2673 O O . PRO A 1 328 ? 3.135 -16.811 -4.970 1.00 40.19 328 PRO A O 1
ATOM 2676 N N . LEU A 1 329 ? 3.613 -14.877 -3.884 1.00 42.84 329 LEU A N 1
ATOM 2677 C CA . LEU A 1 329 ? 5.004 -14.721 -4.297 1.00 42.84 329 LEU A CA 1
ATOM 2678 C C . LEU A 1 329 ? 5.734 -16.074 -4.178 1.00 42.84 329 LEU A C 1
ATOM 2680 O O . LEU A 1 329 ? 5.572 -16.731 -3.145 1.00 42.84 329 LEU A O 1
ATOM 2684 N N . PRO A 1 330 ? 6.546 -16.499 -5.164 1.00 37.91 330 PRO A N 1
ATOM 2685 C CA . PRO A 1 330 ? 7.450 -17.620 -4.968 1.00 37.91 330 PRO A CA 1
ATOM 2686 C C . PRO A 1 330 ? 8.402 -17.240 -3.832 1.00 37.91 330 PRO A C 1
ATOM 2688 O O . PRO A 1 330 ? 9.345 -16.474 -4.027 1.00 37.91 330 PRO A O 1
ATOM 2691 N N . GLU A 1 331 ? 8.125 -17.713 -2.617 1.00 39.31 331 GLU A N 1
ATOM 2692 C CA . GLU A 1 331 ? 9.117 -17.713 -1.552 1.00 39.31 331 GLU A CA 1
ATOM 2693 C C . GLU A 1 331 ? 10.323 -18.456 -2.113 1.00 39.31 331 GLU A C 1
ATOM 2695 O O . GLU A 1 331 ? 10.224 -19.630 -2.485 1.00 39.31 331 GLU A O 1
ATOM 2700 N N . ALA A 1 332 ? 11.441 -17.740 -2.252 1.00 38.22 332 ALA A N 1
ATOM 2701 C CA . ALA A 1 332 ? 12.704 -18.311 -2.676 1.00 38.22 332 ALA A CA 1
ATOM 2702 C C . ALA A 1 332 ? 12.914 -19.612 -1.899 1.00 38.22 332 ALA A C 1
ATOM 2704 O O . ALA A 1 332 ? 12.913 -19.602 -0.668 1.00 38.22 332 ALA A O 1
ATOM 2705 N N . HIS A 1 333 ? 13.003 -20.730 -2.622 1.00 37.00 333 HIS A N 1
ATOM 2706 C CA . HIS A 1 333 ? 13.089 -22.070 -2.062 1.00 37.00 333 HIS A CA 1
ATOM 2707 C C . HIS A 1 333 ? 14.272 -22.185 -1.089 1.00 37.00 333 HIS A C 1
ATOM 2709 O O . HIS A 1 333 ? 15.369 -22.606 -1.458 1.00 37.00 333 HIS A O 1
ATOM 2715 N N . VAL A 1 334 ? 14.040 -21.882 0.188 1.00 40.41 334 VAL A N 1
ATOM 2716 C CA . VAL A 1 334 ? 14.861 -22.397 1.273 1.00 40.41 334 VAL A CA 1
ATOM 2717 C C . VAL A 1 334 ? 14.538 -23.878 1.334 1.00 40.41 334 VAL A C 1
ATOM 2719 O O . VAL A 1 334 ? 13.431 -24.305 1.657 1.00 40.41 334 VAL A O 1
ATOM 2722 N N . ARG A 1 335 ? 15.514 -24.665 0.896 1.00 42.59 335 ARG A N 1
ATOM 2723 C CA . ARG A 1 335 ? 15.476 -26.116 0.768 1.00 42.59 335 ARG A CA 1
ATOM 2724 C C . ARG A 1 335 ? 15.329 -26.754 2.154 1.00 42.59 335 ARG A C 1
ATOM 2726 O O . ARG A 1 335 ? 16.304 -27.212 2.738 1.00 42.59 335 ARG A O 1
ATOM 2733 N N . SER A 1 336 ? 14.111 -26.784 2.683 1.00 34.69 336 SER A N 1
ATOM 2734 C CA . SER A 1 336 ? 13.773 -27.502 3.909 1.00 34.69 336 SER A CA 1
ATOM 2735 C C . SER A 1 336 ? 13.314 -28.915 3.564 1.00 34.69 336 SER A C 1
ATOM 2737 O O . SER A 1 336 ? 12.308 -29.142 2.898 1.00 34.69 336 SER A O 1
ATOM 2739 N N . SER A 1 337 ? 14.110 -29.877 4.014 1.00 37.28 337 SER A N 1
ATOM 2740 C CA . SER A 1 337 ? 13.878 -31.316 3.949 1.00 37.28 337 SER A CA 1
ATOM 2741 C C . SER A 1 337 ? 12.503 -31.708 4.499 1.00 37.28 337 SER A C 1
ATOM 2743 O O . SER A 1 337 ? 12.202 -31.504 5.675 1.00 37.28 337 SER A O 1
ATOM 2745 N N . SER A 1 338 ? 11.694 -32.322 3.642 1.00 35.81 338 SER A N 1
ATOM 2746 C CA . SER A 1 338 ? 10.381 -32.886 3.939 1.00 35.81 338 SER A CA 1
ATOM 2747 C C . SER A 1 338 ? 10.450 -34.039 4.947 1.00 35.81 338 SER A C 1
ATOM 2749 O O . SER A 1 338 ? 11.106 -35.048 4.687 1.00 35.81 338 SER A O 1
ATOM 2751 N N . SER A 1 339 ? 9.692 -33.932 6.040 1.00 37.31 339 SER A N 1
ATOM 2752 C CA . SER A 1 339 ? 9.243 -35.078 6.842 1.00 37.31 339 SER A CA 1
ATOM 2753 C C . SER A 1 339 ? 7.727 -35.181 6.727 1.00 37.31 339 SER A C 1
ATOM 2755 O O . SER A 1 339 ? 6.984 -34.388 7.299 1.00 37.31 339 SER A O 1
ATOM 2757 N N . SER A 1 340 ? 7.277 -36.146 5.937 1.00 40.97 340 SER A N 1
ATOM 2758 C CA . SER A 1 340 ? 5.876 -36.454 5.678 1.00 40.97 340 SER A CA 1
ATOM 2759 C C . SER A 1 340 ? 5.202 -37.025 6.925 1.00 40.97 340 SER A C 1
ATOM 2761 O O . SER A 1 340 ? 5.680 -38.019 7.469 1.00 40.97 340 SER A O 1
ATOM 2763 N N . ARG A 1 341 ? 4.050 -36.481 7.333 1.00 35.91 341 ARG A N 1
ATOM 2764 C CA . ARG A 1 341 ? 3.051 -37.229 8.115 1.00 35.91 341 ARG A CA 1
ATOM 2765 C C . ARG A 1 341 ? 1.658 -36.636 7.928 1.00 35.91 341 ARG A C 1
ATOM 2767 O O . ARG A 1 341 ? 1.240 -35.702 8.598 1.00 35.91 341 ARG A O 1
ATOM 2774 N N . SER A 1 342 ? 0.951 -37.221 6.973 1.00 38.62 342 SER A N 1
ATOM 2775 C CA . SER A 1 342 ? -0.477 -37.071 6.732 1.00 38.62 342 SER A CA 1
ATOM 2776 C C . SER A 1 342 ? -1.255 -38.102 7.551 1.00 38.62 342 SER A C 1
ATOM 2778 O O . SER A 1 342 ? -1.028 -39.302 7.399 1.00 38.62 342 SER A O 1
ATOM 2780 N N . SER A 1 343 ? -2.222 -37.658 8.350 1.00 35.69 343 SER A N 1
ATOM 2781 C CA . SER A 1 343 ? -3.290 -38.519 8.867 1.00 35.69 343 SER A CA 1
ATOM 2782 C C . SER A 1 343 ? -4.613 -37.759 8.854 1.00 35.69 343 SER A C 1
ATOM 2784 O O . SER A 1 343 ? -4.886 -36.929 9.716 1.00 35.69 343 SER A O 1
ATOM 2786 N N . SER A 1 344 ? -5.414 -38.052 7.830 1.00 39.19 344 SER A N 1
ATOM 2787 C CA . SER A 1 344 ? -6.816 -37.657 7.705 1.00 39.19 344 SER A CA 1
ATOM 2788 C C . SER A 1 344 ? -7.670 -38.619 8.536 1.00 39.19 344 SER A C 1
ATOM 2790 O O . SER A 1 344 ? -7.535 -39.832 8.363 1.00 39.19 344 SER A O 1
ATOM 2792 N N . SER A 1 345 ? -8.584 -38.115 9.366 1.00 35.44 345 SER A N 1
ATOM 2793 C CA . SER A 1 345 ? -9.659 -38.937 9.937 1.00 35.44 345 SER A CA 1
ATOM 2794 C C . SER A 1 345 ? -11.012 -38.307 9.621 1.00 35.44 345 SER A C 1
ATOM 2796 O O . SER A 1 345 ? -11.251 -37.135 9.909 1.00 35.44 345 SER A O 1
ATOM 2798 N N . LYS A 1 346 ? -11.850 -39.097 8.945 1.00 37.16 346 LYS A N 1
ATOM 2799 C CA . LYS A 1 346 ? -13.217 -38.784 8.535 1.00 37.16 346 LYS A CA 1
ATOM 2800 C C . LYS A 1 346 ? -14.145 -38.843 9.747 1.00 37.16 346 LYS A C 1
ATOM 2802 O O . LYS A 1 346 ? -14.077 -39.791 10.524 1.00 37.16 346 LYS A O 1
ATOM 2807 N N . GLY A 1 347 ? -15.038 -37.863 9.849 1.00 34.84 347 GLY A N 1
ATOM 2808 C CA . GLY A 1 347 ? -16.143 -37.871 10.799 1.00 34.84 347 GLY A CA 1
ATOM 2809 C C . GLY A 1 347 ? -17.195 -38.923 10.445 1.00 34.84 347 GLY A C 1
ATOM 2810 O O . GLY A 1 347 ? -17.548 -39.102 9.278 1.00 34.84 347 GLY A O 1
ATOM 2811 N N . GLN A 1 348 ? -17.718 -39.584 11.474 1.00 33.44 348 GLN A N 1
ATOM 2812 C CA . GLN A 1 348 ? -18.956 -40.346 11.407 1.00 33.44 348 GLN A CA 1
ATOM 2813 C C . GLN A 1 348 ? -19.873 -39.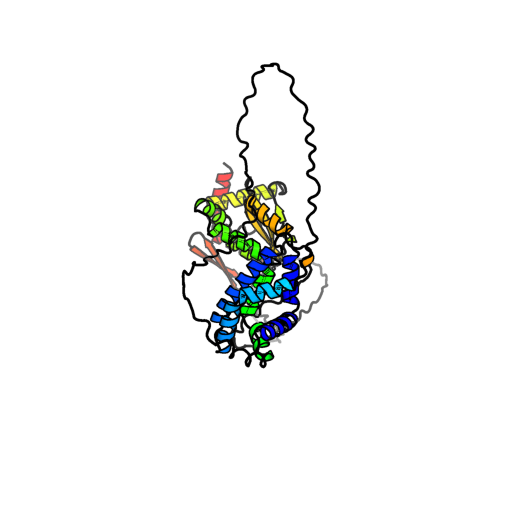900 12.547 1.00 33.44 348 GLN A C 1
ATOM 2815 O O . GLN A 1 348 ? -19.529 -39.975 13.723 1.00 33.44 348 GLN A O 1
ATOM 2820 N N . VAL A 1 349 ? -21.035 -39.401 12.138 1.00 44.25 349 VAL A N 1
ATOM 2821 C CA . VAL A 1 349 ? -22.223 -39.114 12.947 1.00 44.25 349 VAL A CA 1
ATOM 2822 C C . VAL A 1 349 ? -22.886 -40.446 13.325 1.00 44.25 349 VAL A C 1
ATOM 2824 O O . VAL A 1 349 ? -22.876 -41.372 12.510 1.00 44.25 349 VAL A O 1
ATOM 2827 N N . PRO A 1 350 ? -23.528 -40.545 14.500 1.00 47.03 350 PRO A N 1
ATOM 2828 C CA . PRO A 1 350 ? -24.929 -40.963 14.469 1.00 47.03 350 PRO A CA 1
ATOM 2829 C C . PRO A 1 350 ? -25.851 -40.138 15.377 1.00 47.03 350 PRO A C 1
ATOM 2831 O O . PRO A 1 350 ? -25.477 -39.641 16.436 1.00 47.03 350 PRO A O 1
ATOM 2834 N N . ASN A 1 351 ? -27.085 -40.038 14.893 1.00 36.91 351 ASN A N 1
ATOM 2835 C CA . ASN A 1 351 ? -28.248 -39.371 15.466 1.00 36.91 351 ASN A CA 1
ATOM 2836 C C . ASN A 1 351 ? -29.052 -40.325 16.403 1.00 36.91 351 ASN A C 1
ATOM 2838 O O . ASN A 1 351 ? -28.663 -41.483 16.550 1.00 36.91 351 ASN A O 1
ATOM 2842 N N . PRO A 1 352 ? -30.142 -39.850 17.048 1.00 63.25 352 PRO A N 1
ATOM 2843 C CA . PRO A 1 352 ? -30.530 -40.208 18.417 1.00 63.25 352 PRO A CA 1
ATOM 2844 C C . PRO A 1 352 ? -31.739 -41.161 18.511 1.00 63.25 352 PRO A C 1
ATOM 2846 O O . PRO A 1 352 ? -32.256 -41.601 17.489 1.00 63.25 352 PRO A O 1
ATOM 2849 N N . ILE A 1 353 ? -32.200 -41.362 19.761 1.00 39.00 353 ILE A N 1
ATOM 2850 C CA . ILE A 1 353 ? -33.526 -41.786 20.282 1.00 39.00 353 ILE A CA 1
ATOM 2851 C C . ILE A 1 353 ? -33.322 -42.944 21.281 1.00 39.00 353 ILE A C 1
ATOM 2853 O O . ILE A 1 353 ? -32.882 -44.013 20.885 1.00 39.00 353 ILE A O 1
ATOM 2857 N N . ASP A 1 354 ? -33.617 -42.755 22.574 1.00 34.84 354 ASP A N 1
ATOM 2858 C CA . ASP A 1 354 ? -34.908 -43.204 23.112 1.00 34.84 354 ASP A CA 1
ATOM 2859 C C . ASP A 1 354 ? -35.178 -42.755 24.560 1.00 34.84 354 ASP A C 1
ATOM 2861 O O . ASP A 1 354 ? -34.301 -42.402 25.346 1.00 34.84 354 ASP A O 1
ATOM 2865 N N . THR A 1 355 ? -36.467 -42.741 24.847 1.00 39.69 355 THR A N 1
ATOM 2866 C CA . THR A 1 355 ? -37.214 -42.111 25.922 1.00 39.69 355 THR A CA 1
ATOM 2867 C C . THR A 1 355 ? -37.466 -43.136 27.028 1.00 39.69 355 THR A C 1
ATOM 2869 O O . THR A 1 355 ? -37.936 -44.233 26.744 1.00 39.69 355 THR A O 1
ATOM 2872 N N . GLY A 1 356 ? -37.248 -42.801 28.305 1.00 34.34 356 GLY A N 1
ATOM 2873 C CA . GLY A 1 356 ? -37.510 -43.759 29.388 1.00 34.34 356 GLY A CA 1
ATOM 2874 C C . GLY A 1 356 ? -37.666 -43.134 30.769 1.00 34.34 356 GLY A C 1
ATOM 2875 O O . GLY A 1 356 ? -36.694 -42.901 31.474 1.00 34.34 356 GLY A O 1
ATOM 2876 N N . LYS A 1 357 ? -38.919 -42.881 31.153 1.00 39.47 357 LYS A N 1
ATOM 2877 C CA . LYS A 1 357 ? -39.371 -42.448 32.485 1.00 39.47 357 LYS A CA 1
ATOM 2878 C C . LYS A 1 357 ? -39.060 -43.481 33.583 1.00 39.47 357 LYS A C 1
ATOM 2880 O O . LYS A 1 357 ? -39.365 -44.653 33.404 1.00 39.47 357 LYS A O 1
ATOM 2885 N N . GLY A 1 358 ? -38.774 -42.988 34.794 1.00 35.59 358 GLY A N 1
ATOM 2886 C CA . GLY A 1 358 ? -39.572 -43.380 35.966 1.00 35.59 358 GLY A CA 1
ATOM 2887 C C . GLY A 1 358 ? -38.853 -43.890 37.225 1.00 35.59 358 GLY A C 1
ATOM 2888 O O . GLY A 1 358 ? -38.280 -44.967 37.221 1.00 35.59 358 GLY A O 1
ATOM 2889 N N . LYS A 1 359 ? -39.137 -43.171 38.325 1.00 38.44 359 LYS A N 1
ATOM 2890 C CA . LYS A 1 359 ? -39.379 -43.637 39.712 1.00 38.44 359 LYS A CA 1
ATOM 2891 C C . LYS A 1 359 ? -38.189 -43.891 40.669 1.00 38.44 359 LYS A C 1
ATOM 2893 O O . LYS A 1 359 ? -37.509 -44.902 40.623 1.00 38.44 359 LYS A O 1
ATOM 2898 N N . GLN A 1 360 ? -38.088 -42.968 41.633 1.00 43.88 360 GLN A N 1
ATOM 2899 C CA . GLN A 1 360 ? -37.793 -43.151 43.075 1.00 43.88 360 GLN A CA 1
ATOM 2900 C C . GLN A 1 360 ? -38.713 -44.208 43.757 1.00 43.88 360 GLN A C 1
ATOM 2902 O O . GLN A 1 360 ? -39.701 -44.584 43.117 1.00 43.88 360 GLN A O 1
ATOM 2907 N N . PRO A 1 361 ? -38.596 -44.544 45.073 1.00 58.62 361 PRO A N 1
ATOM 2908 C CA . PR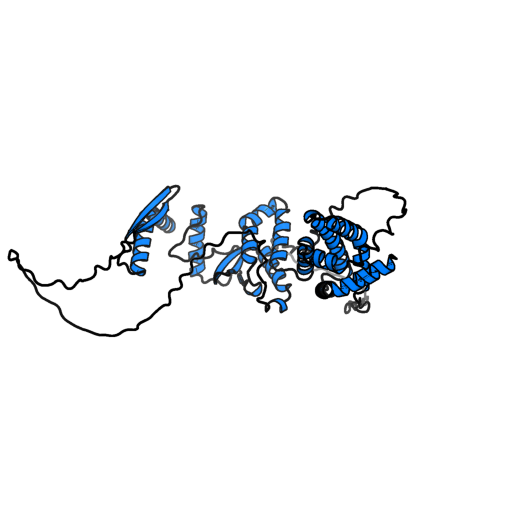O A 1 361 ? -37.523 -44.360 46.084 1.00 58.62 361 PRO A CA 1
ATOM 2909 C C . PRO A 1 361 ? -37.302 -45.621 46.996 1.00 58.62 361 PRO A C 1
ATOM 2911 O O . PRO A 1 361 ? -37.894 -46.667 46.751 1.00 58.62 361 PRO A O 1
ATOM 2914 N N . VAL A 1 362 ? -36.553 -45.442 48.105 1.00 41.34 362 VAL A N 1
ATOM 2915 C CA . VAL A 1 362 ? -36.609 -46.142 49.427 1.00 41.34 362 VAL A CA 1
ATOM 2916 C C . VAL A 1 362 ? -35.425 -47.060 49.804 1.00 41.34 362 VAL A C 1
ATOM 2918 O O . VAL A 1 362 ? -35.308 -48.192 49.354 1.00 41.34 362 VAL A O 1
ATOM 2921 N N . ASP A 1 363 ? -34.584 -46.492 50.678 1.00 38.03 363 ASP A N 1
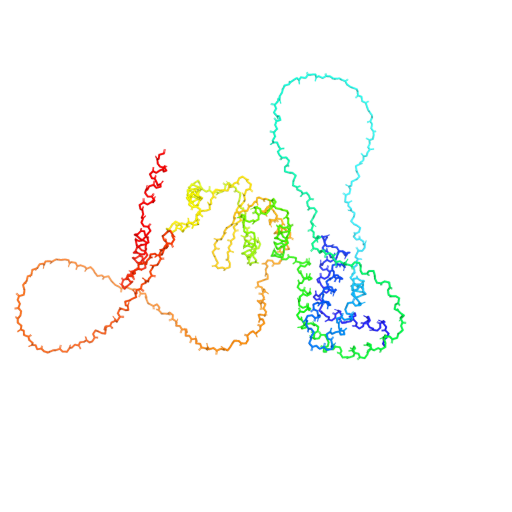ATOM 2922 C CA . ASP A 1 363 ? -34.057 -46.937 51.983 1.00 38.03 363 ASP A CA 1
ATOM 2923 C C . ASP A 1 363 ? -33.421 -48.321 52.264 1.00 38.03 363 ASP A C 1
ATOM 2925 O O . ASP A 1 363 ? -33.965 -49.391 52.012 1.00 38.03 363 ASP A O 1
ATOM 2929 N N . SER A 1 364 ? -32.331 -48.197 53.042 1.00 39.00 364 SER A N 1
ATOM 2930 C CA . SER A 1 364 ? -31.920 -49.011 54.202 1.00 39.00 364 SER A CA 1
ATOM 2931 C C . SER A 1 364 ? -31.005 -50.242 54.042 1.00 39.00 364 SER A C 1
ATOM 2933 O O . SER A 1 364 ? -31.434 -51.348 53.753 1.00 39.00 364 SER A O 1
ATOM 2935 N N . SER A 1 365 ? -29.780 -50.040 54.555 1.00 38.75 365 SER A N 1
ATOM 2936 C CA . SER A 1 365 ? -29.208 -50.744 55.725 1.00 38.75 365 SER A CA 1
ATOM 2937 C C . SER A 1 365 ? -28.392 -52.044 55.557 1.00 38.75 365 SER A C 1
ATOM 2939 O O . SER A 1 365 ? -28.857 -53.065 55.070 1.00 38.75 365 SER A O 1
ATOM 2941 N N . SER A 1 366 ? -27.225 -51.996 56.221 1.00 38.09 366 SER A N 1
ATOM 2942 C CA . SER A 1 366 ? -26.440 -53.056 56.894 1.00 38.09 366 SER A CA 1
ATOM 2943 C C . SER A 1 366 ? -25.470 -53.973 56.115 1.00 38.09 366 SER A C 1
ATOM 2945 O O . SER A 1 366 ? -25.847 -54.816 55.314 1.00 38.09 366 SER A O 1
ATOM 2947 N N . ASN A 1 367 ? -24.189 -53.829 56.489 1.00 48.53 367 ASN A N 1
ATOM 2948 C CA . ASN A 1 367 ? -23.075 -54.804 56.465 1.00 48.53 367 ASN A CA 1
ATOM 2949 C C . ASN A 1 367 ? -23.293 -55.959 57.492 1.00 48.53 367 ASN A C 1
ATOM 2951 O O . ASN A 1 367 ? -24.181 -55.777 58.329 1.00 48.53 367 ASN A O 1
ATOM 2955 N N . PRO A 1 368 ? -22.447 -57.030 57.615 1.00 61.53 368 PRO A N 1
ATOM 2956 C CA . PRO A 1 368 ? -21.273 -57.467 56.811 1.00 61.53 368 PRO A CA 1
ATOM 2957 C C . PRO A 1 368 ? -21.146 -59.001 56.485 1.00 61.53 368 PRO A C 1
ATOM 2959 O O . PRO A 1 368 ? -21.619 -59.844 57.235 1.00 61.53 368 PRO A O 1
ATOM 2962 N N . ALA A 1 369 ? -20.319 -59.317 55.462 1.00 41.31 369 ALA A N 1
ATOM 2963 C CA . ALA A 1 369 ? -19.395 -60.481 55.296 1.00 41.31 369 ALA A CA 1
ATOM 2964 C C . ALA A 1 369 ? -19.932 -61.949 55.211 1.00 41.31 369 ALA A C 1
ATOM 2966 O O . ALA A 1 369 ? -21.059 -62.230 55.593 1.00 41.31 369 ALA A O 1
ATOM 2967 N N . PRO A 1 370 ? -19.097 -62.952 54.835 1.00 59.84 370 PRO A N 1
ATOM 2968 C CA . PRO A 1 370 ? -18.270 -63.071 53.623 1.00 59.84 370 PRO A CA 1
ATOM 2969 C C . PRO A 1 370 ? -18.440 -64.453 52.944 1.00 59.84 370 PRO A C 1
ATOM 2971 O O . PRO A 1 370 ? -18.247 -65.464 53.602 1.00 59.84 370 PRO A O 1
ATOM 2974 N N . HIS A 1 371 ? -18.648 -64.549 51.625 1.00 40.97 371 HIS A N 1
ATOM 2975 C CA . HIS A 1 371 ? -18.344 -65.797 50.905 1.00 40.97 371 HIS A CA 1
ATOM 2976 C C . HIS A 1 371 ? -17.850 -65.535 49.481 1.00 40.97 371 HIS A C 1
ATOM 2978 O O . HIS A 1 371 ? -18.528 -64.948 48.644 1.00 40.97 371 HIS A O 1
ATOM 2984 N N . GLN A 1 372 ? -16.624 -65.998 49.247 1.00 50.00 372 GLN A N 1
ATOM 2985 C CA . GLN A 1 372 ? -16.035 -66.248 47.940 1.00 50.00 372 GLN A CA 1
ATOM 2986 C C . GLN A 1 372 ? -16.863 -67.306 47.202 1.00 50.00 372 GLN A C 1
ATOM 2988 O O . GLN A 1 372 ? -17.143 -68.354 47.779 1.00 50.00 372 GLN A O 1
ATOM 2993 N N . THR A 1 373 ? -17.175 -67.091 45.922 1.00 41.19 373 THR A N 1
ATOM 2994 C CA . THR A 1 373 ? -16.801 -68.023 44.840 1.00 41.19 373 THR A CA 1
ATOM 2995 C C . THR A 1 373 ? -17.137 -67.457 43.456 1.00 41.19 373 THR A C 1
ATOM 2997 O O . THR A 1 373 ? -18.210 -66.929 43.196 1.00 41.19 373 THR A O 1
ATOM 3000 N N . SER A 1 374 ? -16.122 -67.565 42.607 1.00 48.53 374 SER A N 1
ATOM 3001 C CA . SER A 1 374 ? -15.948 -67.281 41.186 1.00 48.53 374 SER A CA 1
ATOM 3002 C C . SER A 1 374 ? -17.159 -67.405 40.252 1.00 48.53 374 SER A C 1
ATOM 3004 O O . SER A 1 374 ? -17.860 -68.412 40.259 1.00 48.53 374 SER A O 1
ATOM 3006 N N . GLY A 1 375 ? -17.277 -66.453 39.317 1.00 40.31 375 GLY A N 1
ATOM 3007 C CA . GLY A 1 375 ? -18.155 -66.577 38.151 1.00 40.31 375 GLY A CA 1
ATOM 3008 C C . GLY A 1 375 ? -18.020 -65.437 37.137 1.00 40.31 375 GLY A C 1
ATOM 3009 O O . GLY A 1 375 ? -18.798 -64.498 37.179 1.00 40.31 375 GLY A O 1
ATOM 3010 N N . LEU A 1 376 ? -17.039 -65.565 36.233 1.00 48.38 376 LEU A N 1
ATOM 3011 C CA . LEU A 1 376 ? -16.976 -65.001 34.870 1.00 48.38 376 LEU A CA 1
ATOM 3012 C C . LEU A 1 376 ? -17.249 -63.492 34.703 1.00 48.38 376 LEU A C 1
ATOM 3014 O O . LEU A 1 376 ? -18.369 -63.049 34.461 1.00 48.38 376 LEU A O 1
ATOM 3018 N N . GLY A 1 377 ? -16.156 -62.725 34.742 1.00 43.31 377 GLY A N 1
ATOM 3019 C CA . GLY A 1 377 ? -16.108 -61.326 34.335 1.00 43.31 377 GLY A CA 1
ATOM 3020 C C . GLY A 1 377 ? -16.365 -61.161 32.839 1.00 43.31 377 GLY A C 1
ATOM 3021 O O . GLY A 1 377 ? -15.632 -61.691 32.007 1.00 43.31 377 GLY A O 1
ATOM 3022 N N . ALA A 1 378 ? -17.404 -60.398 32.515 1.00 50.66 378 ALA A N 1
ATOM 3023 C CA . ALA A 1 378 ? -17.465 -59.679 31.257 1.00 50.66 378 ALA A CA 1
ATOM 3024 C C . ALA A 1 378 ? -16.562 -58.449 31.404 1.00 50.66 378 ALA A C 1
ATOM 3026 O O . ALA A 1 378 ? -16.819 -57.587 32.247 1.00 50.66 378 ALA A O 1
ATOM 3027 N N . ASP A 1 379 ? -15.489 -58.419 30.617 1.00 47.47 379 ASP A N 1
ATOM 3028 C CA . ASP A 1 379 ? -14.561 -57.302 30.474 1.00 47.47 379 ASP A CA 1
ATOM 3029 C C . ASP A 1 379 ? -15.318 -56.019 30.104 1.00 47.47 379 ASP A C 1
ATOM 3031 O O . ASP A 1 379 ? -15.546 -55.694 28.938 1.00 47.47 379 ASP A O 1
ATOM 3035 N N . SER A 1 380 ? -15.692 -55.255 31.129 1.00 48.03 380 SER A N 1
ATOM 3036 C CA . SER A 1 380 ? -15.862 -53.814 31.024 1.00 48.03 380 SER A CA 1
ATOM 3037 C C . SER A 1 380 ? -14.476 -53.245 30.754 1.00 48.03 380 SER A C 1
ATOM 3039 O O . SER A 1 380 ? -13.751 -52.912 31.694 1.00 48.03 380 SER A O 1
ATOM 3041 N N . LEU A 1 381 ? -14.100 -53.181 29.474 1.00 50.47 381 LEU A N 1
ATOM 3042 C CA . LEU A 1 381 ? -12.932 -52.445 29.008 1.00 50.47 381 LEU A CA 1
ATOM 3043 C C . LEU A 1 381 ? -12.962 -51.069 29.668 1.00 50.47 381 LEU A C 1
ATOM 3045 O O . LEU A 1 381 ? -13.811 -50.233 29.358 1.00 50.47 381 LEU A O 1
ATOM 3049 N N . PHE A 1 382 ? -12.054 -50.890 30.627 1.00 46.72 382 PHE A N 1
ATOM 3050 C CA . PHE A 1 382 ? -11.683 -49.609 31.192 1.00 46.72 382 PHE A CA 1
ATOM 3051 C C . PHE A 1 382 ? -11.422 -48.682 30.005 1.00 46.72 382 PHE A C 1
ATOM 3053 O O . PHE A 1 382 ? -10.384 -48.769 29.349 1.00 46.72 382 PHE A O 1
ATOM 3060 N N . VAL A 1 383 ? -12.387 -47.815 29.698 1.00 53.06 383 VAL A N 1
ATOM 3061 C CA . VAL A 1 383 ? -12.085 -46.585 28.982 1.00 53.06 383 VAL A CA 1
ATOM 3062 C C . VAL A 1 383 ? -11.175 -45.858 29.947 1.00 53.06 383 VAL A C 1
ATOM 3064 O O . VAL A 1 383 ? -11.633 -45.358 30.972 1.00 53.06 383 VAL A O 1
ATOM 3067 N N . ASP A 1 384 ? -9.877 -45.933 29.683 1.00 51.69 384 ASP A N 1
ATOM 3068 C CA . ASP A 1 384 ? -8.866 -45.153 30.368 1.00 51.69 384 ASP A CA 1
ATOM 3069 C C . ASP A 1 384 ? -9.265 -43.694 30.134 1.00 51.69 384 ASP A C 1
ATOM 3071 O O . ASP A 1 384 ? -9.055 -43.127 29.059 1.00 51.69 384 ASP A O 1
ATOM 3075 N N . VAL A 1 385 ? -10.037 -43.140 31.076 1.00 57.53 385 VAL A N 1
ATOM 3076 C CA . VAL A 1 385 ? -10.517 -41.765 31.019 1.00 57.53 385 VAL A CA 1
ATOM 3077 C C . VAL A 1 385 ? -9.267 -40.938 31.211 1.00 57.53 385 VAL A C 1
ATOM 3079 O O . VAL A 1 385 ? -8.858 -40.673 32.340 1.00 57.53 385 VAL A O 1
ATOM 3082 N N . PHE A 1 386 ? -8.624 -40.602 30.094 1.00 57.56 386 PHE A N 1
ATOM 3083 C CA . PHE A 1 386 ? -7.439 -39.771 30.062 1.00 57.56 386 PHE A CA 1
ATOM 3084 C C . PHE A 1 386 ? -7.682 -38.569 30.975 1.00 57.56 386 PHE A C 1
ATOM 3086 O O . PHE A 1 386 ? -8.546 -37.723 30.719 1.00 57.56 386 PHE A O 1
ATOM 3093 N N . GLN A 1 387 ? -6.954 -38.526 32.093 1.00 77.25 387 GLN A N 1
ATOM 3094 C CA . GLN A 1 387 ? -7.005 -37.410 33.025 1.00 77.25 387 GLN A CA 1
ATOM 3095 C C . GLN A 1 387 ? -6.268 -36.233 32.395 1.00 77.25 387 GLN A C 1
ATOM 3097 O O . GLN A 1 387 ? -5.122 -35.935 32.732 1.00 77.25 387 GLN A O 1
ATOM 3102 N N . TYR A 1 388 ? -6.924 -35.560 31.453 1.00 82.88 388 TYR A N 1
ATOM 3103 C CA . TYR A 1 388 ? -6.410 -34.323 30.898 1.00 82.88 388 TYR A CA 1
ATOM 3104 C C . TYR A 1 388 ? -6.385 -33.263 32.005 1.00 82.88 388 TYR A C 1
ATOM 3106 O O . TYR A 1 388 ? -7.404 -32.944 32.629 1.00 82.88 388 TYR A O 1
ATOM 3114 N N . ARG A 1 389 ? -5.184 -32.749 32.269 1.00 88.44 389 ARG A N 1
ATOM 3115 C CA . ARG A 1 389 ? -4.917 -31.640 33.186 1.00 88.44 389 ARG A CA 1
ATOM 3116 C C . ARG A 1 389 ? -4.499 -30.443 32.344 1.00 88.44 389 ARG A C 1
ATOM 3118 O O . ARG A 1 389 ? -3.570 -30.554 31.549 1.00 88.44 389 ARG A O 1
ATOM 3125 N N . VAL A 1 390 ? -5.170 -29.313 32.528 1.00 90.62 390 VAL A N 1
ATOM 3126 C CA . VAL A 1 390 ? -4.807 -28.045 31.886 1.00 90.62 390 VAL A CA 1
ATOM 3127 C C . VAL A 1 390 ? -4.075 -27.192 32.913 1.00 90.62 390 VAL A C 1
ATOM 3129 O O . VAL A 1 390 ? -4.588 -26.957 34.005 1.00 90.62 390 VAL A O 1
ATOM 3132 N N . LEU A 1 391 ? -2.861 -26.755 32.581 1.00 95.00 391 LEU A N 1
ATOM 3133 C CA . LEU A 1 391 ? -2.146 -25.750 33.361 1.00 95.00 391 LEU A CA 1
ATOM 3134 C C . LEU A 1 391 ? -2.598 -24.374 32.882 1.00 95.00 391 LEU A C 1
ATOM 3136 O O . LEU A 1 391 ? -2.394 -24.014 31.725 1.00 95.00 391 LEU A O 1
ATOM 3140 N N . PHE A 1 392 ? -3.240 -23.632 33.772 1.00 92.31 392 PHE A N 1
ATOM 3141 C CA . PHE A 1 392 ? -3.744 -22.297 33.517 1.00 92.31 392 PHE A CA 1
ATOM 3142 C C . PHE A 1 392 ? -2.859 -21.284 34.235 1.00 92.31 392 PHE A C 1
ATOM 3144 O O . PHE A 1 392 ? -2.627 -21.400 35.437 1.00 92.31 392 PHE A O 1
ATOM 3151 N N . CYS A 1 393 ? -2.340 -20.304 33.503 1.00 92.69 393 CYS A N 1
ATOM 3152 C CA . CYS A 1 393 ? -1.460 -19.283 34.053 1.00 92.69 393 CYS A CA 1
ATOM 3153 C C . CYS A 1 393 ? -2.098 -17.906 33.874 1.00 92.69 393 CYS A C 1
ATOM 3155 O O . CYS A 1 393 ? -2.417 -17.516 32.753 1.00 92.69 393 CYS A O 1
ATOM 3157 N N . ALA A 1 394 ? -2.277 -17.177 34.974 1.00 87.81 394 ALA A N 1
ATOM 3158 C CA . ALA A 1 394 ? -2.807 -15.822 34.978 1.00 87.81 394 ALA A CA 1
ATOM 3159 C C . ALA A 1 394 ? -1.738 -14.856 35.499 1.00 87.81 394 ALA A C 1
ATOM 3161 O O . ALA A 1 394 ? -1.170 -15.058 36.573 1.00 87.81 394 ALA A O 1
ATOM 3162 N N . LYS A 1 395 ? -1.470 -13.791 34.741 1.00 83.75 395 LYS A N 1
ATOM 3163 C CA . LYS A 1 395 ? -0.605 -12.691 35.183 1.00 83.75 395 LYS A CA 1
ATOM 3164 C C . LYS A 1 395 ? -1.333 -11.875 36.260 1.00 83.75 395 LYS A C 1
ATOM 3166 O O . LYS A 1 395 ? -2.480 -11.490 36.045 1.00 83.75 395 LYS A O 1
ATOM 3171 N N . TYR A 1 396 ? -0.683 -11.605 37.388 1.00 83.50 396 TYR A N 1
ATOM 3172 C CA . TYR A 1 396 ? -1.154 -10.724 38.461 1.00 83.50 396 TYR A CA 1
ATOM 3173 C C . TYR A 1 396 ? -0.023 -9.756 38.836 1.00 83.50 396 TYR A C 1
ATOM 3175 O O . TYR A 1 396 ? 0.982 -10.158 39.422 1.00 83.50 396 TYR A O 1
ATOM 3183 N N . GLY A 1 397 ? -0.158 -8.485 38.446 1.00 81.75 397 GLY A N 1
ATOM 3184 C CA . GLY A 1 397 ? 0.931 -7.510 38.549 1.00 81.75 397 GLY A CA 1
ATOM 3185 C C . GLY A 1 397 ? 2.155 -7.946 37.733 1.00 81.75 397 GLY A C 1
ATOM 3186 O O . GLY A 1 397 ? 2.036 -8.277 36.553 1.00 81.75 397 GLY A O 1
ATOM 3187 N N . ALA A 1 398 ? 3.330 -7.976 38.365 1.00 81.69 398 ALA A N 1
ATOM 3188 C CA . ALA A 1 398 ? 4.573 -8.459 37.754 1.00 81.69 398 ALA A CA 1
ATOM 3189 C C . ALA A 1 398 ? 4.756 -9.989 37.836 1.00 81.69 398 ALA A C 1
ATOM 3191 O O . ALA A 1 398 ? 5.701 -10.527 37.260 1.00 81.69 398 ALA A O 1
ATOM 3192 N N . GLU A 1 399 ? 3.872 -10.693 38.542 1.00 87.25 399 GLU A N 1
ATOM 3193 C CA . GLU A 1 399 ? 3.998 -12.122 38.816 1.00 87.25 399 GLU A CA 1
ATOM 3194 C C . GLU A 1 399 ? 3.018 -12.945 37.974 1.00 87.25 399 GLU A C 1
ATOM 3196 O O . GLU A 1 399 ? 1.971 -12.471 37.533 1.00 87.25 399 GLU A O 1
ATOM 3201 N N . TYR A 1 400 ? 3.348 -14.216 37.763 1.00 89.25 400 TYR A N 1
ATOM 3202 C CA . TYR A 1 400 ? 2.462 -15.185 37.129 1.00 89.25 400 TYR A CA 1
ATOM 3203 C C . TYR A 1 400 ? 1.999 -16.191 38.172 1.00 89.25 400 TYR A C 1
ATOM 3205 O O . TYR A 1 400 ? 2.812 -16.797 38.869 1.00 89.25 400 TYR A O 1
ATOM 3213 N N . ARG A 1 401 ? 0.686 -16.391 38.269 1.00 93.19 401 ARG A N 1
ATOM 3214 C CA . ARG A 1 401 ? 0.086 -17.388 39.154 1.00 93.19 401 ARG A CA 1
ATOM 3215 C C . ARG A 1 401 ? -0.440 -18.549 38.327 1.00 93.19 401 ARG A C 1
ATOM 3217 O O . ARG A 1 401 ? -1.042 -18.354 37.273 1.00 93.19 401 ARG A O 1
ATOM 3224 N N . LEU A 1 402 ? -0.188 -19.760 38.802 1.00 95.00 402 LEU A N 1
ATOM 3225 C CA . LEU A 1 402 ? -0.545 -20.995 38.118 1.00 95.00 402 LEU A CA 1
ATOM 3226 C C . LEU A 1 402 ? -1.692 -21.686 38.862 1.00 95.00 402 LEU A C 1
ATOM 3228 O O . LEU A 1 402 ? -1.655 -21.813 40.085 1.00 95.00 402 LEU A O 1
ATOM 3232 N N . ALA A 1 403 ? -2.677 -22.176 38.121 1.00 94.94 403 ALA A N 1
ATOM 3233 C CA . ALA A 1 403 ? -3.680 -23.120 38.589 1.00 94.94 403 ALA A CA 1
ATOM 3234 C C . ALA A 1 403 ? -3.681 -24.358 37.692 1.00 94.94 403 ALA A C 1
ATOM 3236 O O . ALA A 1 403 ? -3.334 -24.308 36.511 1.00 94.94 403 ALA A O 1
ATOM 3237 N N . GLN A 1 404 ? -4.085 -25.486 38.264 1.00 95.62 404 GLN A N 1
ATOM 3238 C CA . GLN A 1 404 ? -4.269 -26.725 37.528 1.00 95.62 404 GLN A CA 1
ATOM 3239 C C . GLN A 1 404 ? -5.759 -27.048 37.462 1.00 95.62 404 GLN A C 1
ATOM 3241 O O . GLN A 1 404 ? -6.405 -27.237 38.488 1.00 95.62 404 GLN A O 1
ATOM 3246 N N . LEU A 1 405 ? -6.289 -27.134 36.247 1.00 94.25 405 LEU A N 1
ATOM 3247 C CA . LEU A 1 405 ? -7.680 -27.468 35.975 1.00 94.25 405 LEU A CA 1
ATOM 3248 C C . LEU A 1 405 ? -7.791 -28.952 35.613 1.00 94.25 405 LEU A C 1
ATOM 3250 O O . LEU A 1 405 ? -7.115 -29.441 34.703 1.00 94.25 405 LEU A O 1
ATOM 3254 N N . HIS A 1 406 ? -8.663 -29.668 36.317 1.00 92.00 406 HIS A N 1
ATOM 3255 C CA . HIS A 1 406 ? -9.034 -31.042 35.985 1.00 92.00 406 HIS A CA 1
ATOM 3256 C C . HIS A 1 406 ? -10.145 -31.032 34.931 1.00 92.00 406 HIS A C 1
ATOM 3258 O O . HIS A 1 406 ? -11.216 -30.498 35.192 1.00 92.00 406 HIS A O 1
ATOM 3264 N N . VAL A 1 407 ? -9.901 -31.612 33.749 1.00 92.69 407 VAL A N 1
ATOM 3265 C CA . VAL A 1 407 ? -10.847 -31.554 32.610 1.00 92.69 407 VAL A CA 1
ATOM 3266 C C . VAL A 1 407 ? -11.642 -32.854 32.431 1.00 92.69 407 VAL A C 1
ATOM 3268 O O . VAL A 1 407 ? -12.632 -32.890 31.704 1.00 92.69 407 VAL A O 1
ATOM 3271 N N . ALA A 1 408 ? -11.242 -33.932 33.111 1.00 90.31 408 ALA A N 1
ATOM 3272 C CA . ALA A 1 408 ? -11.873 -35.241 32.970 1.00 90.31 408 ALA A CA 1
ATOM 3273 C C . ALA A 1 408 ? -13.375 -35.192 33.310 1.00 90.31 408 ALA A C 1
ATOM 3275 O O . ALA A 1 408 ? -13.757 -34.862 34.431 1.00 90.31 408 ALA A O 1
ATOM 3276 N N . GLY A 1 409 ? -14.216 -35.531 32.329 1.00 86.94 409 GLY A N 1
ATOM 3277 C CA . GLY A 1 409 ? -15.672 -35.594 32.485 1.00 86.94 409 GLY A CA 1
ATOM 3278 C C . GLY A 1 409 ? -16.393 -34.241 32.507 1.00 86.94 409 GLY A C 1
ATOM 3279 O O . GLY A 1 409 ? -17.606 -34.219 32.709 1.00 86.94 409 GLY A O 1
ATOM 3280 N N . LEU A 1 410 ? -15.695 -33.120 32.289 1.00 88.94 410 LEU A N 1
ATOM 3281 C CA . LEU A 1 410 ? -16.346 -31.815 32.200 1.00 88.94 410 LEU A CA 1
ATOM 3282 C C . LEU A 1 410 ? -16.960 -31.602 30.813 1.00 88.94 410 LEU A C 1
ATOM 3284 O O . LEU A 1 410 ? -16.324 -31.836 29.786 1.00 88.94 410 LEU A O 1
ATOM 3288 N N . SER A 1 411 ? -18.191 -31.087 30.782 1.00 91.38 411 SER A N 1
ATOM 3289 C CA . SER A 1 411 ? -18.731 -30.481 29.565 1.00 91.38 411 SER A CA 1
ATOM 3290 C C . SER A 1 411 ? -17.945 -29.211 29.229 1.00 91.38 411 SER A C 1
ATOM 3292 O O . SER A 1 411 ? -17.366 -28.582 30.117 1.00 91.38 411 SER A O 1
ATOM 3294 N N . SER A 1 412 ? -17.959 -28.780 27.964 1.00 84.94 412 SER A N 1
ATOM 3295 C CA . SER A 1 412 ? -17.292 -27.535 27.556 1.00 84.94 412 SER A CA 1
ATOM 3296 C C . SER A 1 412 ? -17.739 -26.346 28.410 1.00 84.94 412 SER A C 1
ATOM 3298 O O . SER A 1 412 ? -16.907 -25.566 28.861 1.00 84.94 412 SER A O 1
ATOM 3300 N N . HIS A 1 413 ? -19.038 -26.251 28.713 1.00 83.94 413 HIS A N 1
ATOM 3301 C CA . HIS A 1 413 ? -19.571 -25.211 29.591 1.00 83.94 413 HIS A CA 1
ATOM 3302 C C . HIS A 1 413 ? -18.977 -25.287 31.007 1.00 83.94 413 HIS A C 1
ATOM 3304 O O . HIS A 1 413 ? -18.496 -24.279 31.513 1.00 83.94 413 HIS A O 1
ATOM 3310 N N . ALA A 1 414 ? -18.958 -26.470 31.635 1.00 85.38 414 ALA A N 1
ATOM 3311 C CA . ALA A 1 414 ? -18.399 -26.646 32.979 1.00 85.38 414 ALA A CA 1
ATOM 3312 C C . ALA A 1 414 ? -16.889 -26.360 33.025 1.00 85.38 414 ALA A C 1
ATOM 3314 O O . ALA A 1 414 ? -16.404 -25.748 33.973 1.00 85.38 414 ALA A O 1
ATOM 3315 N N . PHE A 1 415 ? -16.152 -26.732 31.974 1.00 91.56 415 PHE A N 1
ATOM 3316 C CA . PHE A 1 415 ? -14.740 -26.385 31.834 1.00 91.56 415 PHE A CA 1
ATOM 3317 C C . PHE A 1 415 ? -14.526 -24.865 31.807 1.00 91.56 415 PHE A C 1
ATOM 3319 O O . PHE A 1 415 ? -13.716 -24.357 32.579 1.00 91.56 415 PHE A O 1
ATOM 3326 N N . PHE A 1 416 ? -15.269 -24.125 30.975 1.00 86.31 416 PHE A N 1
ATOM 3327 C CA . PHE A 1 416 ? -15.136 -22.665 30.904 1.00 86.31 416 PHE A CA 1
ATOM 3328 C C . PHE A 1 416 ? -15.612 -21.961 32.180 1.00 86.31 416 PHE A C 1
ATOM 3330 O O . PHE A 1 416 ? -15.010 -20.961 32.571 1.00 86.31 416 PHE A O 1
ATOM 3337 N N . SER A 1 417 ? -16.640 -22.481 32.860 1.00 84.00 417 SER A N 1
ATOM 3338 C CA . SER A 1 417 ? -17.048 -21.985 34.180 1.00 84.00 417 SER A CA 1
ATOM 3339 C C . SER A 1 417 ? -15.931 -22.156 35.214 1.00 84.00 417 SER A C 1
ATOM 3341 O O . SER A 1 417 ? -15.580 -21.179 35.871 1.00 84.00 417 SER A O 1
ATOM 3343 N N . ASN A 1 418 ? -15.309 -23.339 35.289 1.00 90.56 418 ASN A N 1
ATOM 3344 C CA . ASN A 1 418 ? -14.197 -23.604 36.209 1.00 90.56 418 ASN A CA 1
ATOM 3345 C C . ASN A 1 418 ? -12.962 -22.757 35.877 1.00 90.56 418 ASN A C 1
ATOM 3347 O O . ASN A 1 418 ? -12.316 -22.220 36.771 1.00 90.56 418 ASN A O 1
ATOM 3351 N N . LEU A 1 419 ? -12.641 -22.600 34.589 1.00 89.75 419 LEU A N 1
ATOM 3352 C CA . LEU A 1 419 ? -11.534 -21.752 34.146 1.00 89.75 419 LEU A CA 1
ATOM 3353 C C . LEU A 1 419 ? -11.768 -20.282 34.525 1.00 89.75 419 LEU A C 1
ATOM 3355 O O . LEU A 1 419 ? -10.838 -19.605 34.956 1.00 89.75 419 LEU A O 1
ATOM 3359 N N . LYS A 1 420 ? -13.011 -19.797 34.418 1.00 84.50 420 LYS A N 1
ATOM 3360 C CA . LYS A 1 420 ? -13.402 -18.439 34.821 1.00 84.50 420 LYS A CA 1
ATOM 3361 C C . LYS A 1 420 ? -13.332 -18.243 36.339 1.00 84.50 420 LYS A C 1
ATOM 3363 O O . LYS A 1 420 ? -12.825 -17.217 36.787 1.00 84.50 420 LYS A O 1
ATOM 3368 N N . GLU A 1 421 ? -13.801 -19.213 37.120 1.00 88.00 421 GLU A N 1
ATOM 3369 C CA . GLU A 1 421 ? -13.696 -19.189 38.584 1.00 88.00 421 GLU A CA 1
ATOM 3370 C C . GLU A 1 421 ? -12.230 -19.155 39.037 1.00 88.00 421 GLU A C 1
ATOM 3372 O O . GLU A 1 421 ? -11.845 -18.286 39.820 1.00 88.00 421 GLU A O 1
ATOM 3377 N N . GLU A 1 422 ? -11.384 -20.019 38.468 1.00 91.75 422 GLU A N 1
ATOM 3378 C CA . GLU A 1 422 ? -9.948 -20.035 38.751 1.00 91.75 422 GLU A CA 1
ATOM 3379 C C . GLU A 1 422 ? -9.249 -18.745 38.316 1.00 91.75 422 GLU A C 1
ATOM 3381 O O . GLU A 1 422 ? -8.419 -18.221 39.056 1.00 91.75 422 GLU A O 1
ATOM 3386 N N . TYR A 1 423 ? -9.611 -18.170 37.167 1.00 86.25 423 TYR A N 1
ATOM 3387 C CA . TYR A 1 423 ? -9.091 -16.869 36.746 1.00 86.25 423 TYR A CA 1
ATOM 3388 C C . TYR A 1 423 ? -9.367 -15.774 37.777 1.00 86.25 423 TYR A C 1
ATOM 3390 O O . TYR A 1 423 ? -8.443 -15.065 38.183 1.00 86.25 423 TYR A O 1
ATOM 3398 N N . PHE A 1 424 ? -10.605 -15.668 38.261 1.00 83.31 424 PHE A N 1
ATOM 3399 C CA . PHE A 1 424 ? -10.961 -14.670 39.268 1.00 83.31 424 PHE A CA 1
ATOM 3400 C C . PHE A 1 424 ? -10.329 -14.941 40.631 1.00 83.31 424 PHE A C 1
ATOM 3402 O O . PHE A 1 424 ? -9.888 -14.000 41.298 1.00 83.31 424 PHE A O 1
ATOM 3409 N N . ARG A 1 425 ? -10.215 -16.214 41.021 1.00 89.94 425 ARG A N 1
ATOM 3410 C CA . ARG A 1 425 ? -9.502 -16.628 42.233 1.00 89.94 425 ARG A CA 1
ATOM 3411 C C . ARG A 1 425 ? -8.028 -16.223 42.172 1.00 89.94 425 ARG A C 1
ATOM 3413 O O . ARG A 1 425 ? -7.511 -15.663 43.135 1.00 89.94 425 ARG A O 1
ATOM 3420 N N . LEU A 1 426 ? -7.356 -16.467 41.043 1.00 87.81 426 LEU A N 1
ATOM 3421 C CA . LEU A 1 426 ? -5.941 -16.137 40.849 1.00 87.81 426 LEU A CA 1
ATOM 3422 C C . LEU A 1 426 ? -5.687 -14.626 40.765 1.00 87.81 426 LEU A C 1
ATOM 3424 O O . LEU A 1 426 ? -4.660 -14.164 41.267 1.00 87.81 426 LEU A O 1
ATOM 3428 N N . ARG A 1 427 ? -6.607 -13.860 40.165 1.00 81.38 427 ARG A N 1
ATOM 3429 C CA . ARG A 1 427 ? -6.515 -12.396 40.029 1.00 81.38 427 ARG A CA 1
ATOM 3430 C C . ARG A 1 427 ? -6.876 -11.621 41.300 1.00 81.38 427 ARG A C 1
ATOM 3432 O O . ARG A 1 427 ? -6.614 -10.428 41.325 1.00 81.38 427 ARG A O 1
ATOM 3439 N N . SER A 1 428 ? -7.401 -12.266 42.346 1.00 69.81 428 SER A N 1
ATOM 3440 C CA . SER A 1 428 ? -7.811 -11.620 43.608 1.00 69.81 428 SER A CA 1
ATOM 3441 C C . SER A 1 428 ? -8.816 -10.481 43.359 1.00 69.81 428 SER A C 1
ATOM 3443 O O . SER A 1 428 ? -8.472 -9.304 43.341 1.00 69.81 428 SER A O 1
ATOM 3445 N N . PHE A 1 429 ? -10.091 -10.829 43.161 1.00 56.88 429 PHE A N 1
ATOM 3446 C CA . PHE A 1 429 ? -11.183 -9.901 42.799 1.00 56.88 429 PHE A CA 1
ATOM 3447 C C . PHE A 1 429 ? -11.476 -8.759 43.803 1.00 56.88 429 PHE A C 1
ATOM 3449 O O . PHE A 1 429 ? -12.399 -7.973 43.597 1.00 56.88 429 PHE A O 1
ATOM 3456 N N . THR A 1 430 ? -10.706 -8.642 44.886 1.00 55.16 430 THR A N 1
ATOM 3457 C CA . THR A 1 430 ? -10.832 -7.589 45.901 1.00 55.16 430 THR A CA 1
ATOM 3458 C C . THR A 1 430 ? -10.543 -6.185 45.361 1.00 55.16 430 THR A C 1
ATOM 3460 O O . THR A 1 430 ? -11.140 -5.229 45.845 1.00 55.16 430 THR A O 1
ATOM 3463 N N . GLU A 1 431 ? -9.711 -6.039 44.326 1.00 51.16 431 GLU A N 1
ATOM 3464 C CA . GLU A 1 431 ? -9.410 -4.717 43.744 1.00 51.16 431 GLU A CA 1
ATOM 3465 C C . GLU A 1 431 ? -10.557 -4.169 42.878 1.00 51.16 431 GLU A C 1
ATOM 3467 O O . GLU A 1 431 ? -10.817 -2.968 42.893 1.00 51.16 431 GLU A O 1
ATOM 3472 N N . LEU A 1 432 ? -11.317 -5.027 42.184 1.00 49.78 432 LEU A N 1
ATOM 3473 C CA . LEU A 1 432 ? -12.485 -4.592 41.402 1.00 49.78 432 LEU A CA 1
ATOM 3474 C C . LEU A 1 432 ? -13.650 -4.147 42.293 1.00 49.78 432 LEU A C 1
ATOM 3476 O O . LEU A 1 432 ? -14.364 -3.218 41.926 1.00 49.78 432 LEU A O 1
ATOM 3480 N N . ALA A 1 433 ? -13.819 -4.765 43.467 1.00 51.97 433 ALA A N 1
ATOM 3481 C CA . ALA A 1 433 ? -14.797 -4.316 44.455 1.00 51.97 433 ALA A CA 1
ATOM 3482 C C . ALA A 1 433 ? -14.446 -2.917 44.988 1.00 51.97 433 ALA A C 1
ATOM 3484 O O . ALA A 1 433 ? -15.319 -2.059 45.017 1.00 51.97 433 ALA A O 1
ATOM 3485 N N . GLN A 1 434 ? -13.170 -2.650 45.292 1.00 47.03 434 GLN A N 1
ATOM 3486 C CA . GLN A 1 434 ? -12.723 -1.308 45.687 1.00 47.03 434 GLN A CA 1
ATOM 3487 C C . GLN A 1 434 ? -12.857 -0.283 44.552 1.00 47.03 434 GLN A C 1
ATOM 3489 O O . GLN A 1 434 ? -13.276 0.842 44.797 1.00 47.03 434 GLN A O 1
ATOM 3494 N N . CYS A 1 435 ? -12.571 -0.657 43.301 1.00 43.41 435 CYS A N 1
ATOM 3495 C CA . CYS A 1 435 ? -12.734 0.253 42.162 1.00 43.41 435 CYS A CA 1
ATOM 3496 C C . CYS A 1 435 ? -14.208 0.579 41.868 1.00 43.41 435 CYS A C 1
ATOM 3498 O O . CYS A 1 435 ? -14.526 1.717 41.534 1.00 43.41 435 CYS A O 1
ATOM 3500 N N . LEU A 1 436 ? -15.119 -0.391 42.006 1.00 43.91 436 LEU A N 1
ATOM 3501 C CA . LEU A 1 436 ? -16.560 -0.157 41.855 1.00 43.91 436 LEU A CA 1
ATOM 3502 C C . LEU A 1 436 ? -17.147 0.634 43.032 1.00 43.91 436 LEU A C 1
ATOM 3504 O O . LEU A 1 436 ? -18.044 1.442 42.817 1.00 43.91 436 LEU A O 1
ATOM 3508 N N . GLU A 1 437 ? -16.625 0.452 44.247 1.00 43.34 437 GLU A N 1
ATOM 3509 C CA . GLU A 1 437 ? -17.019 1.230 45.428 1.00 43.34 437 GLU A CA 1
ATOM 3510 C C . GLU A 1 437 ? -16.559 2.697 45.304 1.00 43.34 437 GLU A C 1
ATOM 3512 O O . GLU A 1 437 ? -17.338 3.605 45.586 1.00 43.34 437 GLU A O 1
ATOM 3517 N N . ILE A 1 438 ? -15.364 2.943 44.744 1.00 46.75 438 ILE A N 1
ATOM 3518 C CA . ILE A 1 438 ? -14.860 4.289 44.408 1.00 46.75 438 ILE A CA 1
ATOM 3519 C C . ILE A 1 438 ? -15.670 4.954 43.284 1.00 46.75 438 ILE A C 1
ATOM 3521 O O . ILE A 1 438 ? -15.866 6.159 43.327 1.00 46.75 438 ILE A O 1
ATOM 3525 N N . LEU A 1 439 ? -16.161 4.201 42.293 1.00 38.12 439 LEU A N 1
ATOM 3526 C CA . LEU A 1 439 ? -16.998 4.742 41.208 1.00 38.12 439 LEU A CA 1
ATOM 3527 C C . LEU A 1 439 ? -18.475 4.938 41.602 1.00 38.12 439 LEU A C 1
ATOM 3529 O O . LEU A 1 439 ? -19.247 5.488 40.817 1.00 38.12 439 LEU A O 1
ATOM 3533 N N . SER A 1 440 ? -18.879 4.456 42.782 1.00 37.47 440 SER A N 1
ATOM 3534 C CA . SER A 1 440 ? -20.220 4.652 43.352 1.00 37.47 440 SER A CA 1
ATOM 3535 C C . SER A 1 440 ? -20.318 5.838 44.325 1.00 37.47 440 SER A C 1
ATOM 3537 O O . SER A 1 440 ? -21.420 6.161 44.774 1.00 37.47 440 SER A O 1
ATOM 3539 N N . LEU A 1 441 ? -19.177 6.469 44.629 1.00 40.72 441 LEU A N 1
ATOM 3540 C CA . LEU A 1 441 ? -19.032 7.739 45.347 1.00 40.72 441 LEU A CA 1
ATOM 3541 C C . LEU A 1 441 ? -18.785 8.867 44.342 1.00 40.72 441 LEU A C 1
ATOM 3543 O O . LEU A 1 441 ? -19.284 9.984 44.609 1.00 40.72 441 LEU A O 1
#

Radius of gyration: 36.56 Å; chains: 1; bounding box: 77×125×94 Å

Secondary structure (DSSP, 8-state):
--HHHHHHHHHHHHHHS-HHHHHHHHHHHH-TTT-HHHHHHHHHHHHHHHHHHHHHT--SHHHHHHHHHHHHHHHHHHHHHHHTS---TT-----------------------------------------------------------------S-TTSSHHHHTTHHHHHHHHHHSHHHHHHHHHHHHHHS--HHHHHHHHHHHHHSS-HHHHHHHHHHTHHHHHHHHTTS-GGG-EEE-TTSS-HHHHHHHHHHHHHHHHHSS----TTS--PPPPPPTTEEEEEEE-TTS-EEEEEEEHHHHHHHHHHHHHS-GGGGG------------------------------------------------------------------EEEEEEEETTEEEEEEEE-TT--HHHHHHHHHHHHHHHHTTHHHHHHHHHTT-

pLDDT: mean 72.0, std 21.4, range [33.41, 96.88]